Protein AF-A0A3D9IZP2-F1 (afdb_monomer_lite)

Sequence (626 aa):
MDHFFRRAIVATLALCLIFASFHAVFAEARESAPGDLKSSWASKVLQEWWGKEWIAGYPDETFRPNTNISRAEFITLTNRVLGLREKAAISFRDLPSGNWAYGQIAIAFQAGYVKGYKDGTVLPNSPISRQEAAVMVNTLLRLEEGIGGAAKFNDAADFADWSKAAIDALTAEGILSGYPDGTFRPVNKITRAEAVVVLNNALQYAKKARSITYDKPDVYGTDSGTPSIVGNVTVNSSEVTLQNRLIVGDLVIDGAKTDGNVILRNVIVRGKTYVNGGASQINIVDSALDSLQVCAAKGSVRIVEEGRTDIRETSWCSSSVPEAGVGGWSEPSDTTPPFFWPGYPQMVVESDTAVQVVAKANEQGRLYALAVLSGEASPSASQVKDGKDSIGAYALSFTQGLFAANMEKMLQLTGLTAGTDYDIYVVAEDDKGNLQPFPTKGSVLTNGVAPLKIVAASLPKGKIGDVYALQTISASGGVGARTFSLASGALPPGMAFTSSGIFSGSPTVAGTYTFTIRVTDSVGTNAQQSFSVAIDPPNPLAFFTTSLPKGKVGSVYAAQTLEISGGVGARTFSLASGALPPGMAFTSSGIFSGSPTIAGTYTFTIRVTDSLGTNAQQSFSVAIDP

Foldseek 3Di:
DPPVVVVVVVVVVVVVVVPPPPPPPPPVPLLPQAPVLCPDPLNVLSVVCSVLVLDDPDPVSHNQQFAFDFPLRLLSSLCSLQVQQDFDDAFAPPDDPPDPSNRSVRSLVVLVLADADPVRHNRRGHFDFPLSLLSSLCSNLVFDFAPCQLVQAPVSVVHDPSRVRSNRRCSVLVLQHDDPVRHNRRGDGDGNSSSSSSSVSSLVVQQVPDEAEDQDQDEAEDPDAAEEDRYEYEYQEENYEDERYEYSYEYEYAQVRHCYEYEDYQYEYNYEYEDAEHYQEYEYHLYEAQEYEYEHPDDAYHYHYYANYYHNYYYYDPVHDDDDDDDDDPDDQDQDFWDWDPPPQDWAQPAQFKIKTKTATQAWFKKKKEKDAPPFDQDWQVCSVVCHGNVGHHGQWIWMDTDHGRDIDIDMTGRHHGQGKIKMWMWGAHPSGNTDGGTDIDIDGHHHFDAKDWDDDAQEAAEAQDWRPKDATDIDTDDADKFKDFPDWDDADQWDAGRRRIITGHHHDFDKTKTKMWIAHPVGRIDIDIYIYGYHYKDAKAWPDQEDEAAEAQDWDPKDATDIDIDHADKFKDWPDWDDADQWDAHRRRITIGHHHDFDKTKTKMWMAHPVRRIDIHIYIYGYHD

Radius of gyration: 40.19 Å; chains: 1; bounding box: 92×78×116 Å

Structure (mmCIF, N/CA/C/O backbone):
data_AF-A0A3D9IZP2-F1
#
_entry.id   AF-A0A3D9IZP2-F1
#
loop_
_atom_site.group_PDB
_atom_site.id
_atom_site.type_symbol
_atom_site.label_atom_id
_atom_site.label_alt_id
_atom_site.label_comp_id
_atom_site.label_asym_id
_atom_site.label_entity_id
_atom_site.label_seq_id
_atom_site.pdbx_PDB_ins_code
_atom_site.Cartn_x
_atom_site.Cartn_y
_atom_site.Cartn_z
_atom_site.occupancy
_atom_site.B_iso_or_equiv
_atom_site.auth_seq_id
_atom_site.auth_comp_id
_atom_site.auth_asym_id
_atom_site.auth_atom_id
_atom_site.pdbx_PDB_model_num
ATOM 1 N N . MET A 1 1 ? 22.712 -37.418 59.751 1.00 54.47 1 MET A N 1
ATOM 2 C CA . MET A 1 1 ? 21.558 -36.554 59.421 1.00 54.47 1 MET A CA 1
ATOM 3 C C . MET A 1 1 ? 21.896 -35.055 59.476 1.00 54.47 1 MET A C 1
ATOM 5 O O . MET A 1 1 ? 20.989 -34.262 59.655 1.00 54.47 1 MET A O 1
ATOM 9 N N . ASP A 1 2 ? 23.154 -34.637 59.242 1.00 54.69 2 ASP A N 1
ATOM 10 C CA . ASP A 1 2 ? 23.568 -33.247 59.553 1.00 54.69 2 ASP A CA 1
ATOM 11 C C . ASP A 1 2 ? 24.457 -32.561 58.487 1.00 54.69 2 ASP A C 1
ATOM 13 O O . ASP A 1 2 ? 24.998 -31.480 58.689 1.00 54.69 2 ASP A O 1
ATOM 17 N N . HIS A 1 3 ? 24.596 -33.161 57.298 1.00 44.97 3 HIS A N 1
ATOM 18 C CA . HIS A 1 3 ? 25.310 -32.542 56.163 1.00 44.97 3 HIS A CA 1
ATOM 19 C C . HIS A 1 3 ? 24.403 -32.189 54.975 1.00 44.97 3 HIS A C 1
ATOM 21 O O . HIS A 1 3 ? 24.769 -31.352 54.150 1.00 44.97 3 HIS A O 1
ATOM 27 N N . PHE A 1 4 ? 23.201 -32.770 54.907 1.00 44.94 4 PHE A N 1
ATOM 28 C CA . PHE A 1 4 ? 22.219 -32.474 53.858 1.00 44.94 4 PHE A CA 1
ATOM 29 C C . PHE A 1 4 ? 21.442 -31.177 54.149 1.00 44.94 4 PHE A C 1
ATOM 31 O O . PHE A 1 4 ? 21.219 -30.375 53.247 1.00 44.94 4 PHE A O 1
ATOM 38 N N . PHE A 1 5 ? 21.135 -30.902 55.423 1.00 43.75 5 PHE A N 1
ATOM 39 C CA . PHE A 1 5 ? 20.388 -29.705 55.832 1.00 43.75 5 PHE A CA 1
ATOM 40 C C . PHE A 1 5 ? 21.200 -28.402 55.720 1.00 43.75 5 PHE A C 1
ATOM 42 O O . PHE A 1 5 ? 20.654 -27.362 55.358 1.00 43.75 5 PHE A O 1
ATOM 49 N N . ARG A 1 6 ? 22.525 -28.447 55.924 1.00 41.09 6 ARG A N 1
ATOM 50 C CA . ARG A 1 6 ? 23.393 -27.265 55.749 1.00 41.09 6 ARG A CA 1
ATOM 51 C C . ARG A 1 6 ? 23.630 -26.883 54.283 1.00 41.09 6 ARG A C 1
ATOM 53 O O . ARG A 1 6 ? 23.852 -25.711 54.003 1.00 41.09 6 ARG A O 1
ATOM 60 N N . ARG A 1 7 ? 23.531 -27.829 53.339 1.00 38.34 7 ARG A N 1
ATOM 61 C CA . ARG A 1 7 ? 23.603 -27.528 51.894 1.00 38.34 7 ARG A CA 1
ATOM 62 C C . ARG A 1 7 ? 22.288 -26.974 51.343 1.00 38.34 7 ARG A C 1
ATOM 64 O O . ARG A 1 7 ? 22.329 -26.131 50.454 1.00 38.34 7 ARG A O 1
ATOM 71 N N . ALA A 1 8 ? 21.153 -27.362 51.923 1.00 40.16 8 ALA A N 1
ATOM 72 C CA . ALA A 1 8 ? 19.856 -26.794 51.566 1.00 40.16 8 ALA A CA 1
ATOM 73 C C . ALA A 1 8 ? 19.755 -25.304 51.951 1.00 40.16 8 ALA A C 1
ATOM 75 O O . ALA A 1 8 ? 19.293 -24.497 51.152 1.00 40.16 8 ALA A O 1
ATOM 76 N N . ILE A 1 9 ? 20.275 -24.889 53.111 1.00 43.31 9 ILE A N 1
ATOM 77 C CA . ILE A 1 9 ? 20.135 -23.493 53.575 1.00 43.31 9 ILE A CA 1
ATOM 78 C C . ILE A 1 9 ? 21.077 -22.517 52.837 1.00 43.31 9 ILE A C 1
ATOM 80 O O . ILE A 1 9 ? 20.683 -21.386 52.565 1.00 43.31 9 ILE A O 1
ATOM 84 N N . VAL A 1 10 ? 22.268 -22.949 52.399 1.00 38.12 10 VAL A N 1
ATOM 85 C CA . VAL A 1 10 ? 23.164 -22.100 51.578 1.00 38.12 10 VAL A CA 1
ATOM 86 C C . VAL A 1 10 ? 22.680 -21.992 50.122 1.00 38.12 10 VAL A C 1
ATOM 88 O O . VAL A 1 10 ? 22.825 -20.937 49.510 1.00 38.12 10 VAL A O 1
ATOM 91 N N . ALA A 1 11 ? 22.018 -23.023 49.584 1.00 35.19 11 ALA A N 1
ATOM 92 C CA . ALA A 1 11 ? 21.386 -22.946 48.263 1.00 35.19 11 ALA A CA 1
ATOM 93 C C . ALA A 1 11 ? 20.120 -22.064 48.258 1.00 35.19 11 ALA A C 1
ATOM 95 O O . ALA A 1 11 ? 19.827 -21.426 47.251 1.00 35.19 11 ALA A O 1
ATOM 96 N N . THR A 1 12 ? 19.410 -21.958 49.388 1.00 39.75 12 THR A N 1
ATOM 97 C CA . THR A 1 12 ? 18.185 -21.139 49.489 1.00 39.75 12 THR A CA 1
ATOM 98 C C . THR A 1 12 ? 18.486 -19.648 49.727 1.00 39.75 12 THR A C 1
ATOM 100 O O . THR A 1 12 ? 17.708 -18.795 49.318 1.00 39.75 12 THR A O 1
ATOM 103 N N . LEU A 1 13 ? 19.650 -19.295 50.290 1.00 34.31 13 LEU A N 1
ATOM 104 C CA . LEU A 1 13 ? 20.083 -17.894 50.454 1.00 34.31 13 LEU A CA 1
ATOM 105 C C . LEU A 1 13 ? 20.827 -17.312 49.236 1.00 34.31 13 LEU A C 1
ATOM 107 O O . LEU A 1 13 ? 20.861 -16.095 49.080 1.00 34.31 13 LEU A O 1
ATOM 111 N N . ALA A 1 14 ? 21.351 -18.148 48.333 1.00 34.19 14 ALA A N 1
ATOM 112 C CA . ALA A 1 14 ? 21.900 -17.700 47.047 1.00 34.19 14 ALA A CA 1
ATOM 113 C C . ALA A 1 14 ? 20.843 -17.622 45.925 1.00 34.19 14 ALA A C 1
ATOM 115 O O . ALA A 1 14 ? 21.041 -16.900 44.951 1.00 34.19 14 ALA A O 1
ATOM 116 N N . LEU A 1 15 ? 19.697 -18.303 46.069 1.00 33.19 15 LEU A N 1
ATOM 117 C CA . LEU A 1 15 ? 18.592 -18.228 45.104 1.00 33.19 15 LEU A CA 1
ATOM 118 C C . LEU A 1 15 ? 17.650 -17.033 45.361 1.00 33.19 15 LEU A C 1
ATOM 120 O O . LEU A 1 15 ? 17.024 -16.538 44.428 1.00 33.19 15 LEU A O 1
ATOM 124 N N . CYS A 1 16 ? 17.624 -16.490 46.584 1.00 31.58 16 CYS A N 1
ATOM 125 C CA . CYS A 1 16 ? 16.871 -15.272 46.919 1.00 31.58 16 CYS A CA 1
ATOM 126 C C . CYS A 1 16 ? 17.590 -13.954 46.559 1.00 31.58 16 CYS A C 1
ATOM 128 O O . CYS A 1 16 ? 16.985 -12.892 46.669 1.00 31.58 16 CYS A O 1
ATOM 130 N N . LEU A 1 17 ? 18.846 -13.994 46.089 1.00 31.17 17 LEU A N 1
ATOM 131 C CA . LEU A 1 17 ? 19.591 -12.808 45.623 1.00 31.17 17 LEU A CA 1
ATOM 132 C C . LEU A 1 17 ? 19.701 -12.694 44.092 1.00 31.17 17 LEU A C 1
ATOM 134 O O . LEU A 1 17 ? 20.252 -11.716 43.598 1.00 31.17 17 LEU A O 1
ATOM 138 N N . ILE A 1 18 ? 19.122 -13.633 43.334 1.00 36.06 18 ILE A N 1
ATOM 139 C CA . ILE A 1 18 ? 18.958 -13.521 41.867 1.00 36.06 18 ILE A CA 1
ATOM 140 C C . ILE A 1 18 ? 17.501 -13.158 41.495 1.00 36.06 18 ILE A C 1
ATOM 142 O O . ILE A 1 18 ? 17.202 -12.828 40.353 1.00 36.06 18 ILE A O 1
ATOM 146 N N . PHE A 1 19 ? 16.597 -13.098 42.480 1.00 36.59 19 PHE A N 1
ATOM 147 C CA . PHE A 1 19 ? 15.186 -12.711 42.319 1.00 36.59 19 PHE A CA 1
ATOM 148 C C . PHE A 1 19 ? 14.854 -11.312 42.879 1.00 36.59 19 PHE A C 1
ATOM 150 O O . PHE A 1 19 ? 13.710 -11.029 43.220 1.00 36.59 19 PHE A O 1
ATOM 157 N N . ALA A 1 20 ? 15.842 -10.413 42.949 1.00 33.78 20 ALA A N 1
ATOM 158 C CA . ALA A 1 20 ? 15.657 -9.011 43.354 1.00 33.78 20 ALA A CA 1
ATOM 159 C C . ALA A 1 20 ? 15.989 -7.999 42.237 1.00 33.78 20 ALA A C 1
ATOM 161 O O . ALA A 1 20 ? 16.299 -6.843 42.513 1.00 33.78 20 ALA A O 1
ATOM 162 N N . SER A 1 21 ? 15.910 -8.407 40.966 1.00 31.86 21 SER A N 1
ATOM 163 C CA . SER A 1 21 ? 16.098 -7.500 39.822 1.00 31.86 21 SER A CA 1
ATOM 164 C C . SER A 1 21 ? 15.262 -7.876 38.596 1.00 31.86 21 SER A C 1
ATOM 166 O O . SER A 1 21 ? 15.757 -7.849 37.478 1.00 31.86 21 SER A O 1
ATOM 168 N N . PHE A 1 22 ? 13.983 -8.198 38.797 1.00 35.81 22 PHE A N 1
ATOM 169 C CA . PHE A 1 22 ? 12.956 -8.104 37.748 1.00 35.81 22 PHE A CA 1
ATOM 170 C C . PHE A 1 22 ? 11.672 -7.471 38.311 1.00 35.81 22 PHE A C 1
ATOM 172 O O . PHE A 1 22 ? 10.581 -8.009 38.211 1.00 35.81 22 PHE A O 1
ATOM 179 N N . HIS A 1 23 ? 11.820 -6.284 38.905 1.00 30.11 23 HIS A N 1
ATOM 180 C CA . HIS A 1 23 ? 10.790 -5.241 38.827 1.00 30.11 23 HIS A CA 1
ATOM 181 C C . HIS A 1 23 ? 11.254 -4.186 37.818 1.00 30.11 23 HIS A C 1
ATOM 183 O O . HIS A 1 23 ? 11.307 -2.996 38.107 1.00 30.11 23 HIS A O 1
ATOM 189 N N . ALA A 1 24 ? 11.620 -4.627 36.615 1.00 29.36 24 ALA A N 1
ATOM 190 C CA . ALA A 1 24 ? 11.349 -3.786 35.469 1.00 29.36 24 ALA A CA 1
ATOM 191 C C . ALA A 1 24 ? 9.874 -4.033 35.161 1.00 29.36 24 ALA A C 1
ATOM 193 O O . ALA A 1 24 ? 9.520 -4.965 34.444 1.00 29.36 24 ALA A O 1
ATOM 194 N N . VAL A 1 25 ? 9.009 -3.213 35.766 1.00 33.75 25 VAL A N 1
ATOM 195 C CA . VAL A 1 25 ? 7.789 -2.793 35.078 1.00 33.75 25 VAL A CA 1
ATOM 196 C C . VAL A 1 25 ? 8.241 -2.530 33.647 1.00 33.75 25 VAL A C 1
ATOM 198 O O . VAL A 1 25 ? 9.155 -1.725 33.445 1.00 33.75 25 VAL A O 1
ATOM 201 N N . PHE A 1 26 ? 7.706 -3.266 32.675 1.00 33.94 26 PHE A N 1
ATOM 202 C CA . PHE A 1 26 ? 7.812 -2.840 31.291 1.00 33.94 26 PHE A CA 1
ATOM 203 C C . PHE A 1 26 ? 7.070 -1.502 31.230 1.00 33.94 26 PHE A C 1
ATOM 205 O O . PHE A 1 26 ? 5.882 -1.437 30.947 1.00 33.94 26 PHE A O 1
ATOM 212 N N . ALA A 1 27 ? 7.768 -0.416 31.559 1.00 31.88 27 ALA A N 1
ATOM 213 C CA . ALA A 1 27 ? 7.570 0.820 30.854 1.00 31.88 27 ALA A CA 1
ATOM 214 C C . ALA A 1 27 ? 7.922 0.440 29.421 1.00 31.88 27 ALA A C 1
ATOM 216 O O . ALA A 1 27 ? 9.104 0.330 29.086 1.00 31.88 27 ALA A O 1
ATOM 217 N N . GLU A 1 28 ? 6.912 0.095 28.618 1.00 33.06 28 GLU A N 1
ATOM 218 C CA . GLU A 1 28 ? 7.086 0.068 27.175 1.00 33.06 28 GLU A CA 1
ATOM 219 C C . GLU A 1 28 ? 7.780 1.380 26.833 1.00 33.06 28 GLU A C 1
ATOM 221 O O . GLU A 1 28 ? 7.274 2.473 27.111 1.00 33.06 28 GLU A O 1
ATOM 226 N N . ALA A 1 29 ? 9.023 1.270 26.371 1.00 31.98 29 ALA A N 1
ATOM 227 C CA . ALA A 1 29 ? 9.779 2.422 25.951 1.00 31.98 29 ALA A CA 1
ATOM 228 C C . ALA A 1 29 ? 8.986 3.023 24.794 1.00 31.98 29 ALA A C 1
ATOM 230 O O . ALA A 1 29 ? 8.980 2.474 23.695 1.00 31.98 29 ALA A O 1
ATOM 231 N N . ARG A 1 30 ? 8.264 4.113 25.079 1.00 46.25 30 ARG A N 1
ATOM 232 C CA . ARG A 1 30 ? 7.565 4.932 24.091 1.00 46.25 30 ARG A CA 1
ATOM 233 C C . ARG A 1 30 ? 8.495 5.095 22.898 1.00 46.25 30 ARG A C 1
ATOM 235 O O . ARG A 1 30 ? 9.613 5.582 23.087 1.00 46.25 30 ARG A O 1
ATOM 242 N N . GLU A 1 31 ? 8.050 4.679 21.713 1.00 55.06 31 GLU A N 1
ATOM 243 C CA . GLU A 1 31 ? 8.855 4.788 20.499 1.00 55.06 31 GLU A CA 1
ATOM 244 C C . GLU A 1 31 ? 9.389 6.220 20.406 1.00 55.06 31 GLU A C 1
ATOM 246 O O . GLU A 1 31 ? 8.631 7.203 20.448 1.00 55.06 31 GLU A O 1
ATOM 251 N N . SER A 1 32 ? 10.718 6.349 20.421 1.00 66.25 32 SER A N 1
ATOM 252 C CA . SER A 1 32 ? 11.342 7.661 20.477 1.00 66.25 32 SER A CA 1
ATOM 253 C C . SER A 1 32 ? 10.944 8.429 19.225 1.00 66.25 32 SER A C 1
ATOM 255 O O . SER A 1 32 ? 11.117 7.915 18.124 1.00 66.25 32 SER A O 1
ATOM 257 N N . ALA A 1 33 ? 10.427 9.651 19.393 1.00 70.44 33 ALA A N 1
ATOM 258 C CA . ALA A 1 33 ? 9.979 10.454 18.260 1.00 70.44 33 ALA A CA 1
ATOM 259 C C . ALA A 1 33 ? 11.080 10.531 17.181 1.00 70.44 33 ALA A C 1
ATOM 261 O O . ALA A 1 33 ? 12.221 10.877 17.538 1.00 70.44 33 ALA A O 1
ATOM 262 N N . PRO A 1 34 ? 10.752 10.249 15.902 1.00 82.38 34 PRO A N 1
ATOM 263 C CA . PRO A 1 34 ? 11.712 10.254 14.810 1.00 82.38 34 PRO A CA 1
ATOM 264 C C . PRO A 1 34 ? 12.577 11.513 14.773 1.00 82.38 34 PRO A C 1
ATOM 266 O O . PRO A 1 34 ? 12.126 12.625 15.080 1.00 82.38 34 PRO A O 1
ATOM 269 N N . GLY A 1 35 ? 13.842 11.342 14.384 1.00 82.56 35 GLY A N 1
ATOM 270 C CA . GLY A 1 35 ? 14.821 12.432 14.365 1.00 82.56 35 GLY A CA 1
ATOM 271 C C . GLY A 1 35 ? 14.387 13.612 13.491 1.00 82.56 35 GLY A C 1
ATOM 272 O O . GLY A 1 35 ? 14.623 14.767 13.848 1.00 82.56 35 GLY A O 1
ATOM 273 N N . ASP A 1 36 ? 13.674 13.334 12.399 1.00 86.75 36 ASP A N 1
ATOM 274 C CA . ASP A 1 36 ? 13.196 14.341 11.456 1.00 86.75 36 ASP A CA 1
ATOM 275 C C . ASP A 1 36 ? 11.998 15.168 11.967 1.00 86.75 36 ASP A C 1
ATOM 277 O O . ASP A 1 36 ? 11.794 16.283 11.479 1.00 86.75 36 ASP A O 1
ATOM 281 N N . LEU A 1 37 ? 11.256 14.721 12.999 1.00 87.00 37 LEU A N 1
ATOM 282 C CA . LEU A 1 37 ? 10.330 15.610 13.724 1.00 87.00 37 LEU A CA 1
ATOM 283 C C . LEU A 1 37 ? 11.108 16.686 14.474 1.00 87.00 37 LEU A C 1
ATOM 285 O O . LEU A 1 37 ? 10.725 17.856 14.446 1.00 87.00 37 LEU A O 1
ATOM 289 N N . LYS A 1 38 ? 12.191 16.293 15.159 1.00 84.44 38 LYS A N 1
ATOM 290 C CA . LYS A 1 38 ? 12.940 17.179 16.061 1.00 84.44 38 LYS A CA 1
ATOM 291 C C . LYS A 1 38 ? 13.583 18.335 15.303 1.00 84.44 38 LYS A C 1
ATOM 293 O O . LYS A 1 38 ? 13.570 19.456 15.808 1.00 84.44 38 LYS A O 1
ATOM 298 N N . SER A 1 39 ? 14.086 18.073 14.096 1.00 85.75 39 SER A N 1
ATOM 299 C CA . SER A 1 39 ? 14.698 19.070 13.208 1.00 85.75 39 SER A CA 1
ATOM 300 C C . SER A 1 39 ? 13.697 19.867 12.362 1.00 85.75 39 SER A C 1
ATOM 302 O O . SER A 1 39 ? 14.105 20.740 11.599 1.00 85.75 39 SER A O 1
ATOM 304 N N . SER A 1 40 ? 12.396 19.571 12.440 1.00 91.56 40 SER A N 1
ATOM 305 C CA . SER A 1 40 ? 11.372 20.292 11.678 1.00 91.56 40 SER A CA 1
ATOM 306 C C . SER A 1 40 ? 11.137 21.701 12.229 1.00 91.56 40 SER A C 1
ATOM 308 O O . SER A 1 40 ? 11.163 21.924 13.438 1.00 91.56 40 SER A O 1
ATOM 310 N N . TRP A 1 41 ? 10.771 22.648 11.361 1.00 92.81 41 TRP A N 1
ATOM 311 C CA . TRP A 1 41 ? 10.276 23.963 11.789 1.00 92.81 41 TRP A CA 1
ATOM 312 C C . TRP A 1 41 ? 9.019 23.853 12.678 1.00 92.81 41 TRP A C 1
ATOM 314 O O . TRP A 1 41 ? 8.779 24.710 13.524 1.00 92.81 41 TRP A O 1
ATOM 324 N N . ALA A 1 42 ? 8.245 22.770 12.528 1.00 92.25 42 ALA A N 1
ATOM 325 C CA . ALA A 1 42 ? 7.046 22.466 13.311 1.00 92.25 42 ALA A CA 1
ATOM 326 C C . ALA A 1 42 ? 7.316 21.524 14.505 1.00 92.25 42 ALA A C 1
ATOM 328 O O . ALA A 1 42 ? 6.383 20.940 15.059 1.00 92.25 42 ALA A O 1
ATOM 329 N N . SER A 1 43 ? 8.583 21.364 14.911 1.00 91.69 43 SER A N 1
ATOM 330 C CA . SER A 1 43 ? 9.047 20.361 15.884 1.00 91.69 43 SER A CA 1
ATOM 331 C C . SER A 1 43 ? 8.223 20.303 17.174 1.00 91.69 43 SER A C 1
ATOM 333 O O . SER A 1 43 ? 7.845 19.215 17.605 1.00 91.69 43 SER A O 1
ATOM 335 N N . LYS A 1 44 ? 7.861 21.456 17.755 1.00 92.88 44 LYS A N 1
ATOM 336 C CA . LYS A 1 44 ? 7.059 21.514 18.989 1.00 92.88 44 LYS A CA 1
ATOM 337 C C . LYS A 1 44 ? 5.699 20.820 18.837 1.00 92.88 44 LYS A C 1
ATOM 339 O O . LYS A 1 44 ? 5.351 19.977 19.655 1.00 92.88 44 LYS A O 1
ATOM 344 N N . VAL A 1 45 ? 4.947 21.166 17.789 1.00 92.69 45 VAL A N 1
ATOM 345 C CA . VAL A 1 45 ? 3.592 20.634 17.558 1.00 92.69 45 VAL A CA 1
ATOM 346 C C . VAL A 1 45 ? 3.655 19.173 17.124 1.00 92.69 45 VAL A C 1
ATOM 348 O O . VAL A 1 45 ? 2.872 18.355 17.599 1.00 92.69 45 VAL A O 1
ATOM 351 N N . LEU A 1 46 ? 4.615 18.822 16.263 1.00 93.25 46 LEU A N 1
ATOM 352 C CA . LEU A 1 46 ? 4.793 17.444 15.811 1.00 93.25 46 LEU A CA 1
ATOM 353 C C . LEU A 1 46 ? 5.120 16.508 16.979 1.00 93.25 46 LEU A C 1
ATOM 355 O O . LEU A 1 46 ? 4.521 15.445 17.084 1.00 93.25 46 LEU A O 1
ATOM 359 N N . GLN A 1 47 ? 6.015 16.902 17.888 1.00 89.44 47 GLN A N 1
ATOM 360 C CA . GLN A 1 47 ? 6.332 16.090 19.066 1.00 89.44 47 GLN A CA 1
ATOM 361 C C . GLN A 1 47 ? 5.146 15.971 20.031 1.00 89.44 47 GLN A C 1
ATOM 363 O O . GLN A 1 47 ? 4.924 14.900 20.594 1.00 89.44 47 GLN A O 1
ATOM 368 N N . GLU A 1 48 ? 4.351 17.033 20.193 1.00 87.38 48 GLU A N 1
ATOM 369 C CA . GLU A 1 48 ? 3.122 16.979 20.990 1.00 87.38 48 GLU A CA 1
ATOM 370 C C . GLU A 1 48 ? 2.119 15.972 20.405 1.00 87.38 48 GLU A C 1
ATOM 372 O O . GLU A 1 48 ? 1.586 15.129 21.126 1.00 87.38 48 GLU A O 1
ATOM 377 N N . TRP A 1 49 ? 1.887 16.026 19.092 1.00 86.75 49 TRP A N 1
ATOM 378 C CA . TRP A 1 49 ? 0.957 15.131 18.404 1.00 86.75 49 TRP A CA 1
ATOM 379 C C . TRP A 1 49 ? 1.462 13.689 18.333 1.00 86.75 49 TRP A C 1
ATOM 381 O O . TRP A 1 49 ? 0.658 12.767 18.460 1.00 86.75 49 TRP A O 1
ATOM 391 N N . TRP A 1 50 ? 2.774 13.487 18.174 1.00 83.56 50 TRP A N 1
ATOM 392 C CA . TRP A 1 50 ? 3.412 12.174 18.299 1.00 83.56 50 TRP A CA 1
ATOM 393 C C . TRP A 1 50 ? 3.147 11.595 19.680 1.00 83.56 50 TRP A C 1
ATOM 395 O O . TRP A 1 50 ? 2.700 10.463 19.823 1.00 83.56 50 TRP A O 1
ATOM 405 N N . GLY A 1 51 ? 3.350 12.415 20.712 1.00 79.19 51 GLY A N 1
ATOM 406 C CA . GLY A 1 51 ? 3.146 11.991 22.080 1.00 79.19 51 GLY A CA 1
ATOM 407 C C . GLY A 1 51 ? 1.700 11.607 22.409 1.00 79.19 51 GLY A C 1
ATOM 408 O O . GLY A 1 51 ? 1.482 10.750 23.263 1.00 79.19 51 GLY A O 1
ATOM 409 N N . LYS A 1 52 ? 0.730 12.213 21.727 1.00 74.69 52 LYS A N 1
ATOM 410 C CA . LYS A 1 52 ? -0.698 11.894 21.845 1.00 74.69 52 LYS A CA 1
ATOM 411 C C . LYS A 1 52 ? -1.148 10.750 20.929 1.00 74.69 52 LYS A C 1
ATOM 413 O O . LYS A 1 52 ? -2.339 10.456 20.903 1.00 74.69 52 LYS A O 1
ATOM 418 N N . GLU A 1 53 ? -0.235 10.155 20.154 1.00 77.69 53 GLU A N 1
ATOM 419 C CA . GLU A 1 53 ? -0.523 9.128 19.137 1.00 77.69 53 GLU A CA 1
ATOM 420 C C . GLU A 1 53 ? -1.498 9.614 18.047 1.00 77.69 53 GLU A C 1
ATOM 422 O O . GLU A 1 53 ? -2.203 8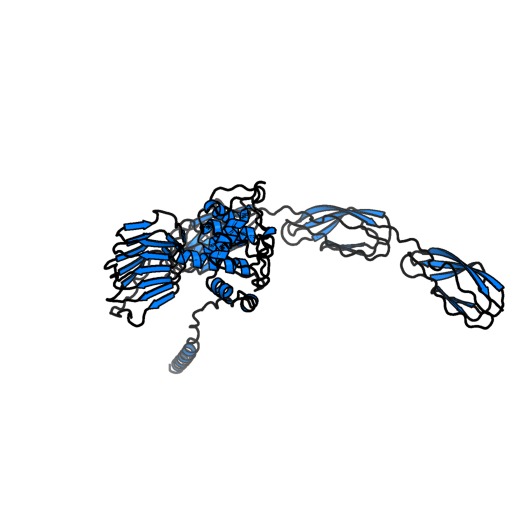.846 17.391 1.00 77.69 53 GLU A O 1
ATOM 427 N N . TRP A 1 54 ? -1.566 10.930 17.826 1.00 75.81 54 TRP A N 1
ATOM 428 C CA . TRP A 1 54 ? -2.429 11.511 16.794 1.00 75.81 54 TRP A CA 1
ATOM 429 C C . TRP A 1 54 ? -1.812 11.382 15.401 1.00 75.81 54 TRP A C 1
ATOM 431 O O . TRP A 1 54 ? -2.528 11.318 14.396 1.00 75.81 54 TRP A O 1
ATOM 441 N N . ILE A 1 55 ? -0.486 11.288 15.336 1.00 82.62 55 ILE A N 1
ATOM 442 C CA . ILE A 1 55 ? 0.288 11.044 14.118 1.00 82.62 55 ILE A CA 1
ATOM 443 C C . ILE A 1 55 ? 1.192 9.833 14.304 1.00 82.62 55 ILE A C 1
ATOM 445 O O . ILE A 1 55 ? 1.607 9.530 15.416 1.00 82.62 55 ILE A O 1
ATOM 449 N N . ALA A 1 56 ? 1.509 9.185 13.187 1.00 78.44 56 ALA A N 1
ATOM 450 C CA . ALA A 1 56 ? 2.434 8.065 13.118 1.00 78.44 56 ALA A CA 1
ATOM 451 C C . ALA A 1 56 ? 3.461 8.299 12.000 1.00 78.44 56 ALA A C 1
ATOM 453 O O . ALA A 1 56 ? 3.207 9.055 11.047 1.00 78.44 56 ALA A O 1
ATOM 454 N N . GLY A 1 57 ? 4.623 7.669 12.156 1.00 74.00 57 GLY A N 1
ATOM 455 C CA . GLY A 1 57 ? 5.700 7.640 11.173 1.00 74.00 57 GLY A CA 1
ATOM 456 C C . GLY A 1 57 ? 5.500 6.543 10.129 1.00 74.00 57 GLY A C 1
ATOM 457 O O . GLY A 1 57 ? 4.477 5.860 10.091 1.00 74.00 57 GLY A O 1
ATOM 458 N N . TYR A 1 58 ? 6.486 6.403 9.258 1.00 69.94 58 TYR A N 1
ATOM 459 C CA . TYR A 1 58 ? 6.613 5.300 8.318 1.00 69.94 58 TYR A CA 1
ATOM 460 C C . TYR A 1 58 ? 7.392 4.143 8.969 1.00 69.94 58 TYR A C 1
ATOM 462 O O . TYR A 1 58 ? 8.136 4.376 9.920 1.00 69.94 58 TYR A O 1
ATOM 470 N N . PRO A 1 59 ? 7.290 2.910 8.434 1.00 69.19 59 PRO A N 1
ATOM 471 C CA . PRO A 1 59 ? 8.042 1.758 8.945 1.00 69.19 59 PRO A CA 1
ATOM 472 C C . PRO A 1 59 ? 9.572 1.907 8.909 1.00 69.19 59 PRO A C 1
ATOM 474 O O . PRO A 1 59 ? 10.270 1.094 9.497 1.00 69.19 59 PRO A O 1
ATOM 477 N N . ASP A 1 60 ? 10.094 2.910 8.199 1.00 72.00 60 ASP A N 1
ATOM 478 C CA . ASP A 1 60 ? 11.520 3.246 8.140 1.00 72.00 60 ASP A CA 1
ATOM 479 C C . ASP A 1 60 ? 11.950 4.250 9.225 1.00 72.00 60 ASP A C 1
ATOM 481 O O . ASP A 1 60 ? 12.978 4.907 9.077 1.00 72.00 60 ASP A O 1
ATOM 485 N N . GLU A 1 61 ? 11.145 4.397 10.282 1.00 78.94 61 GLU A N 1
ATOM 486 C CA . GLU A 1 61 ? 11.390 5.280 11.429 1.00 78.94 61 GLU A CA 1
ATOM 487 C C . GLU A 1 61 ? 11.449 6.778 11.068 1.00 78.94 61 GLU A C 1
ATOM 489 O O . GLU A 1 61 ? 12.014 7.579 11.811 1.00 78.94 61 GLU A O 1
ATOM 494 N N . THR A 1 62 ? 10.854 7.198 9.941 1.00 83.56 62 THR A N 1
ATOM 495 C CA . THR A 1 62 ? 10.763 8.617 9.535 1.00 83.56 62 THR A CA 1
ATOM 496 C C . THR A 1 62 ? 9.339 9.167 9.627 1.00 83.56 62 THR A C 1
ATOM 498 O O . THR A 1 62 ? 8.365 8.429 9.508 1.00 83.56 62 THR A O 1
ATOM 501 N N . PHE A 1 63 ? 9.166 10.485 9.779 1.00 86.38 63 PHE A N 1
ATOM 502 C CA . PHE A 1 63 ? 7.848 11.139 9.654 1.00 86.38 63 PHE A CA 1
ATOM 503 C C . PHE A 1 63 ? 7.648 11.879 8.328 1.00 86.38 63 PHE A C 1
ATOM 505 O O . PHE A 1 63 ? 6.515 12.033 7.854 1.00 86.38 63 PHE A O 1
ATOM 512 N N . ARG A 1 64 ? 8.749 12.330 7.724 1.00 91.25 64 ARG A N 1
ATOM 513 C CA . ARG A 1 64 ? 8.837 13.069 6.461 1.00 91.25 64 ARG A CA 1
ATOM 514 C C . ARG A 1 64 ? 8.005 14.363 6.477 1.00 91.25 64 ARG A C 1
ATOM 516 O O . ARG A 1 64 ? 7.088 14.523 5.668 1.00 91.25 64 ARG A O 1
ATOM 523 N N . PRO A 1 65 ? 8.312 15.323 7.374 1.00 92.31 65 PRO A N 1
ATOM 524 C CA . PRO A 1 65 ? 7.493 16.522 7.594 1.00 92.31 65 PRO A CA 1
ATOM 525 C C . PRO A 1 65 ? 7.296 17.390 6.343 1.00 92.31 65 PRO A C 1
ATOM 527 O O . PRO A 1 65 ? 6.260 18.037 6.213 1.00 92.31 65 PRO A O 1
ATOM 530 N N . ASN A 1 66 ? 8.262 17.382 5.421 1.00 94.00 66 ASN A N 1
ATOM 531 C CA . ASN A 1 66 ? 8.251 18.202 4.207 1.00 94.00 66 ASN A CA 1
ATOM 532 C C . ASN A 1 66 ? 7.628 17.492 2.993 1.00 94.00 66 ASN A C 1
ATOM 534 O O . ASN A 1 66 ? 7.577 18.065 1.908 1.00 94.00 66 ASN A O 1
ATOM 538 N N . THR A 1 67 ? 7.174 16.245 3.139 1.00 94.38 67 THR A N 1
ATOM 539 C CA . THR A 1 67 ? 6.481 15.532 2.063 1.00 94.38 67 THR A CA 1
ATOM 540 C C . THR A 1 67 ? 5.032 15.998 1.975 1.00 94.38 67 THR A C 1
ATOM 542 O O . THR A 1 67 ? 4.390 16.255 2.995 1.00 94.38 67 THR A O 1
ATOM 545 N N . ASN A 1 68 ? 4.511 16.100 0.753 1.00 96.94 68 ASN A N 1
ATOM 546 C CA . ASN A 1 68 ? 3.115 16.452 0.511 1.00 96.94 68 ASN A CA 1
ATOM 547 C C . ASN A 1 68 ? 2.180 15.359 1.030 1.00 96.94 68 ASN A C 1
ATOM 549 O O . ASN A 1 68 ? 2.432 14.176 0.810 1.00 96.94 68 ASN A O 1
ATOM 553 N N . ILE A 1 69 ? 1.093 15.765 1.681 1.00 95.12 69 ILE A N 1
ATOM 554 C CA . ILE A 1 69 ? 0.071 14.843 2.182 1.00 95.12 69 ILE A CA 1
ATOM 555 C C . ILE A 1 69 ? -1.044 14.659 1.145 1.00 95.12 69 ILE A C 1
ATOM 557 O O . ILE A 1 69 ? -1.459 15.615 0.476 1.00 95.12 69 ILE A O 1
ATOM 561 N N . SER A 1 70 ? -1.538 13.431 0.991 1.00 96.31 70 SER A N 1
ATOM 562 C CA . SER A 1 70 ? -2.716 13.162 0.165 1.00 96.31 70 SER A CA 1
ATOM 563 C C . SER A 1 70 ? -3.987 13.717 0.807 1.00 96.31 70 SER A C 1
ATOM 565 O O . SER A 1 70 ? -4.072 13.956 2.016 1.00 96.31 70 SER A O 1
ATOM 567 N N . ARG A 1 71 ? -5.019 13.907 -0.013 1.00 97.12 71 ARG A N 1
ATOM 568 C CA . ARG A 1 71 ? -6.329 14.374 0.440 1.00 97.12 71 ARG A CA 1
ATOM 569 C C . ARG A 1 71 ? -6.965 13.419 1.454 1.00 97.12 71 ARG A C 1
ATOM 571 O O . ARG A 1 71 ? -7.502 13.885 2.456 1.00 97.12 71 ARG A O 1
ATOM 578 N N . ALA A 1 72 ? -6.867 12.105 1.240 1.00 94.19 72 ALA A N 1
ATOM 579 C CA . ALA A 1 72 ? -7.376 11.104 2.178 1.00 94.19 72 ALA A CA 1
ATOM 580 C C . ALA A 1 72 ? -6.606 11.094 3.505 1.00 94.19 72 ALA A C 1
ATOM 582 O O . ALA A 1 72 ? -7.221 10.981 4.566 1.00 94.19 72 ALA A O 1
ATOM 583 N N . GLU A 1 73 ? -5.284 11.260 3.485 1.00 92.06 73 GLU A N 1
ATOM 584 C CA . GLU A 1 73 ? -4.489 11.363 4.713 1.00 92.06 73 GLU A CA 1
ATOM 585 C C . GLU A 1 73 ? -4.821 12.643 5.497 1.00 92.06 73 GLU A C 1
ATOM 587 O O . GLU A 1 73 ? -5.011 12.574 6.710 1.00 92.06 73 GLU A O 1
ATOM 592 N N . PHE A 1 74 ? -4.978 13.793 4.825 1.00 96.75 74 PHE A N 1
ATOM 593 C CA . PHE A 1 74 ? -5.417 15.039 5.471 1.00 96.75 74 PHE A CA 1
ATOM 594 C C . PHE A 1 74 ? -6.793 14.879 6.133 1.00 96.75 74 PHE A C 1
ATOM 596 O O . PHE A 1 74 ? -6.985 15.267 7.288 1.00 96.75 74 PHE A O 1
ATOM 603 N N . ILE A 1 75 ? -7.740 14.249 5.433 1.00 96.06 75 ILE A N 1
ATOM 604 C CA . ILE A 1 75 ? -9.070 13.925 5.964 1.00 96.06 75 ILE A CA 1
ATOM 605 C C . ILE A 1 75 ? -8.962 12.997 7.178 1.00 96.06 75 ILE A C 1
ATOM 607 O O . ILE A 1 75 ? -9.626 13.233 8.183 1.00 96.06 75 ILE A O 1
ATOM 611 N N . THR A 1 76 ? -8.100 11.984 7.111 1.00 90.81 76 THR A N 1
ATOM 612 C CA . THR A 1 76 ? -7.885 11.025 8.203 1.00 90.81 76 THR A CA 1
ATOM 613 C C . THR A 1 76 ? -7.352 11.715 9.456 1.00 90.81 76 THR A C 1
ATOM 615 O O . THR A 1 76 ? -7.871 11.486 10.548 1.00 90.81 76 THR A O 1
ATOM 618 N N . LEU A 1 77 ? -6.353 12.594 9.311 1.00 90.75 77 LEU A N 1
ATOM 619 C CA . LEU A 1 77 ? -5.841 13.399 10.423 1.00 90.75 77 LEU A CA 1
ATOM 620 C C . LEU A 1 77 ? -6.932 14.307 10.995 1.00 90.75 77 LEU A C 1
ATOM 622 O O . LEU A 1 77 ? -7.100 14.369 12.209 1.00 90.75 77 LEU A O 1
ATOM 626 N N . THR A 1 78 ? -7.709 14.952 10.125 1.00 91.69 78 THR A N 1
ATOM 627 C CA . THR A 1 78 ? -8.824 15.823 10.520 1.00 91.69 78 THR A CA 1
ATOM 628 C C . THR A 1 78 ? -9.865 15.066 11.349 1.00 91.69 78 THR A C 1
ATOM 630 O O . THR A 1 78 ? -10.182 15.485 12.460 1.00 91.69 78 THR A O 1
ATOM 633 N N . ASN A 1 79 ? -10.345 13.917 10.857 1.00 86.69 79 ASN A N 1
ATOM 634 C CA . ASN A 1 79 ? -11.306 13.063 11.561 1.00 86.69 79 ASN A CA 1
ATOM 635 C C . ASN A 1 79 ? -10.776 12.617 12.919 1.00 86.69 79 ASN A C 1
ATOM 637 O O . ASN A 1 79 ? -11.487 12.696 13.917 1.00 86.69 79 ASN A O 1
ATOM 641 N N . ARG A 1 80 ? -9.521 12.155 12.958 1.00 84.81 80 ARG A N 1
ATOM 642 C CA . ARG A 1 80 ? -8.888 11.663 14.182 1.00 84.81 80 ARG A CA 1
ATOM 643 C C . ARG A 1 80 ? -8.799 12.757 15.239 1.00 84.81 80 ARG A C 1
ATOM 645 O O . ARG A 1 80 ? -9.209 12.535 16.373 1.00 84.81 80 ARG A O 1
ATOM 652 N N . VAL A 1 81 ? -8.296 13.926 14.856 1.00 79.50 81 VAL A N 1
ATOM 653 C CA . VAL A 1 81 ? -8.053 15.048 15.774 1.00 79.50 81 VAL A CA 1
ATOM 654 C C . VAL A 1 81 ? -9.360 15.662 16.259 1.00 79.50 81 VAL A C 1
ATOM 656 O O . VAL A 1 81 ? -9.433 16.074 17.409 1.00 79.50 81 VAL A O 1
ATOM 659 N N . LEU A 1 82 ? -10.399 15.689 15.419 1.00 77.06 82 LEU A N 1
ATOM 660 C CA . LEU A 1 82 ? -11.726 16.201 15.779 1.00 77.06 82 LEU A CA 1
ATOM 661 C C . LEU A 1 82 ? -12.675 15.131 16.335 1.00 77.06 82 LEU A C 1
ATOM 663 O O . LEU A 1 82 ? -13.814 15.446 16.671 1.00 77.06 82 LEU A O 1
ATOM 667 N N . GLY A 1 83 ? -12.232 13.875 16.442 1.00 72.81 83 GLY A N 1
ATOM 668 C CA . GLY A 1 83 ? -13.035 12.781 16.985 1.00 72.81 83 GLY A CA 1
ATOM 669 C C . GLY A 1 83 ? -14.260 12.401 16.145 1.00 72.81 83 GLY A C 1
ATOM 670 O O . GLY A 1 83 ? -15.209 11.837 16.684 1.00 72.81 83 GLY A O 1
ATOM 671 N N . LEU A 1 84 ? -14.267 12.700 14.845 1.00 79.38 84 LEU A N 1
ATOM 672 C CA . LEU A 1 84 ? -15.403 12.432 13.962 1.00 79.38 84 LEU A CA 1
ATOM 673 C C . LEU A 1 84 ? -15.497 10.930 13.656 1.00 79.38 84 LEU A C 1
ATOM 675 O O . LEU A 1 84 ? -14.501 10.300 13.295 1.00 79.38 84 LEU A O 1
ATOM 679 N N . ARG A 1 85 ? -16.692 10.346 13.814 1.00 77.62 85 ARG A N 1
ATOM 680 C CA . ARG A 1 85 ? -16.914 8.886 13.702 1.00 77.62 85 ARG A CA 1
ATOM 681 C C . ARG A 1 85 ? -18.125 8.486 12.863 1.00 77.62 85 ARG A C 1
ATOM 683 O O . ARG A 1 85 ? -18.119 7.400 12.286 1.00 77.62 85 ARG A O 1
ATOM 690 N N . GLU A 1 86 ? -19.131 9.349 12.786 1.00 78.12 86 GLU A N 1
ATOM 691 C CA . GLU A 1 86 ? -20.381 9.072 12.076 1.00 78.12 86 GLU A CA 1
ATOM 692 C C . GLU A 1 86 ? -20.158 9.009 10.568 1.00 78.12 86 GLU A C 1
ATOM 694 O O . GLU A 1 86 ? -19.512 9.892 10.014 1.00 78.12 86 GLU A O 1
ATOM 699 N N . LYS A 1 87 ? -20.703 7.988 9.899 1.00 86.56 87 LYS A N 1
ATOM 700 C CA . LYS A 1 87 ? -20.535 7.757 8.456 1.00 86.56 87 LYS A CA 1
ATOM 701 C C . LYS A 1 87 ? -21.831 8.011 7.697 1.00 86.56 87 LYS A C 1
ATOM 703 O O . LYS A 1 87 ? -22.891 7.555 8.112 1.00 86.56 87 LYS A O 1
ATOM 708 N N . ALA A 1 88 ? -21.713 8.639 6.532 1.00 86.19 88 ALA A N 1
ATOM 709 C CA . ALA A 1 88 ? -22.777 8.712 5.539 1.00 86.19 88 ALA A CA 1
ATOM 710 C C . ALA A 1 88 ? -22.610 7.607 4.489 1.00 86.19 88 ALA A C 1
ATOM 712 O O . ALA A 1 88 ? -21.491 7.173 4.198 1.00 86.19 88 ALA A O 1
ATOM 713 N N . ALA A 1 89 ? -23.710 7.203 3.853 1.00 91.06 89 ALA A N 1
ATOM 714 C CA . ALA A 1 89 ? -23.625 6.481 2.590 1.00 91.06 89 ALA A CA 1
ATOM 715 C C . ALA A 1 89 ? -23.073 7.426 1.510 1.00 91.06 89 ALA A C 1
ATOM 717 O O . ALA A 1 89 ? -23.593 8.525 1.319 1.00 91.06 89 ALA A O 1
ATOM 718 N N . ILE A 1 90 ? -22.017 7.003 0.816 1.00 94.50 90 ILE A N 1
ATOM 719 C CA . ILE A 1 90 ? -21.344 7.797 -0.216 1.00 94.50 90 ILE A CA 1
ATOM 720 C C . ILE A 1 90 ? -21.101 6.960 -1.470 1.00 94.50 90 ILE A C 1
ATOM 722 O O . ILE A 1 90 ? -20.994 5.737 -1.406 1.00 94.50 90 ILE A O 1
ATOM 726 N N . SER A 1 91 ? -20.989 7.625 -2.617 1.00 94.19 91 SER A N 1
ATOM 727 C CA . SER A 1 91 ? -20.604 6.997 -3.879 1.00 94.19 91 SER A CA 1
ATOM 728 C C . SER A 1 91 ? -19.783 7.984 -4.703 1.00 94.19 91 SER A C 1
ATOM 730 O O . SER A 1 91 ? -20.260 9.072 -5.020 1.00 94.19 91 SER A O 1
ATOM 732 N N . PHE A 1 92 ? -18.545 7.609 -5.026 1.00 96.00 92 PHE A N 1
ATOM 733 C CA . PHE A 1 92 ? -17.659 8.368 -5.908 1.00 96.00 92 PHE A CA 1
ATOM 734 C C . PHE A 1 92 ? -17.008 7.419 -6.912 1.00 96.00 92 PHE A C 1
ATOM 736 O O . PHE A 1 92 ? -16.683 6.277 -6.584 1.00 96.00 92 PHE A O 1
ATOM 743 N N . ARG A 1 93 ? -16.787 7.900 -8.138 1.00 96.19 93 ARG A N 1
ATOM 744 C CA . ARG A 1 93 ? -16.269 7.099 -9.260 1.00 96.19 93 ARG A CA 1
ATOM 745 C C . ARG A 1 93 ? -14.879 6.515 -8.989 1.00 96.19 93 ARG A C 1
ATOM 747 O O . ARG A 1 93 ? -14.558 5.445 -9.492 1.00 96.19 93 ARG A O 1
ATOM 754 N N . ASP A 1 94 ? -14.056 7.221 -8.221 1.00 97.00 94 ASP A N 1
ATOM 755 C CA . ASP A 1 94 ? -12.666 6.878 -7.908 1.00 97.00 94 ASP A CA 1
ATOM 756 C C . ASP A 1 94 ? -12.471 6.333 -6.480 1.00 97.00 94 ASP A C 1
ATOM 758 O O . ASP A 1 94 ? -11.336 6.194 -6.020 1.00 97.00 94 ASP A O 1
ATOM 762 N N . LEU A 1 95 ? -13.562 6.007 -5.776 1.00 96.12 95 LEU A N 1
ATOM 763 C CA . LEU A 1 95 ? -13.523 5.512 -4.400 1.00 96.12 95 LEU A CA 1
ATOM 764 C C . LEU A 1 95 ? -14.419 4.273 -4.212 1.00 96.12 95 LEU A C 1
ATOM 766 O O . LEU A 1 95 ? -15.559 4.394 -3.755 1.00 96.12 95 LEU A O 1
ATOM 770 N N . PRO A 1 96 ? -13.917 3.065 -4.522 1.00 93.19 96 PRO A N 1
ATOM 771 C CA . PRO A 1 96 ? -14.631 1.827 -4.220 1.00 93.19 96 PRO A CA 1
ATOM 772 C C . PRO A 1 96 ? -14.703 1.578 -2.703 1.00 93.19 96 PRO A C 1
ATOM 774 O O . PRO A 1 96 ? -13.815 1.992 -1.958 1.00 93.19 96 PRO A O 1
ATOM 777 N N . SER A 1 97 ? -15.723 0.846 -2.242 1.00 87.56 97 SER A N 1
ATOM 778 C CA . SER A 1 97 ? -15.963 0.561 -0.813 1.00 87.56 97 SER A CA 1
ATOM 779 C C . SER A 1 97 ? -14.828 -0.192 -0.111 1.00 87.56 97 SER A C 1
ATOM 781 O O . SER A 1 97 ? -14.633 -0.012 1.087 1.00 87.56 97 SER A O 1
ATOM 783 N N . GLY A 1 98 ? -14.052 -0.990 -0.853 1.00 84.25 98 GLY A N 1
ATOM 784 C CA . GLY A 1 98 ? -12.862 -1.684 -0.349 1.00 84.25 98 GLY A CA 1
ATOM 785 C C . GLY A 1 98 ? -11.604 -0.811 -0.233 1.00 84.25 98 GLY A C 1
ATOM 786 O O . GLY A 1 98 ? -10.566 -1.295 0.206 1.00 84.25 98 GLY A O 1
ATOM 787 N N . ASN A 1 99 ? -11.649 0.462 -0.641 1.00 90.75 99 ASN A N 1
ATOM 788 C CA . ASN A 1 99 ? -10.520 1.379 -0.480 1.00 90.75 99 ASN A CA 1
ATOM 789 C C . ASN A 1 99 ? -10.372 1.792 0.995 1.00 90.75 99 ASN A C 1
ATOM 791 O O . ASN A 1 99 ? -11.353 2.179 1.629 1.00 90.75 99 ASN A O 1
ATOM 795 N N . TRP A 1 100 ? -9.143 1.797 1.522 1.00 89.44 100 TRP A N 1
ATOM 796 C CA . TRP A 1 100 ? -8.838 2.197 2.904 1.00 89.44 100 TRP A CA 1
ATOM 797 C C . TRP A 1 100 ? -9.409 3.578 3.283 1.00 89.44 100 TRP A C 1
ATOM 799 O O . TRP A 1 100 ? -9.834 3.796 4.419 1.00 89.44 100 TRP A O 1
ATOM 809 N N . ALA A 1 101 ? -9.465 4.509 2.324 1.00 90.94 101 ALA A N 1
ATOM 810 C CA . ALA A 1 101 ? -9.950 5.868 2.525 1.00 90.94 101 ALA A CA 1
ATOM 811 C C . ALA A 1 101 ? -11.484 5.967 2.553 1.00 90.94 101 ALA A C 1
ATOM 813 O O . ALA A 1 101 ? -12.011 6.997 2.977 1.00 90.94 101 ALA A O 1
ATOM 814 N N . TYR A 1 102 ? -12.212 4.923 2.131 1.00 94.25 102 TYR A N 1
ATOM 815 C CA . TYR A 1 102 ? -13.673 4.955 2.013 1.00 94.25 102 TYR A CA 1
ATOM 816 C C . TYR A 1 102 ? -14.336 5.342 3.334 1.00 94.25 102 TYR A C 1
ATOM 818 O O . TYR A 1 102 ? -15.122 6.287 3.393 1.00 94.25 102 TYR A O 1
ATOM 826 N N . GLY A 1 103 ? -13.950 4.671 4.424 1.00 90.62 103 GLY A N 1
ATOM 827 C CA . GLY A 1 103 ? -14.490 4.957 5.750 1.00 90.62 103 GLY A CA 1
ATOM 828 C C . GLY A 1 103 ? -14.206 6.386 6.219 1.00 90.62 103 GLY A C 1
ATOM 829 O O . GLY A 1 103 ? -15.074 7.001 6.825 1.00 90.62 103 GLY A O 1
ATOM 830 N N . GLN A 1 104 ? -13.024 6.925 5.914 1.00 94.19 104 GLN A N 1
ATOM 831 C CA . GLN A 1 104 ? -12.616 8.272 6.328 1.00 94.19 104 GLN A CA 1
ATOM 832 C C . GLN A 1 104 ? -13.356 9.358 5.544 1.00 94.19 104 GLN A C 1
ATOM 834 O O . GLN A 1 104 ? -13.790 10.360 6.112 1.00 94.19 104 GLN A O 1
ATOM 839 N N . ILE A 1 105 ? -13.558 9.139 4.247 1.00 96.38 105 ILE A N 1
ATOM 840 C CA . ILE A 1 105 ? -14.305 10.058 3.386 1.00 96.38 105 ILE A CA 1
ATOM 841 C C . ILE A 1 105 ? -15.798 10.015 3.718 1.00 96.38 105 ILE A C 1
ATOM 843 O O . ILE A 1 105 ? -16.435 11.062 3.719 1.00 96.38 105 ILE A O 1
ATOM 847 N N . ALA A 1 106 ? -16.347 8.851 4.075 1.00 92.88 106 ALA A N 1
ATOM 848 C CA . ALA A 1 106 ? -17.730 8.732 4.538 1.00 92.88 106 ALA A CA 1
ATOM 849 C C . ALA A 1 106 ? -17.983 9.545 5.817 1.00 92.88 106 ALA A C 1
ATOM 851 O O . ALA A 1 106 ? -19.032 10.179 5.939 1.00 92.88 106 ALA A O 1
ATOM 852 N N . ILE A 1 107 ? -17.010 9.572 6.737 1.00 87.31 107 ILE A N 1
ATOM 853 C CA . ILE A 1 107 ? -17.064 10.425 7.933 1.00 87.31 107 ILE A CA 1
ATOM 854 C C . ILE A 1 107 ? -16.998 11.902 7.550 1.00 87.31 107 ILE A C 1
ATOM 856 O O . ILE A 1 107 ? -17.799 12.713 8.010 1.00 87.31 107 ILE A O 1
ATOM 860 N N . ALA A 1 108 ? -16.079 12.254 6.654 1.00 93.75 108 ALA A N 1
ATOM 861 C CA . ALA A 1 108 ? -15.905 13.633 6.226 1.00 93.75 108 ALA A CA 1
ATOM 862 C C . ALA A 1 108 ? -17.122 14.196 5.480 1.00 93.75 108 ALA A C 1
ATOM 864 O O . ALA A 1 108 ? -17.460 15.374 5.615 1.00 93.75 108 ALA A O 1
ATOM 865 N N . PHE A 1 109 ? -17.792 13.335 4.712 1.00 92.50 109 PHE A N 1
ATOM 866 C CA . PHE A 1 109 ? -19.033 13.646 4.020 1.00 92.50 109 PHE A CA 1
ATOM 867 C C . PHE A 1 109 ? -20.185 13.841 5.008 1.00 92.50 109 PHE A C 1
ATOM 869 O O . PHE A 1 109 ? -20.898 14.837 4.915 1.00 92.50 109 PHE A O 1
ATOM 876 N N . GLN A 1 110 ? -20.314 12.958 6.005 1.00 89.38 110 GLN A N 1
ATOM 877 C CA . GLN A 1 110 ? -21.301 13.099 7.081 1.00 89.38 110 GLN A CA 1
ATOM 878 C C . GLN A 1 110 ? -21.101 14.387 7.886 1.00 89.38 110 GLN A C 1
ATOM 880 O O . GLN A 1 110 ? -22.062 15.075 8.220 1.00 89.38 110 GLN A O 1
ATOM 885 N N . ALA A 1 111 ? -19.849 14.742 8.165 1.00 84.19 111 ALA A N 1
ATOM 886 C CA . ALA A 1 111 ? -19.495 15.982 8.846 1.00 84.19 111 ALA A CA 1
ATOM 887 C C . ALA A 1 111 ? -19.599 17.229 7.941 1.00 84.19 111 ALA A C 1
ATOM 889 O O . ALA A 1 111 ? -19.452 18.354 8.418 1.00 84.19 111 ALA A O 1
ATOM 890 N N . GLY A 1 112 ? -19.860 17.053 6.640 1.00 87.62 112 GLY A N 1
ATOM 891 C CA . GLY A 1 112 ? -20.167 18.123 5.689 1.00 87.62 112 GLY A CA 1
ATOM 892 C C . GLY A 1 112 ? -18.971 18.932 5.181 1.00 87.62 112 GLY A C 1
ATOM 893 O O . GLY A 1 112 ? -19.166 19.855 4.388 1.00 87.62 112 GLY A O 1
ATOM 894 N N . TYR A 1 113 ? -17.742 18.599 5.589 1.00 92.81 113 TYR A N 1
ATOM 895 C CA . TYR A 1 113 ? -16.534 19.329 5.178 1.00 92.81 113 TYR A CA 1
ATOM 896 C C . TYR A 1 113 ? -15.876 18.775 3.907 1.00 92.81 113 TYR A C 1
ATOM 898 O O . TYR A 1 113 ? -14.923 19.357 3.387 1.00 92.81 113 TYR A O 1
ATOM 906 N N . VAL A 1 114 ? -16.417 17.681 3.360 1.00 94.69 114 VAL A N 1
ATOM 907 C CA . VAL A 1 114 ? -16.058 17.124 2.050 1.00 94.69 114 VAL A CA 1
ATOM 908 C C . VAL A 1 114 ? -17.327 16.855 1.246 1.00 94.69 114 VAL A C 1
ATOM 910 O O . VAL A 1 114 ? -18.247 16.216 1.738 1.00 94.69 114 VAL A O 1
ATOM 913 N N . LYS A 1 115 ? -17.361 17.312 -0.013 1.00 88.69 115 LYS A N 1
ATOM 914 C CA . LYS A 1 115 ? -18.493 17.095 -0.940 1.00 88.69 115 LYS A CA 1
ATOM 915 C C . LYS A 1 115 ? -18.138 16.294 -2.202 1.00 88.69 115 LYS A C 1
ATOM 917 O O . LYS A 1 115 ? -19.037 15.828 -2.889 1.00 88.69 115 LYS A O 1
ATOM 922 N N . GLY A 1 116 ? -16.848 16.127 -2.500 1.00 88.81 116 GLY A N 1
ATOM 923 C CA . GLY A 1 116 ? -16.372 15.632 -3.798 1.00 88.81 116 GLY A CA 1
ATOM 924 C C . GLY A 1 116 ? -16.371 16.713 -4.885 1.00 88.81 116 GLY A C 1
ATOM 925 O O . GLY A 1 116 ? -16.790 17.851 -4.658 1.00 88.81 116 GLY A O 1
ATOM 926 N N . TYR A 1 117 ? -15.848 16.370 -6.056 1.00 89.12 117 TYR A N 1
ATOM 927 C CA . TYR A 1 117 ? -15.787 17.234 -7.231 1.00 89.12 117 TYR A CA 1
ATOM 928 C C . TYR A 1 117 ? -17.020 17.036 -8.123 1.00 89.12 117 TYR A C 1
ATOM 930 O O . TYR A 1 117 ? -17.712 16.018 -8.061 1.00 89.12 117 TYR A O 1
ATOM 938 N N . LYS A 1 118 ? -17.291 18.017 -8.995 1.00 90.38 118 LYS A N 1
ATOM 939 C CA . LYS A 1 118 ? -18.452 18.001 -9.907 1.00 90.38 118 LYS A CA 1
ATOM 940 C C . LYS A 1 118 ? -18.459 16.815 -10.877 1.00 90.38 118 LYS A C 1
ATOM 942 O O . LYS A 1 118 ? -19.519 16.445 -11.362 1.00 90.38 118 LYS A O 1
ATOM 947 N N . ASP A 1 119 ? -17.298 16.234 -11.162 1.00 92.06 119 ASP A N 1
ATOM 948 C CA . ASP A 1 119 ? -17.147 15.074 -12.044 1.00 92.06 119 ASP A CA 1
ATOM 949 C C . ASP A 1 119 ? -17.387 13.726 -11.331 1.00 92.06 119 ASP A C 1
ATOM 951 O O . ASP A 1 119 ? -17.144 12.666 -11.912 1.00 92.06 119 ASP A O 1
ATOM 955 N N . GLY A 1 120 ? -17.854 13.760 -10.076 1.00 92.69 120 GLY A N 1
ATOM 956 C CA . GLY A 1 120 ? -18.160 12.577 -9.275 1.00 92.69 120 GLY A CA 1
ATOM 957 C C . GLY A 1 120 ? -16.938 11.916 -8.637 1.00 92.69 120 GLY A C 1
ATOM 958 O O . GLY A 1 120 ? -17.032 10.760 -8.226 1.00 92.69 120 GLY A O 1
ATOM 959 N N . THR A 1 121 ? -15.796 12.607 -8.569 1.00 96.44 121 THR A N 1
ATOM 960 C CA . THR A 1 121 ? -14.562 12.104 -7.939 1.00 96.44 121 THR A CA 1
ATOM 961 C C . THR A 1 121 ? -14.299 12.736 -6.572 1.00 96.44 121 THR A C 1
ATOM 963 O O . THR A 1 121 ? -14.905 13.745 -6.204 1.00 96.44 121 THR A O 1
ATOM 966 N N . VAL A 1 122 ? -13.373 12.163 -5.802 1.00 94.88 122 VAL A N 1
ATOM 967 C CA . VAL A 1 122 ? -12.890 12.738 -4.530 1.00 94.88 122 VAL A CA 1
ATOM 968 C C . VAL A 1 122 ? -11.363 12.789 -4.423 1.00 94.88 122 VAL A C 1
ATOM 970 O O . VAL A 1 122 ? -10.848 13.455 -3.528 1.00 94.88 122 VAL A O 1
ATOM 973 N N . LEU A 1 123 ? -10.646 12.161 -5.357 1.00 96.19 123 LEU A N 1
ATOM 974 C CA . LEU A 1 123 ? -9.192 12.153 -5.528 1.00 96.19 123 LEU A CA 1
ATOM 975 C C . LEU A 1 123 ? -8.427 11.782 -4.242 1.00 96.19 123 LEU A C 1
ATOM 977 O O . LEU A 1 123 ? -7.572 12.547 -3.788 1.00 96.19 123 LEU A O 1
ATOM 981 N N . PRO A 1 124 ? -8.708 10.612 -3.629 1.00 94.19 124 PRO A N 1
ATOM 982 C CA . PRO A 1 124 ? -8.227 10.277 -2.286 1.00 94.19 124 PRO A CA 1
ATOM 983 C C . PRO A 1 124 ? -6.695 10.245 -2.182 1.00 94.19 124 PRO A C 1
ATOM 985 O O . PRO A 1 124 ? -6.133 10.738 -1.208 1.00 94.19 124 PRO A O 1
ATOM 988 N N . ASN A 1 125 ? -6.017 9.722 -3.206 1.00 94.19 125 ASN A N 1
ATOM 989 C CA . ASN A 1 125 ? -4.561 9.551 -3.213 1.00 94.19 125 ASN A CA 1
ATOM 990 C C . ASN A 1 125 ? -3.806 10.771 -3.767 1.00 94.19 125 ASN A C 1
ATOM 992 O O . ASN A 1 125 ? -2.577 10.801 -3.743 1.00 94.19 125 ASN A O 1
ATOM 996 N N . SER A 1 126 ? -4.510 11.776 -4.294 1.00 96.19 126 SER A N 1
ATOM 997 C CA . SER A 1 126 ? -3.870 12.968 -4.848 1.00 96.19 126 SER A CA 1
ATOM 998 C C . SER A 1 126 ? -3.447 13.928 -3.731 1.00 96.19 126 SER A C 1
ATOM 1000 O O . SER A 1 126 ? -4.210 14.129 -2.782 1.00 96.19 126 SER A O 1
ATOM 1002 N N . PRO A 1 127 ? -2.268 14.572 -3.832 1.00 97.50 127 PRO A N 1
ATOM 1003 C CA . PRO A 1 127 ? -1.878 15.632 -2.911 1.00 97.50 127 PRO A CA 1
ATOM 1004 C C . PRO A 1 127 ? -2.897 16.776 -2.879 1.00 97.50 127 PRO A C 1
ATOM 1006 O O . PRO A 1 127 ? -3.267 17.319 -3.931 1.00 97.50 127 PRO A O 1
ATOM 1009 N N . ILE A 1 128 ? -3.311 17.169 -1.675 1.00 97.56 128 ILE A N 1
ATOM 1010 C CA . ILE A 1 128 ? -4.272 18.259 -1.462 1.00 97.56 128 ILE A CA 1
ATOM 1011 C C . ILE A 1 128 ? -3.575 19.620 -1.572 1.00 97.56 128 ILE A C 1
ATOM 1013 O O . ILE A 1 128 ? -2.449 19.792 -1.095 1.00 97.56 128 ILE A O 1
ATOM 1017 N N . SER A 1 129 ? -4.211 20.587 -2.240 1.00 97.69 129 SER A N 1
ATOM 1018 C CA . SER A 1 129 ? -3.682 21.954 -2.279 1.00 97.69 129 SER A CA 1
ATOM 1019 C C . SER A 1 129 ? -3.930 22.693 -0.964 1.00 97.69 129 SER A C 1
ATOM 1021 O O . SER A 1 129 ? -4.847 22.381 -0.201 1.00 97.69 129 SER A O 1
ATOM 1023 N N . ARG A 1 130 ? -3.120 23.716 -0.702 1.00 97.38 130 ARG A N 1
ATOM 1024 C CA . ARG A 1 130 ? -3.225 24.536 0.504 1.00 97.38 130 ARG A CA 1
ATOM 1025 C C . ARG A 1 130 ? -4.573 25.258 0.592 1.00 97.38 130 ARG A C 1
ATOM 1027 O O . ARG A 1 130 ? -5.155 25.325 1.672 1.00 97.38 130 ARG A O 1
ATOM 1034 N N . GLN A 1 131 ? -5.114 25.726 -0.537 1.00 96.06 131 GLN A N 1
ATOM 1035 C CA . GLN A 1 131 ? -6.438 26.355 -0.575 1.00 96.06 131 GLN A CA 1
ATOM 1036 C C . GLN A 1 131 ? -7.600 25.361 -0.391 1.00 96.06 131 GLN A C 1
ATOM 1038 O O . GLN A 1 131 ? -8.631 25.714 0.176 1.00 96.06 131 GLN A O 1
ATOM 1043 N N . GLU A 1 132 ? -7.446 24.102 -0.812 1.00 96.88 132 GLU A N 1
ATOM 1044 C CA . GLU A 1 132 ? -8.436 23.056 -0.523 1.00 96.88 132 GLU A CA 1
ATOM 1045 C C . GLU A 1 132 ? -8.459 22.707 0.968 1.00 96.88 132 GLU A C 1
ATOM 1047 O O . GLU A 1 132 ? -9.537 22.594 1.552 1.00 96.88 132 GLU A O 1
ATOM 1052 N N . ALA A 1 133 ? -7.281 22.581 1.589 1.00 97.75 133 ALA A N 1
ATOM 1053 C CA . ALA A 1 133 ? -7.161 22.367 3.029 1.00 97.75 133 ALA A CA 1
ATOM 1054 C C . ALA A 1 133 ? -7.798 23.525 3.818 1.00 97.75 133 ALA A C 1
ATOM 1056 O O . ALA A 1 133 ? -8.549 23.283 4.763 1.00 97.75 133 ALA A O 1
ATOM 1057 N N . ALA A 1 134 ? -7.576 24.772 3.385 1.00 95.69 134 ALA A N 1
ATOM 1058 C CA . ALA A 1 134 ? -8.202 25.954 3.975 1.00 95.69 134 ALA A CA 1
ATOM 1059 C C . ALA A 1 134 ? -9.739 25.863 3.959 1.00 95.69 134 ALA A C 1
ATOM 1061 O O . ALA A 1 134 ? -10.392 26.034 4.986 1.00 95.69 134 ALA A O 1
ATOM 1062 N N . VAL A 1 135 ? -10.337 25.514 2.819 1.00 94.69 135 VAL A N 1
ATOM 1063 C CA . VAL A 1 135 ? -11.799 25.385 2.717 1.00 94.69 135 VAL A CA 1
ATOM 1064 C C . VAL A 1 135 ? -12.347 24.270 3.605 1.00 94.69 135 VAL A C 1
ATOM 1066 O O . VAL A 1 135 ? -13.368 24.472 4.265 1.00 94.69 135 VAL A O 1
ATOM 1069 N N . MET A 1 136 ? -11.671 23.120 3.680 1.00 95.88 136 MET A N 1
ATOM 1070 C CA . MET A 1 136 ? -12.081 22.032 4.577 1.00 95.88 136 MET A CA 1
ATOM 1071 C C . MET A 1 136 ? -12.086 22.471 6.043 1.00 95.88 136 MET A C 1
ATOM 1073 O O . MET A 1 136 ? -13.081 22.278 6.742 1.00 95.88 136 MET A O 1
ATOM 1077 N N . VAL A 1 137 ? -10.995 23.095 6.500 1.00 93.44 137 VAL A N 1
ATOM 1078 C CA . VAL A 1 137 ? -10.861 23.550 7.891 1.00 93.44 137 VAL A CA 1
ATOM 1079 C C . VAL A 1 137 ? -11.880 24.643 8.203 1.00 93.44 137 VAL A C 1
ATOM 1081 O O . VAL A 1 137 ? -12.552 24.571 9.230 1.00 93.44 137 VAL A O 1
ATOM 1084 N N . ASN A 1 138 ? -12.074 25.612 7.305 1.00 90.69 138 ASN A N 1
ATOM 1085 C CA . ASN A 1 138 ? -13.068 26.658 7.527 1.00 90.69 138 ASN A CA 1
ATOM 1086 C C . ASN A 1 138 ? -14.497 26.099 7.588 1.00 90.69 138 ASN A C 1
ATOM 1088 O O . ASN A 1 138 ? -15.293 26.525 8.418 1.00 90.69 138 ASN A O 1
ATOM 1092 N N . THR A 1 139 ? -14.821 25.094 6.769 1.00 88.44 139 THR A N 1
ATOM 1093 C CA . THR A 1 139 ? -16.151 24.458 6.789 1.00 88.44 139 THR A CA 1
ATOM 1094 C C . THR A 1 139 ? -16.442 23.785 8.136 1.00 88.44 139 THR A C 1
ATOM 1096 O O . THR A 1 139 ? -17.568 23.841 8.630 1.00 88.44 139 THR A O 1
ATOM 1099 N N . LEU A 1 140 ? -15.424 23.192 8.767 1.00 85.25 140 LEU A N 1
ATOM 1100 C CA . LEU A 1 140 ? -15.529 22.596 10.104 1.00 85.25 140 LEU A CA 1
ATOM 1101 C C . LEU A 1 140 ? -15.725 23.652 11.197 1.00 85.25 140 LEU A C 1
ATOM 1103 O O . LEU A 1 140 ? -16.563 23.504 12.097 1.00 85.25 140 LEU A O 1
ATOM 1107 N N . LEU A 1 141 ? -14.947 24.729 11.120 1.00 83.69 141 LEU A N 1
ATOM 1108 C CA . LEU A 1 141 ? -14.958 25.794 12.118 1.00 83.69 141 LEU A CA 1
ATOM 1109 C C . LEU A 1 141 ? -16.130 26.762 11.953 1.00 83.69 141 LEU A C 1
ATOM 1111 O O . LEU A 1 141 ? -16.531 27.374 12.943 1.00 83.69 141 LEU A O 1
ATOM 1115 N N . ARG A 1 142 ? -16.733 26.821 10.760 1.00 83.62 142 ARG A N 1
ATOM 1116 C CA . ARG A 1 142 ? -17.819 27.743 10.405 1.00 83.62 142 ARG A CA 1
ATOM 1117 C C . ARG A 1 142 ? -17.478 29.179 10.806 1.00 83.62 142 ARG A C 1
ATOM 1119 O O . ARG A 1 142 ? -18.296 29.845 11.433 1.00 83.62 142 ARG A O 1
ATOM 1126 N N . LEU A 1 143 ? -16.249 29.607 10.514 1.00 82.88 143 LEU A N 1
ATOM 1127 C CA . LEU A 1 143 ? -15.836 30.973 10.810 1.00 82.88 143 LEU A CA 1
ATOM 1128 C C . LEU A 1 143 ? -16.669 31.929 9.961 1.00 82.88 143 LEU A C 1
ATOM 1130 O O . LEU A 1 143 ? -16.958 31.640 8.795 1.00 82.88 143 LEU A O 1
ATOM 1134 N N . GLU A 1 144 ? -17.044 33.054 10.557 1.00 72.19 144 GLU A N 1
ATOM 1135 C CA . GLU A 1 144 ? -17.664 34.147 9.820 1.00 72.19 144 GLU A CA 1
ATOM 1136 C C . GLU A 1 144 ? -16.665 34.711 8.801 1.00 72.19 144 GLU A C 1
ATOM 1138 O O . GLU A 1 144 ? -15.448 34.665 9.005 1.00 72.19 144 GLU A O 1
ATOM 1143 N N . GLU A 1 145 ? -17.172 35.198 7.667 1.00 63.62 145 GLU A N 1
ATOM 1144 C CA . GLU A 1 145 ? -16.324 35.739 6.607 1.00 63.62 145 GLU A CA 1
ATOM 1145 C C . GLU A 1 145 ? -15.532 36.943 7.133 1.00 63.62 145 GLU A C 1
ATOM 1147 O O . GLU A 1 145 ? -16.084 38.002 7.431 1.00 63.62 145 GLU A O 1
ATOM 1152 N N . GLY A 1 146 ? -14.213 36.779 7.253 1.00 56.84 146 GLY A N 1
ATOM 1153 C CA . GLY A 1 146 ? -13.311 37.892 7.515 1.00 56.84 146 GLY A CA 1
ATOM 1154 C C . GLY A 1 146 ? -13.226 38.797 6.287 1.00 56.84 146 GLY A C 1
ATOM 1155 O O . GLY A 1 146 ? -13.145 38.314 5.161 1.00 56.84 146 GLY A O 1
ATOM 1156 N N . ILE A 1 147 ? -13.212 40.114 6.489 1.00 52.53 147 ILE A N 1
ATOM 1157 C CA . ILE A 1 147 ? -13.025 41.075 5.396 1.00 52.53 147 ILE A CA 1
ATOM 1158 C C . ILE A 1 147 ? -11.521 41.341 5.221 1.00 52.53 147 ILE A C 1
ATOM 1160 O O . ILE A 1 147 ? -10.900 41.958 6.085 1.00 52.53 147 ILE A O 1
ATOM 1164 N N . GLY A 1 148 ? -10.933 40.919 4.093 1.00 58.16 148 GLY A N 1
ATOM 1165 C CA . GLY A 1 148 ? -9.635 41.421 3.609 1.00 58.16 148 GLY A CA 1
ATOM 1166 C C . GLY A 1 148 ? -8.394 40.601 3.990 1.00 58.16 148 GLY A C 1
ATOM 1167 O O . GLY A 1 148 ? -7.274 41.104 3.881 1.00 58.16 148 GLY A O 1
ATOM 1168 N N . GLY A 1 149 ? -8.561 39.347 4.418 1.00 61.34 149 GLY A N 1
ATOM 1169 C CA . GLY A 1 149 ? -7.461 38.469 4.830 1.00 61.34 149 GLY A CA 1
ATOM 1170 C C . GLY A 1 149 ? -6.630 37.906 3.667 1.00 61.34 149 GLY A C 1
ATOM 1171 O O . GLY A 1 149 ? -5.414 37.799 3.808 1.00 61.34 149 GLY A O 1
ATOM 1172 N N . ALA A 1 150 ? -7.231 37.602 2.511 1.00 67.50 150 ALA A N 1
ATOM 1173 C CA . ALA A 1 150 ? -6.530 37.131 1.310 1.00 67.50 150 ALA A CA 1
ATOM 1174 C C . ALA A 1 150 ? -5.830 38.257 0.557 1.00 67.50 150 ALA A C 1
ATOM 1176 O O . ALA A 1 150 ? -4.772 38.034 -0.023 1.00 67.50 150 ALA A O 1
ATOM 1177 N N . ALA A 1 151 ? -6.392 39.470 0.573 1.00 72.81 151 ALA A N 1
ATOM 1178 C CA . ALA A 1 151 ? -5.881 40.603 -0.201 1.00 72.81 151 ALA A CA 1
ATOM 1179 C C . ALA A 1 151 ? -4.486 41.079 0.248 1.00 72.81 151 ALA A C 1
ATOM 1181 O O . ALA A 1 151 ? -3.838 41.840 -0.465 1.00 72.81 151 ALA A O 1
ATOM 1182 N N . LYS A 1 152 ? -4.015 40.628 1.420 1.00 83.62 152 LYS A N 1
ATOM 1183 C CA . LYS A 1 152 ? -2.686 40.951 1.959 1.00 83.62 152 LYS A CA 1
ATOM 1184 C C . LYS A 1 152 ? -1.546 40.131 1.345 1.00 83.62 152 LYS A C 1
ATOM 1186 O O . LYS A 1 152 ? -0.390 40.444 1.611 1.00 83.62 152 LYS A O 1
ATOM 1191 N N . PHE A 1 153 ? -1.851 39.068 0.598 1.00 92.31 153 PHE A N 1
ATOM 1192 C CA . PHE A 1 153 ? -0.832 38.202 0.007 1.00 92.31 153 PHE A CA 1
ATOM 1193 C C . PHE A 1 153 ? -0.453 38.655 -1.400 1.00 92.31 153 PHE A C 1
ATOM 1195 O O . PHE A 1 153 ? -1.309 39.012 -2.209 1.00 92.31 153 PHE A O 1
ATOM 1202 N N . ASN A 1 154 ? 0.840 38.576 -1.708 1.00 94.06 154 ASN A N 1
ATOM 1203 C CA . ASN A 1 154 ? 1.394 38.990 -3.001 1.00 94.06 154 ASN A CA 1
ATOM 1204 C C . ASN A 1 154 ? 0.838 38.170 -4.181 1.00 94.06 154 ASN A C 1
ATOM 1206 O O . ASN A 1 154 ? 0.827 38.639 -5.314 1.00 94.06 154 ASN A O 1
ATOM 1210 N N . ASP A 1 155 ? 0.367 36.955 -3.911 1.00 95.12 155 ASP A N 1
ATOM 1211 C CA . ASP A 1 155 ? -0.189 35.996 -4.865 1.00 95.12 155 ASP A CA 1
ATOM 1212 C C . ASP A 1 155 ? -1.713 35.828 -4.719 1.00 95.12 155 ASP A C 1
ATOM 1214 O O . ASP A 1 155 ? -2.277 34.822 -5.144 1.00 95.12 155 ASP A O 1
ATOM 1218 N N . ALA A 1 156 ? -2.410 36.822 -4.153 1.00 91.19 156 ALA A N 1
ATOM 1219 C CA . ALA A 1 156 ? -3.871 36.810 -4.005 1.00 91.19 156 ALA A CA 1
ATOM 1220 C C . ALA A 1 156 ? -4.627 36.601 -5.336 1.00 91.19 156 ALA A C 1
ATOM 1222 O O . ALA A 1 156 ? -5.756 36.106 -5.344 1.00 91.19 156 ALA A O 1
ATOM 1223 N N . ALA A 1 157 ? -4.009 36.957 -6.468 1.00 91.31 157 ALA A N 1
ATOM 1224 C CA . ALA A 1 157 ? -4.558 36.739 -7.805 1.00 91.31 157 ALA A CA 1
ATOM 1225 C C . ALA A 1 157 ? -4.663 35.249 -8.190 1.00 91.31 157 ALA A C 1
ATOM 1227 O O . ALA A 1 157 ? -5.526 34.897 -8.991 1.00 91.31 157 ALA A O 1
ATOM 1228 N N . ASP A 1 158 ? -3.852 34.373 -7.587 1.00 94.75 158 ASP A N 1
ATOM 1229 C CA . ASP A 1 158 ? -3.847 32.929 -7.865 1.00 94.75 158 ASP A CA 1
ATOM 1230 C C . ASP A 1 158 ? -4.933 32.168 -7.080 1.00 94.75 158 ASP A C 1
ATOM 1232 O O . ASP A 1 158 ? -5.055 30.941 -7.172 1.00 94.75 158 ASP A O 1
ATOM 1236 N N . PHE A 1 159 ? -5.716 32.876 -6.262 1.00 93.75 159 PHE A N 1
ATOM 1237 C CA . PHE A 1 159 ? -6.715 32.276 -5.389 1.00 93.75 159 PHE A CA 1
ATOM 1238 C C . PHE A 1 159 ? -7.956 31.960 -6.209 1.00 93.75 159 PHE A C 1
ATOM 1240 O O . PHE A 1 159 ? -8.534 32.837 -6.858 1.00 93.75 159 PHE A O 1
ATOM 1247 N N . ALA A 1 160 ? -8.423 30.719 -6.124 1.00 94.06 160 ALA A N 1
ATOM 1248 C CA . ALA A 1 160 ? -9.703 30.381 -6.716 1.00 94.06 160 ALA A CA 1
ATOM 1249 C C . ALA A 1 160 ? -10.843 31.109 -5.982 1.00 94.06 160 ALA A C 1
ATOM 1251 O O . ALA A 1 160 ? -10.832 31.212 -4.758 1.00 94.06 160 ALA A O 1
ATOM 1252 N N . ASP A 1 161 ? -11.865 31.575 -6.705 1.00 90.56 161 ASP A N 1
ATOM 1253 C CA . ASP A 1 161 ? -12.954 32.356 -6.093 1.00 90.56 161 ASP A CA 1
ATOM 1254 C C . ASP A 1 161 ? -13.639 31.624 -4.931 1.00 90.56 161 ASP A C 1
ATOM 1256 O O . ASP A 1 161 ? -13.969 32.229 -3.915 1.00 90.56 161 ASP A O 1
ATOM 1260 N N . TRP A 1 162 ? -13.775 30.301 -5.041 1.00 90.38 162 TRP A N 1
ATOM 1261 C CA . TRP A 1 162 ? -14.385 29.453 -4.017 1.00 90.38 162 TRP A CA 1
ATOM 1262 C C . TRP A 1 162 ? -13.540 29.292 -2.742 1.00 90.38 162 TRP A C 1
ATOM 1264 O O . TRP A 1 1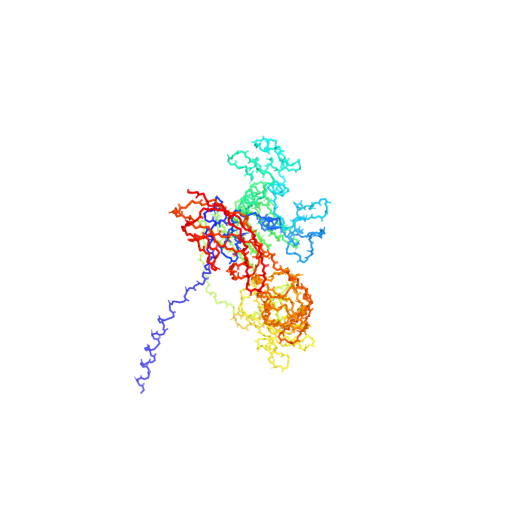62 ? -14.065 28.802 -1.743 1.00 90.38 162 TRP A O 1
ATOM 1274 N N . SER A 1 163 ? -12.251 29.654 -2.753 1.00 92.62 163 SER A N 1
ATOM 1275 C CA . SER A 1 163 ? -11.352 29.501 -1.601 1.00 92.62 163 SER A CA 1
ATOM 1276 C C . SER A 1 163 ? -11.101 30.799 -0.836 1.00 92.62 163 SER A C 1
ATOM 1278 O O . SER A 1 163 ? -10.749 30.733 0.342 1.00 92.62 163 SER A O 1
ATOM 1280 N N . LYS A 1 164 ? -11.326 31.964 -1.463 1.00 90.69 164 LYS A N 1
ATOM 1281 C CA . LYS A 1 164 ? -10.996 33.290 -0.909 1.00 90.69 164 LYS A CA 1
ATOM 1282 C C . LYS A 1 164 ? -11.560 33.501 0.497 1.00 90.69 164 LYS A C 1
ATOM 1284 O O . LYS A 1 164 ? -10.785 33.665 1.428 1.00 90.69 164 LYS A O 1
ATOM 1289 N N . ALA A 1 165 ? -12.874 33.366 0.679 1.00 88.12 165 ALA A N 1
ATOM 1290 C CA . ALA A 1 165 ? -13.522 33.586 1.978 1.00 88.12 165 ALA A CA 1
ATOM 1291 C C . ALA A 1 165 ? -12.971 32.680 3.100 1.00 88.12 165 ALA A C 1
ATOM 1293 O O . ALA A 1 165 ? -12.798 33.113 4.238 1.00 88.12 165 ALA A O 1
ATOM 1294 N N . ALA A 1 166 ? -12.644 31.423 2.780 1.00 91.38 166 ALA A N 1
ATOM 1295 C CA . ALA A 1 166 ? -12.064 30.502 3.753 1.00 91.38 166 ALA A CA 1
ATOM 1296 C C . ALA A 1 166 ? -10.627 30.876 4.127 1.00 91.38 166 ALA A C 1
ATOM 1298 O O . ALA A 1 166 ? -10.245 30.772 5.293 1.00 91.38 166 ALA A O 1
ATOM 1299 N N . ILE A 1 167 ? -9.829 31.306 3.149 1.00 93.25 167 ILE A N 1
ATOM 1300 C CA . ILE A 1 167 ? -8.463 31.769 3.391 1.00 93.25 167 ILE A CA 1
ATOM 1301 C C . ILE A 1 167 ? -8.492 33.057 4.225 1.00 93.25 167 ILE A C 1
ATOM 1303 O O . ILE A 1 167 ? -7.738 33.165 5.193 1.00 93.25 167 ILE A O 1
ATOM 1307 N N . ASP A 1 168 ? -9.395 33.993 3.928 1.00 89.06 168 ASP A N 1
ATOM 1308 C CA . ASP A 1 168 ? -9.584 35.220 4.710 1.00 89.06 168 ASP A CA 1
ATOM 1309 C C . ASP A 1 168 ? -9.843 34.905 6.179 1.00 89.06 168 ASP A C 1
ATOM 1311 O O . ASP A 1 168 ? -9.083 35.343 7.044 1.00 89.06 168 ASP A O 1
ATOM 1315 N N . ALA A 1 169 ? -10.861 34.088 6.453 1.00 89.06 169 ALA A N 1
ATOM 1316 C CA . ALA A 1 169 ? -11.262 33.763 7.813 1.00 89.06 169 ALA A CA 1
ATOM 1317 C C . ALA A 1 169 ? -10.148 33.043 8.593 1.00 89.06 169 ALA A C 1
ATOM 1319 O O . ALA A 1 169 ? -9.798 33.437 9.706 1.00 89.06 169 ALA A O 1
ATOM 1320 N N . LEU A 1 170 ? -9.510 32.032 7.992 1.00 91.81 170 LEU A N 1
ATOM 1321 C CA . LEU A 1 170 ? -8.440 31.289 8.666 1.00 91.81 170 LEU A CA 1
ATOM 1322 C C . LEU A 1 170 ? -7.191 32.133 8.915 1.00 91.81 170 LEU A C 1
ATOM 1324 O O . LEU A 1 170 ? -6.492 31.913 9.905 1.00 91.81 170 LEU A O 1
ATOM 1328 N N . THR A 1 171 ? -6.884 33.074 8.024 1.00 90.94 171 THR A N 1
ATOM 1329 C CA . THR A 1 171 ? -5.720 33.949 8.189 1.00 90.94 171 THR A CA 1
ATOM 1330 C C . THR A 1 171 ? -5.980 35.078 9.183 1.00 90.94 171 THR A C 1
ATOM 1332 O O . THR A 1 171 ? -5.022 35.546 9.799 1.00 90.94 171 THR A O 1
ATOM 1335 N N . ALA A 1 172 ? -7.234 35.513 9.350 1.00 87.25 172 ALA A N 1
ATOM 1336 C CA . ALA A 1 172 ? -7.643 36.478 10.371 1.00 87.25 172 ALA A CA 1
ATOM 1337 C C . ALA A 1 172 ? -7.528 35.884 11.783 1.00 87.25 172 ALA A C 1
ATOM 1339 O O . ALA A 1 172 ? -7.000 36.532 12.682 1.00 87.25 172 ALA A O 1
ATOM 1340 N N . GLU A 1 173 ? -7.914 34.616 11.943 1.00 88.06 173 GLU A N 1
ATOM 1341 C CA . GLU A 1 173 ? -7.825 33.892 13.219 1.00 88.06 173 GLU A CA 1
ATOM 1342 C C . GLU A 1 173 ? -6.434 33.295 13.502 1.00 88.06 173 GLU A C 1
ATOM 1344 O O . GLU A 1 173 ? -6.226 32.617 14.509 1.00 88.06 173 GLU A O 1
ATOM 1349 N N . GLY A 1 174 ? -5.461 33.509 12.607 1.00 89.50 174 GLY A N 1
ATOM 1350 C CA . GLY A 1 174 ? -4.103 32.970 12.744 1.00 89.50 174 GLY A CA 1
ATOM 1351 C C . GLY A 1 174 ? -4.025 31.441 12.647 1.00 89.50 174 GLY A C 1
ATOM 1352 O O . GLY A 1 174 ? -3.036 30.840 13.067 1.00 89.50 174 GLY A O 1
ATOM 1353 N N . ILE A 1 175 ? -5.055 30.797 12.095 1.00 91.94 175 ILE A N 1
ATOM 1354 C CA . ILE A 1 175 ? -5.138 29.340 11.969 1.00 91.94 175 ILE A CA 1
ATOM 1355 C C . ILE A 1 175 ? -4.246 28.854 10.830 1.00 91.94 175 ILE A C 1
ATOM 1357 O O . ILE A 1 175 ? -3.494 27.891 10.998 1.00 91.94 175 ILE A O 1
ATOM 1361 N N . LEU A 1 176 ? -4.283 29.558 9.697 1.00 93.19 176 LEU A N 1
ATOM 1362 C CA . LEU A 1 176 ? -3.437 29.299 8.537 1.00 93.19 176 LEU A CA 1
ATOM 1363 C C . LEU A 1 176 ? -2.746 30.592 8.099 1.00 93.19 176 LEU A C 1
ATOM 1365 O O . LEU A 1 176 ? -3.395 31.513 7.618 1.00 93.19 176 LEU A O 1
ATOM 1369 N N . SER A 1 177 ? -1.425 30.654 8.243 1.00 89.62 177 SER A N 1
ATOM 1370 C CA . SER A 1 177 ? -0.619 31.826 7.867 1.00 89.62 177 SER A CA 1
ATOM 1371 C C . SER A 1 177 ? -0.040 31.700 6.455 1.00 89.62 177 SER A C 1
ATOM 1373 O O . SER A 1 177 ? 0.036 30.599 5.911 1.00 89.62 177 SER A O 1
ATOM 1375 N N . GLY A 1 178 ? 0.395 32.811 5.858 1.00 89.94 178 GLY A N 1
ATOM 1376 C CA . GLY A 1 178 ? 1.244 32.781 4.660 1.00 89.94 178 GLY A CA 1
ATOM 1377 C C . GLY A 1 178 ? 2.712 32.504 4.988 1.00 89.94 178 GLY A C 1
ATOM 1378 O O . GLY A 1 178 ? 3.083 32.290 6.144 1.00 89.94 178 GLY A O 1
ATOM 1379 N N . TYR A 1 179 ? 3.544 32.517 3.957 1.00 91.75 179 TYR A N 1
ATOM 1380 C CA . TYR A 1 179 ? 4.986 32.341 4.050 1.00 91.75 179 TYR A CA 1
ATOM 1381 C C . TYR A 1 179 ? 5.699 33.677 4.335 1.00 91.75 179 TYR A C 1
ATOM 1383 O O . TYR A 1 179 ? 5.137 34.746 4.084 1.00 91.75 179 TYR A O 1
ATOM 1391 N N . PRO A 1 180 ? 6.952 33.645 4.835 1.00 92.62 180 PRO A N 1
ATOM 1392 C CA . PRO A 1 180 ? 7.720 34.859 5.139 1.00 92.62 180 PRO A CA 1
ATOM 1393 C C . PRO A 1 180 ? 7.957 35.798 3.947 1.00 92.62 180 PRO A C 1
ATOM 1395 O O . PRO A 1 180 ? 8.239 36.973 4.147 1.00 92.62 180 PRO A O 1
ATOM 1398 N N . ASP A 1 181 ? 7.840 35.294 2.717 1.00 94.00 181 ASP A N 1
ATOM 1399 C CA . ASP A 1 181 ? 7.948 36.070 1.473 1.00 94.00 181 ASP A CA 1
ATOM 1400 C C . ASP A 1 181 ? 6.654 36.829 1.105 1.00 94.00 181 ASP A C 1
ATOM 1402 O O . ASP A 1 181 ? 6.564 37.434 0.035 1.00 94.00 181 ASP A O 1
ATOM 1406 N N . GLY A 1 182 ? 5.640 36.793 1.974 1.00 92.50 182 GLY A N 1
ATOM 1407 C CA . GLY A 1 182 ? 4.354 37.453 1.761 1.00 92.50 182 GLY A CA 1
ATOM 1408 C C . GLY A 1 182 ? 3.406 36.700 0.823 1.00 92.50 182 GLY A C 1
ATOM 1409 O O . GLY A 1 182 ? 2.379 37.258 0.441 1.00 92.50 182 GLY A O 1
ATOM 1410 N N . THR A 1 183 ? 3.716 35.455 0.446 1.00 95.81 183 THR A N 1
ATOM 1411 C CA . THR A 1 183 ? 2.843 34.610 -0.390 1.00 95.81 183 THR A CA 1
ATOM 1412 C C . THR A 1 183 ? 1.984 33.659 0.446 1.00 95.81 183 THR A C 1
ATOM 1414 O O . THR A 1 183 ? 2.340 33.300 1.569 1.00 95.81 183 THR A O 1
ATOM 1417 N N . PHE A 1 184 ? 0.855 33.206 -0.095 1.00 95.06 184 PHE A N 1
ATOM 1418 C CA . PHE A 1 184 ? 0.041 32.132 0.485 1.00 95.06 184 PHE A CA 1
ATOM 1419 C C . PHE A 1 184 ? 0.260 30.786 -0.213 1.00 95.06 184 PHE A C 1
ATOM 1421 O O . PHE A 1 184 ? 0.179 29.743 0.429 1.00 95.06 184 PHE A O 1
ATOM 1428 N N . ARG A 1 185 ? 0.576 30.802 -1.508 1.00 96.38 185 ARG A N 1
ATOM 1429 C CA . ARG A 1 185 ? 0.782 29.668 -2.417 1.00 96.38 185 ARG A CA 1
ATOM 1430 C C . ARG A 1 185 ? -0.453 28.760 -2.498 1.00 96.38 185 ARG A C 1
ATOM 1432 O O . ARG A 1 185 ? -0.385 27.587 -2.121 1.00 96.38 185 ARG A O 1
ATOM 1439 N N . PRO A 1 186 ? -1.599 29.272 -2.985 1.00 95.94 186 PRO A N 1
ATOM 1440 C CA . PRO A 1 186 ? -2.899 28.595 -2.899 1.00 95.94 186 PRO A CA 1
ATOM 1441 C C . PRO A 1 186 ? -2.924 27.232 -3.600 1.00 95.94 186 PRO A C 1
ATOM 1443 O O . PRO A 1 186 ? -3.506 26.276 -3.084 1.00 95.94 186 PRO A O 1
ATOM 1446 N N . VAL A 1 187 ? -2.268 27.122 -4.757 1.00 96.69 187 VAL A N 1
ATOM 1447 C CA . VAL A 1 187 ? -2.227 25.901 -5.576 1.00 96.69 187 VAL A CA 1
ATOM 1448 C C . VAL A 1 187 ? -1.165 24.897 -5.122 1.00 96.69 187 VAL A C 1
ATOM 1450 O O . VAL A 1 187 ? -1.251 23.717 -5.485 1.00 96.69 187 VAL A O 1
ATOM 1453 N N . ASN A 1 188 ? -0.196 25.326 -4.305 1.00 96.94 188 ASN A N 1
ATOM 1454 C CA . ASN A 1 188 ? 0.844 24.439 -3.799 1.00 96.94 188 ASN A CA 1
ATOM 1455 C C . ASN A 1 188 ? 0.242 23.353 -2.914 1.00 96.94 188 ASN A C 1
ATOM 1457 O O . ASN A 1 188 ? -0.762 23.549 -2.226 1.00 96.94 188 ASN A O 1
ATOM 1461 N N . LYS A 1 189 ? 0.870 22.180 -2.946 1.00 98.12 189 LYS A N 1
ATOM 1462 C CA . LYS A 1 189 ? 0.464 21.043 -2.126 1.00 98.12 189 LYS A CA 1
ATOM 1463 C C . LYS A 1 189 ? 0.939 21.260 -0.700 1.00 98.12 189 LYS A C 1
ATOM 1465 O O . LYS A 1 189 ? 2.074 21.682 -0.498 1.00 98.12 189 LYS A O 1
ATOM 1470 N N . ILE A 1 190 ? 0.056 21.016 0.263 1.00 97.25 190 ILE A N 1
ATOM 1471 C CA . ILE A 1 190 ? 0.398 21.194 1.672 1.00 97.25 190 ILE A CA 1
ATOM 1472 C C . ILE A 1 190 ? 1.281 20.032 2.136 1.00 97.25 190 ILE A C 1
ATOM 1474 O O . ILE A 1 190 ? 1.031 18.864 1.815 1.00 97.25 190 ILE A O 1
ATOM 1478 N N . THR A 1 191 ? 2.326 20.351 2.887 1.00 96.69 191 THR A N 1
ATOM 1479 C CA . THR A 1 191 ? 3.198 19.346 3.500 1.00 96.69 191 THR A CA 1
ATOM 1480 C C . THR A 1 191 ? 2.544 18.721 4.734 1.00 96.69 191 THR A C 1
ATOM 1482 O O . THR A 1 191 ? 1.626 19.287 5.333 1.00 96.69 191 THR A O 1
ATOM 1485 N N . ARG A 1 192 ? 3.036 17.553 5.161 1.00 95.50 192 ARG A N 1
ATOM 1486 C CA . ARG A 1 192 ? 2.583 16.879 6.391 1.00 95.50 192 ARG A CA 1
ATOM 1487 C C . ARG A 1 192 ? 2.724 17.773 7.626 1.00 95.50 192 ARG A C 1
ATOM 1489 O O . ARG A 1 192 ? 1.810 17.820 8.445 1.00 95.50 192 ARG A O 1
ATOM 1496 N N . ALA A 1 193 ? 3.830 18.508 7.753 1.00 95.38 193 ALA A N 1
ATOM 1497 C CA . ALA A 1 193 ? 4.042 19.431 8.868 1.00 95.38 193 ALA A CA 1
ATOM 1498 C C . ALA A 1 193 ? 3.047 20.597 8.861 1.00 95.38 193 ALA A C 1
ATOM 1500 O O . ALA A 1 193 ? 2.454 20.907 9.891 1.00 95.38 193 ALA A O 1
ATOM 1501 N N . GLU A 1 194 ? 2.818 21.215 7.703 1.00 96.25 194 GLU A N 1
ATOM 1502 C CA . GLU A 1 194 ? 1.846 22.306 7.577 1.00 96.25 194 GLU A CA 1
ATOM 1503 C C . GLU A 1 194 ? 0.417 21.840 7.870 1.00 96.25 194 GLU A C 1
ATOM 1505 O O . GLU A 1 194 ? -0.326 22.549 8.546 1.00 96.25 194 GLU A O 1
ATOM 1510 N N . ALA A 1 195 ? 0.049 20.636 7.418 1.00 97.12 195 ALA A N 1
ATOM 1511 C CA . ALA A 1 195 ? -1.240 20.023 7.722 1.00 97.12 195 ALA A CA 1
ATOM 1512 C C . ALA A 1 195 ? -1.444 19.823 9.232 1.00 97.12 195 ALA A C 1
ATOM 1514 O O . ALA A 1 195 ? -2.502 20.152 9.765 1.00 97.12 195 ALA A O 1
ATOM 1515 N N . VAL A 1 196 ? -0.428 19.331 9.944 1.00 96.00 196 VAL A N 1
ATOM 1516 C CA . VAL A 1 196 ? -0.503 19.173 11.403 1.00 96.00 196 VAL A CA 1
ATOM 1517 C C . VAL A 1 196 ? -0.621 20.529 12.101 1.00 96.00 196 VAL A C 1
ATOM 1519 O O . VAL A 1 196 ? -1.459 20.690 12.985 1.00 96.00 196 VAL A O 1
ATOM 1522 N N . VAL A 1 197 ? 0.162 21.528 11.688 1.00 95.69 197 VAL A N 1
ATOM 1523 C CA . VAL A 1 197 ? 0.116 22.865 12.299 1.00 95.69 197 VAL A CA 1
ATOM 1524 C C . VAL A 1 197 ? -1.245 23.533 12.093 1.00 95.69 197 VAL A C 1
ATOM 1526 O O . VAL A 1 197 ? -1.807 24.043 13.062 1.00 95.69 197 VAL A O 1
ATOM 1529 N N . VAL A 1 198 ? -1.816 23.492 10.882 1.00 96.25 198 VAL A N 1
ATOM 1530 C CA . VAL A 1 198 ? -3.130 24.112 10.632 1.00 96.25 198 VAL A CA 1
ATOM 1531 C C . VAL A 1 198 ? -4.238 23.429 11.433 1.00 96.25 198 VAL A C 1
ATOM 1533 O O . VAL A 1 198 ? -5.075 24.111 12.020 1.00 96.25 198 VAL A O 1
ATOM 1536 N N . LEU A 1 199 ? -4.226 22.095 11.523 1.00 94.94 199 LEU A N 1
ATOM 1537 C CA . LEU A 1 199 ? -5.224 21.349 12.292 1.00 94.94 199 LEU A CA 1
ATOM 1538 C C . LEU A 1 199 ? -5.055 21.558 13.802 1.00 94.94 199 LEU A C 1
ATOM 1540 O O . LEU A 1 199 ? -6.048 21.655 14.520 1.00 94.94 199 LEU A O 1
ATOM 1544 N N . ASN A 1 200 ? -3.819 21.691 14.286 1.00 92.94 200 ASN A N 1
ATOM 1545 C CA . ASN A 1 200 ? -3.555 22.057 15.673 1.00 92.94 200 ASN A CA 1
ATOM 1546 C C . ASN A 1 200 ? -4.122 23.439 15.996 1.00 92.94 200 ASN A C 1
ATOM 1548 O O . ASN A 1 200 ? -4.845 23.587 16.976 1.00 92.94 200 ASN A O 1
ATOM 1552 N N . ASN A 1 201 ? -3.850 24.438 15.157 1.00 93.00 201 ASN A N 1
ATOM 1553 C CA . ASN A 1 201 ? -4.368 25.786 15.371 1.00 93.00 201 ASN A CA 1
ATOM 1554 C C . ASN A 1 201 ? -5.900 25.821 15.288 1.00 93.00 201 ASN A C 1
ATOM 1556 O O . ASN A 1 201 ? -6.543 26.468 16.111 1.00 93.00 201 ASN A O 1
ATOM 1560 N N . ALA A 1 202 ? -6.490 25.070 14.353 1.00 89.62 202 ALA A N 1
ATOM 1561 C CA . ALA A 1 202 ? -7.937 24.920 14.236 1.00 89.62 202 ALA A CA 1
ATOM 1562 C C . ALA A 1 202 ? -8.554 24.314 15.505 1.00 89.62 202 ALA A C 1
ATOM 1564 O O . ALA A 1 202 ? -9.577 24.798 15.985 1.00 89.62 202 ALA A O 1
ATOM 1565 N N . LEU A 1 203 ? -7.915 23.292 16.083 1.00 85.88 203 LEU A N 1
ATOM 1566 C CA . LEU A 1 203 ? -8.350 22.697 17.343 1.00 85.88 203 LEU A CA 1
ATOM 1567 C C . LEU A 1 203 ? -8.262 23.700 18.501 1.00 85.88 203 LEU A C 1
ATOM 1569 O O . LEU A 1 203 ? -9.214 23.823 19.268 1.00 85.88 203 LEU A O 1
ATOM 1573 N N . GLN A 1 204 ? -7.153 24.434 18.625 1.00 86.25 204 GLN A N 1
ATOM 1574 C CA . GLN A 1 204 ? -6.993 25.449 19.675 1.00 86.25 204 GLN A CA 1
ATOM 1575 C C . GLN A 1 204 ? -8.040 26.561 19.551 1.00 86.25 204 GLN A C 1
ATOM 1577 O O . GLN A 1 204 ? -8.630 26.974 20.551 1.00 86.25 204 GLN A O 1
ATOM 1582 N N . TYR A 1 205 ? -8.325 26.998 18.322 1.00 86.00 205 TYR A N 1
ATOM 1583 C CA . TYR A 1 205 ? -9.411 27.932 18.059 1.00 86.00 205 TYR A CA 1
ATOM 1584 C C . TYR A 1 205 ? -10.759 27.352 18.497 1.00 86.00 205 TYR A C 1
ATOM 1586 O O . TYR A 1 205 ? -11.485 27.997 19.249 1.00 86.00 205 TYR A O 1
ATOM 1594 N N . ALA A 1 206 ? -11.084 26.121 18.089 1.00 79.50 206 ALA A N 1
ATOM 1595 C CA . ALA A 1 206 ? -12.359 25.494 18.426 1.00 79.50 206 ALA A CA 1
ATOM 1596 C C . ALA A 1 206 ? -12.547 25.331 19.944 1.00 79.50 206 ALA A C 1
ATOM 1598 O O . ALA A 1 206 ? -13.629 25.622 20.450 1.00 79.50 206 ALA A O 1
ATOM 1599 N N . LYS A 1 207 ? -11.486 24.962 20.679 1.00 79.00 207 LYS A N 1
ATOM 1600 C CA . LYS A 1 207 ? -11.480 24.916 22.152 1.00 79.00 207 LYS A CA 1
ATOM 1601 C C . LYS A 1 207 ? -11.817 26.268 22.783 1.00 79.00 207 LYS A C 1
ATOM 1603 O O . LYS A 1 207 ? -12.567 26.317 23.752 1.00 79.00 207 LYS A O 1
ATOM 1608 N N . LYS A 1 208 ? -11.291 27.364 22.225 1.00 79.12 208 LYS A N 1
ATOM 1609 C CA . LYS A 1 208 ? -11.548 28.730 22.704 1.00 79.12 208 LYS A CA 1
ATOM 1610 C C . LYS A 1 208 ? -12.946 29.233 22.331 1.00 79.12 208 LYS A C 1
ATOM 1612 O O . LYS A 1 208 ? -13.592 29.888 23.140 1.00 79.12 208 LYS A O 1
ATOM 1617 N N . ALA A 1 209 ? -13.386 28.973 21.103 1.00 73.69 209 ALA A N 1
ATOM 1618 C CA . ALA A 1 209 ? -14.590 29.570 20.530 1.00 73.69 209 ALA A CA 1
ATOM 1619 C C . ALA A 1 209 ? -15.882 28.820 20.890 1.00 73.69 209 ALA A C 1
ATOM 1621 O O . ALA A 1 209 ? -16.955 29.418 20.899 1.00 73.69 209 ALA A O 1
ATOM 1622 N N . ARG A 1 210 ? -15.806 27.513 21.172 1.00 74.19 210 ARG A N 1
ATOM 1623 C CA . ARG A 1 210 ? -16.973 26.660 21.432 1.00 74.19 210 ARG A CA 1
ATOM 1624 C C . ARG A 1 210 ? -16.885 26.093 22.845 1.00 74.19 210 ARG A C 1
ATOM 1626 O O . ARG A 1 210 ? -16.322 25.026 23.051 1.00 74.19 210 ARG A O 1
ATOM 1633 N N . SER A 1 211 ? -17.430 26.819 23.819 1.00 79.75 211 SER A N 1
ATOM 1634 C CA . SER A 1 211 ? -17.599 26.316 25.186 1.00 79.75 211 SER A CA 1
ATOM 1635 C C . SER A 1 211 ? -19.065 25.967 25.420 1.00 79.75 211 SER A C 1
ATOM 1637 O O . SER A 1 211 ? -19.928 26.828 25.256 1.00 79.75 211 SER A O 1
ATOM 1639 N N . ILE A 1 212 ? -19.357 24.725 25.798 1.00 87.88 212 ILE A N 1
ATOM 1640 C CA . ILE A 1 212 ? -20.703 24.303 26.211 1.00 87.88 212 ILE A CA 1
ATOM 1641 C C . ILE A 1 212 ? -20.764 24.326 27.731 1.00 87.88 212 ILE A C 1
ATOM 1643 O O . ILE A 1 212 ? -19.890 23.760 28.379 1.00 87.88 212 ILE A O 1
ATOM 1647 N N . THR A 1 213 ? -21.800 24.942 28.296 1.00 91.38 213 THR A N 1
ATOM 1648 C CA . THR A 1 213 ? -22.031 24.942 29.743 1.00 91.38 213 THR A CA 1
ATOM 1649 C C . THR A 1 213 ? -23.308 24.176 30.061 1.00 91.38 213 THR A C 1
ATOM 1651 O O . THR A 1 213 ? -24.369 24.517 29.545 1.00 91.38 213 THR A O 1
ATOM 1654 N N . TYR A 1 214 ? -23.204 23.173 30.927 1.00 91.50 214 TYR A N 1
ATOM 1655 C CA . TYR A 1 214 ? -24.335 22.465 31.521 1.00 91.50 214 TYR A CA 1
ATOM 1656 C C . TYR A 1 214 ? -24.579 23.029 32.922 1.00 91.50 214 TYR A C 1
ATOM 1658 O O . TYR A 1 214 ? -23.824 22.754 33.853 1.00 91.50 214 TYR A O 1
ATOM 1666 N N . ASP A 1 215 ? -25.591 23.885 33.055 1.00 91.25 215 ASP A N 1
ATOM 1667 C CA . ASP A 1 215 ? -25.865 24.688 34.255 1.00 91.25 215 ASP A CA 1
ATOM 1668 C C . ASP A 1 215 ? -27.125 24.258 35.024 1.00 91.25 215 ASP A C 1
ATOM 1670 O O . ASP A 1 215 ? -27.466 24.869 36.039 1.00 91.25 215 ASP A O 1
ATOM 1674 N N . LYS A 1 216 ? -27.782 23.174 34.596 1.00 88.56 216 LYS A N 1
ATOM 1675 C CA . LYS A 1 216 ? -28.968 22.603 35.251 1.00 88.56 216 LYS A CA 1
ATOM 1676 C C . LYS A 1 216 ? -28.819 21.097 35.487 1.00 88.56 216 LYS A C 1
ATOM 1678 O O . LYS A 1 216 ? -28.218 20.447 34.627 1.00 88.56 216 LYS A O 1
ATOM 1683 N N . PRO A 1 217 ? -29.414 20.546 36.564 1.00 89.38 217 PRO A N 1
ATOM 1684 C CA . PRO A 1 217 ? -29.513 19.104 36.778 1.00 89.38 217 PRO A CA 1
ATOM 1685 C C . PRO A 1 217 ? -30.249 18.430 35.620 1.00 89.38 217 PRO A C 1
ATOM 1687 O O . PRO A 1 217 ? -31.418 18.740 35.383 1.00 89.38 217 PRO A O 1
ATOM 1690 N N . ASP A 1 218 ? -29.567 17.554 34.884 1.00 91.94 218 ASP A N 1
ATOM 1691 C CA . ASP A 1 218 ? -30.156 16.758 33.803 1.00 91.94 218 ASP A CA 1
ATOM 1692 C C . ASP A 1 218 ? -29.185 15.660 33.330 1.00 91.94 218 ASP A C 1
ATOM 1694 O O . ASP A 1 218 ? -28.001 15.629 33.693 1.00 91.94 218 ASP A O 1
ATOM 1698 N N . VAL A 1 219 ? -29.687 14.782 32.463 1.00 91.69 219 VAL A N 1
ATOM 1699 C CA . VAL A 1 219 ? -28.896 13.839 31.677 1.00 91.69 219 VAL A CA 1
ATOM 1700 C C . VAL A 1 219 ? -28.584 14.455 30.311 1.00 91.69 219 VAL A C 1
ATOM 1702 O O . VAL A 1 219 ? -29.429 14.535 29.422 1.00 91.69 219 VAL A O 1
ATOM 1705 N N . TYR A 1 220 ? -27.331 14.852 30.105 1.00 91.31 220 TYR A N 1
ATOM 1706 C CA . TYR A 1 220 ? -26.842 15.384 28.836 1.00 91.31 220 TYR A CA 1
ATOM 1707 C C . TYR A 1 220 ? -26.119 14.290 28.060 1.00 91.31 220 TYR A C 1
ATOM 1709 O O . TYR A 1 220 ? -25.122 13.733 28.511 1.00 91.31 220 TYR A O 1
ATOM 1717 N N . GLY A 1 221 ? -26.587 13.974 26.856 1.00 87.31 221 GLY A N 1
ATOM 1718 C CA . GLY A 1 221 ? -26.080 12.794 26.164 1.00 87.31 221 GLY A CA 1
ATOM 1719 C C . GLY A 1 221 ? -26.980 12.324 25.044 1.00 87.31 221 GLY A C 1
ATOM 1720 O O . GLY A 1 221 ? -27.945 12.998 24.701 1.00 87.31 221 GLY A O 1
ATOM 1721 N N . THR A 1 222 ? -26.635 11.188 24.461 1.00 79.12 222 THR A N 1
ATOM 1722 C CA . THR A 1 222 ? -27.554 10.375 23.659 1.00 79.12 222 THR A CA 1
ATOM 1723 C C . THR A 1 222 ? -27.769 9.041 24.365 1.00 79.12 222 THR A C 1
ATOM 1725 O O . THR A 1 222 ? -26.972 8.663 25.222 1.00 79.12 222 THR A O 1
ATOM 1728 N N . ASP A 1 223 ? -28.826 8.309 24.018 1.00 74.75 223 ASP A N 1
ATOM 1729 C CA . ASP A 1 223 ? -29.063 6.964 24.573 1.00 74.75 223 ASP A CA 1
ATOM 1730 C C . ASP A 1 223 ? -28.117 5.914 23.968 1.00 74.75 223 ASP A C 1
ATOM 1732 O O . ASP A 1 223 ? -27.835 4.882 24.572 1.00 74.75 223 ASP A O 1
ATOM 1736 N N . SER A 1 224 ? -27.599 6.188 22.767 1.00 65.62 224 SER A N 1
ATOM 1737 C CA . SER A 1 224 ? -26.631 5.355 22.052 1.00 65.62 224 SER A CA 1
ATOM 1738 C C . SER A 1 224 ? -25.711 6.204 21.165 1.00 65.62 224 SER A C 1
ATOM 1740 O O . SER A 1 224 ? -25.992 7.378 20.903 1.00 65.62 224 SER A O 1
ATOM 1742 N N . GLY A 1 225 ? -24.597 5.619 20.716 1.00 63.50 225 GLY A N 1
ATOM 1743 C CA . GLY A 1 225 ? -23.533 6.336 19.998 1.00 63.50 225 GLY A CA 1
ATOM 1744 C C . GLY A 1 225 ? -22.683 7.211 20.924 1.00 63.50 225 GLY A C 1
ATOM 1745 O O . GLY A 1 225 ? -23.003 7.366 22.092 1.00 63.50 225 GLY A O 1
ATOM 1746 N N . THR A 1 226 ? -21.575 7.765 20.430 1.00 70.69 226 THR A N 1
ATOM 1747 C CA . THR A 1 226 ? -20.704 8.677 21.205 1.00 70.69 226 THR A CA 1
ATOM 1748 C C . THR A 1 226 ? -20.391 9.949 20.413 1.00 70.69 226 THR A C 1
ATOM 1750 O O . THR A 1 226 ? -19.238 10.203 20.054 1.00 70.69 226 THR A O 1
ATOM 1753 N N . PRO A 1 227 ? -21.416 10.761 20.089 1.00 74.25 227 PRO A N 1
ATOM 1754 C CA . PRO A 1 227 ? -21.242 11.986 19.313 1.00 74.25 227 PRO A CA 1
ATOM 1755 C C . PRO A 1 227 ? -20.187 12.921 19.914 1.00 74.25 227 PRO A C 1
ATOM 1757 O O . PRO A 1 227 ? -20.120 13.128 21.132 1.00 74.25 227 PRO A O 1
ATOM 1760 N N . SER A 1 228 ? -19.386 13.516 19.029 1.00 77.00 228 SER A N 1
ATOM 1761 C CA . SER A 1 228 ? -18.280 14.394 19.396 1.00 77.00 228 SER A CA 1
ATOM 1762 C C . SER A 1 228 ? -18.729 15.834 19.661 1.00 77.00 228 SER A C 1
ATOM 1764 O O . SER A 1 228 ? -19.421 16.430 18.835 1.00 77.00 228 SER A O 1
ATOM 1766 N N . ILE A 1 229 ? -18.253 16.425 20.754 1.00 82.62 229 ILE A N 1
ATOM 1767 C CA . ILE A 1 229 ? -18.251 17.867 21.009 1.00 82.62 229 ILE A CA 1
ATOM 1768 C C . ILE A 1 229 ? -16.833 18.366 20.740 1.00 82.62 229 ILE A C 1
ATOM 1770 O O . ILE A 1 229 ? -15.895 17.947 21.412 1.00 82.62 229 ILE A O 1
ATOM 1774 N N . VAL A 1 230 ? -16.668 19.260 19.766 1.00 80.12 230 VAL A N 1
ATOM 1775 C CA . VAL A 1 230 ? -15.391 19.949 19.532 1.00 80.12 230 VAL A CA 1
ATOM 1776 C C . VAL A 1 230 ? -15.440 21.285 20.256 1.00 80.12 230 VAL A C 1
ATOM 1778 O O . VAL A 1 230 ? -16.192 22.171 19.841 1.00 80.12 230 VAL A O 1
ATOM 1781 N N . GLY A 1 231 ? -14.658 21.413 21.325 1.00 83.06 231 GLY A N 1
ATOM 1782 C CA . GLY A 1 231 ? -14.769 22.541 22.240 1.00 83.06 231 GLY A CA 1
ATOM 1783 C C . GLY A 1 231 ? -14.656 22.141 23.706 1.00 83.06 231 GLY A C 1
ATOM 1784 O O . GLY A 1 231 ? -14.721 20.957 24.040 1.00 83.06 231 GLY A O 1
ATOM 1785 N N . ASN A 1 232 ? -14.496 23.133 24.578 1.00 88.00 232 ASN A N 1
ATOM 1786 C CA . ASN A 1 232 ? -14.477 22.897 26.017 1.00 88.00 232 ASN A CA 1
ATOM 1787 C C . ASN A 1 232 ? -15.901 22.680 26.546 1.00 88.00 232 ASN A C 1
ATOM 1789 O O . ASN A 1 232 ? -16.875 23.223 26.022 1.00 88.00 232 ASN A O 1
ATOM 1793 N N . VAL A 1 233 ? -16.025 21.882 27.597 1.00 91.94 233 VAL A N 1
ATOM 1794 C CA . VAL A 1 233 ? -17.292 21.628 28.283 1.00 91.94 233 VAL A CA 1
ATOM 1795 C C . VAL A 1 233 ? -17.139 22.035 29.736 1.00 91.94 233 VAL A C 1
ATOM 1797 O O . VAL A 1 233 ? -16.167 21.654 30.375 1.00 91.94 233 VAL A O 1
ATOM 1800 N N . THR A 1 234 ? -18.111 22.765 30.266 1.00 91.56 234 THR A N 1
ATOM 1801 C CA . THR A 1 234 ? -18.168 23.146 31.673 1.00 91.56 234 THR A CA 1
ATOM 1802 C C . THR A 1 234 ? -19.446 22.606 32.305 1.00 91.56 234 THR A C 1
ATOM 1804 O O . THR A 1 234 ? -20.543 22.866 31.817 1.00 91.56 234 THR A O 1
ATOM 1807 N N . VAL A 1 235 ? -19.321 21.880 33.410 1.00 90.69 235 VAL A N 1
ATOM 1808 C CA . VAL A 1 235 ? -20.430 21.447 34.263 1.00 90.69 235 VAL A CA 1
ATOM 1809 C C . VAL A 1 235 ? -20.498 22.388 35.464 1.00 90.69 235 VAL A C 1
ATOM 1811 O O . VAL A 1 235 ? -19.571 22.434 36.268 1.00 90.69 235 VAL A O 1
ATOM 1814 N N . ASN A 1 236 ? -21.591 23.146 35.557 1.00 89.12 236 ASN A N 1
ATOM 1815 C CA . ASN A 1 236 ? -21.835 24.201 36.549 1.00 89.12 236 ASN A CA 1
ATOM 1816 C C . ASN A 1 236 ? -23.059 23.907 37.439 1.00 89.12 236 ASN A C 1
ATOM 1818 O O . ASN A 1 236 ? -23.612 24.827 38.040 1.00 89.12 236 ASN A O 1
ATOM 1822 N N . SER A 1 237 ? -23.517 22.655 37.497 1.00 84.75 237 SER A N 1
ATOM 1823 C CA . SER A 1 237 ? -24.652 22.228 38.323 1.00 84.75 237 SER A CA 1
ATOM 1824 C C . SER A 1 237 ? -24.409 20.847 38.928 1.00 84.75 237 SER A C 1
ATOM 1826 O O . SER A 1 237 ? -23.706 20.032 38.329 1.00 84.75 237 SER A O 1
ATOM 1828 N N . SER A 1 238 ? -24.970 20.589 40.109 1.00 82.19 238 SER A N 1
ATOM 1829 C CA . SER A 1 238 ? -25.018 19.245 40.692 1.00 82.19 238 SER A CA 1
ATOM 1830 C C . SER A 1 238 ? -26.060 18.369 39.988 1.00 82.19 238 SER A C 1
ATOM 1832 O O . SER A 1 238 ? -26.904 18.864 39.240 1.00 82.19 238 SER A O 1
ATOM 1834 N N . GLU A 1 239 ? -25.986 17.056 40.215 1.00 84.50 239 GLU A N 1
ATOM 1835 C CA . GLU A 1 239 ? -26.885 16.049 39.633 1.00 84.50 239 GLU A CA 1
ATOM 1836 C C . GLU A 1 239 ? -26.887 16.058 38.093 1.00 84.50 239 GLU A C 1
ATOM 1838 O O . GLU A 1 239 ? -27.878 15.745 37.432 1.00 84.50 239 GLU A O 1
ATOM 1843 N N . VAL A 1 240 ? -25.742 16.420 37.510 1.00 91.00 240 VAL A N 1
ATOM 1844 C CA . VAL A 1 240 ? -25.498 16.346 36.070 1.00 91.00 240 VAL A CA 1
ATOM 1845 C C . VAL A 1 240 ? -24.957 14.966 35.731 1.00 91.00 240 VAL A C 1
ATOM 1847 O O . VAL A 1 240 ? -23.909 14.556 36.232 1.00 91.00 240 VAL A O 1
ATOM 1850 N N . THR A 1 241 ? -25.642 14.270 34.827 1.00 92.94 241 THR A N 1
ATOM 1851 C CA . THR A 1 241 ? -25.100 13.078 34.170 1.00 92.94 241 THR A CA 1
ATOM 1852 C C . THR A 1 241 ? -24.704 13.440 32.751 1.00 92.94 241 THR A C 1
ATOM 1854 O O . THR A 1 241 ? -25.559 13.694 31.909 1.00 92.94 241 THR A O 1
ATOM 1857 N N . LEU A 1 242 ? -23.409 13.445 32.458 1.00 93.44 242 LEU A N 1
ATOM 1858 C CA . LEU A 1 242 ? -22.927 13.486 31.086 1.00 93.44 242 LEU A CA 1
ATOM 1859 C C . LEU A 1 242 ? -22.761 12.047 30.600 1.00 93.44 242 LEU A C 1
ATOM 1861 O O . LEU A 1 242 ? -21.997 11.289 31.197 1.00 93.44 242 LEU A O 1
ATOM 1865 N N . GLN A 1 243 ? -23.452 11.665 29.527 1.00 93.56 243 GLN A N 1
ATOM 1866 C CA . GLN A 1 243 ? -23.395 10.298 29.014 1.00 93.56 243 GLN A CA 1
ATOM 1867 C C . GLN A 1 243 ? -23.152 10.205 27.514 1.00 93.56 243 GLN A C 1
ATOM 1869 O O . GLN A 1 243 ? -23.669 11.019 26.748 1.00 93.56 243 GLN A O 1
ATOM 1874 N N . ASN A 1 244 ? -22.432 9.162 27.089 1.00 82.56 244 ASN A N 1
ATOM 1875 C CA . ASN A 1 244 ? -22.295 8.791 25.681 1.00 82.56 244 ASN A CA 1
ATOM 1876 C C . ASN A 1 244 ? -21.742 9.949 24.824 1.00 82.56 244 ASN A C 1
ATOM 1878 O O . ASN A 1 244 ? -22.315 10.336 23.805 1.00 82.56 244 ASN A O 1
ATOM 1882 N N . ARG A 1 245 ? -20.629 10.559 25.252 1.00 85.75 245 ARG A N 1
ATOM 1883 C CA . ARG A 1 245 ? -20.029 11.725 24.573 1.00 85.75 245 ARG A CA 1
ATOM 1884 C C . ARG A 1 245 ? -18.537 11.561 24.355 1.00 85.75 245 ARG A C 1
ATOM 1886 O O . ARG A 1 245 ? -17.830 11.049 25.213 1.00 85.75 245 ARG A O 1
ATOM 1893 N N . LEU A 1 246 ? -18.051 12.099 23.241 1.00 81.50 246 LEU A N 1
ATOM 1894 C CA . LEU A 1 246 ? -16.628 12.339 23.013 1.00 81.50 246 LEU A CA 1
ATOM 1895 C C . LEU A 1 246 ? -16.357 13.847 23.075 1.00 81.50 246 LEU A C 1
ATOM 1897 O O . LEU A 1 246 ? -16.770 14.585 22.192 1.00 81.50 246 LEU A O 1
ATOM 1901 N N . ILE A 1 247 ? -15.662 14.324 24.099 1.00 85.56 247 ILE A N 1
ATOM 1902 C CA . ILE A 1 247 ? -15.235 15.718 24.219 1.00 85.56 247 ILE A CA 1
ATOM 1903 C C . ILE A 1 247 ? -13.831 15.851 23.634 1.00 85.56 247 ILE A C 1
ATOM 1905 O O . ILE A 1 247 ? -12.865 15.277 24.134 1.00 85.56 247 ILE A O 1
ATOM 1909 N N . VAL A 1 248 ? -13.714 16.638 22.571 1.00 80.31 248 VAL A N 1
ATOM 1910 C CA . VAL A 1 248 ? -12.453 17.017 21.932 1.00 80.31 248 VAL A CA 1
ATOM 1911 C C . VAL A 1 248 ? -12.104 18.431 22.384 1.00 80.31 248 VAL A C 1
ATOM 1913 O O . VAL A 1 248 ? -12.269 19.422 21.670 1.00 80.31 248 VAL A O 1
ATOM 1916 N N . GLY A 1 249 ? -11.677 18.508 23.638 1.00 80.81 249 GLY A N 1
ATOM 1917 C CA . GLY A 1 249 ? -11.561 19.730 24.417 1.00 80.81 249 GLY A CA 1
ATOM 1918 C C . GLY A 1 249 ? -11.352 19.399 25.883 1.00 80.81 249 GLY A C 1
ATOM 1919 O O . GLY A 1 249 ? -11.217 18.229 26.244 1.00 80.81 249 GLY A O 1
ATOM 1920 N N . ASP A 1 250 ? -11.290 20.431 26.706 1.00 88.88 250 ASP A N 1
ATOM 1921 C CA . ASP A 1 250 ? -11.149 20.259 28.145 1.00 88.88 250 ASP A CA 1
ATOM 1922 C C . ASP A 1 250 ? -12.540 20.172 28.786 1.00 88.88 250 ASP A C 1
ATOM 1924 O O . ASP A 1 250 ? -13.475 20.852 28.356 1.00 88.88 250 ASP A O 1
ATOM 1928 N N . LEU A 1 251 ? -12.681 19.320 29.798 1.00 91.75 251 LEU A N 1
ATOM 1929 C CA . LEU A 1 251 ? -13.889 19.208 30.612 1.00 91.75 251 LEU A CA 1
ATOM 1930 C C . LEU A 1 251 ? -13.616 19.872 31.958 1.00 91.75 251 LEU A C 1
ATOM 1932 O O . LEU A 1 251 ? -12.691 19.481 32.654 1.00 91.75 251 LEU A O 1
ATOM 1936 N N . VAL A 1 252 ? -14.405 20.862 32.347 1.00 90.94 252 VAL A N 1
ATOM 1937 C CA . VAL A 1 252 ? -14.296 21.538 33.640 1.00 90.94 252 VAL A CA 1
ATOM 1938 C C . VAL A 1 252 ? -15.538 21.227 34.458 1.00 90.94 252 VAL A C 1
ATOM 1940 O O . VAL A 1 252 ? -16.649 21.523 34.041 1.00 90.94 252 VAL A O 1
ATOM 1943 N N . ILE A 1 253 ? -15.357 20.655 35.638 1.00 88.94 253 ILE A N 1
ATOM 1944 C CA . ILE A 1 253 ? -16.398 20.481 36.646 1.00 88.94 253 ILE A CA 1
ATOM 1945 C C . ILE A 1 253 ? -16.167 21.573 37.694 1.00 88.94 253 ILE A C 1
ATOM 1947 O O . ILE A 1 253 ? -15.192 21.523 38.449 1.00 88.94 253 ILE A O 1
ATOM 1951 N N . ASP A 1 254 ? -17.018 22.603 37.687 1.00 82.75 254 ASP A N 1
ATOM 1952 C CA . ASP A 1 254 ? -16.927 23.755 38.593 1.00 82.75 254 ASP A CA 1
ATOM 1953 C C . ASP A 1 254 ? -17.581 23.440 39.947 1.00 82.75 254 ASP A C 1
ATOM 1955 O O . ASP A 1 254 ? -18.719 23.808 40.252 1.00 82.75 254 ASP A O 1
ATOM 1959 N N . GLY A 1 255 ? -16.804 22.783 40.796 1.00 66.06 255 GLY A N 1
ATOM 1960 C CA . GLY A 1 255 ? -17.096 22.484 42.193 1.00 66.06 255 GLY A CA 1
ATOM 1961 C C . GLY A 1 255 ? -17.414 23.681 43.093 1.00 66.06 255 GLY A C 1
ATOM 1962 O O . GLY A 1 255 ? -17.836 23.461 44.224 1.00 66.06 255 GLY A O 1
ATOM 1963 N N . ALA A 1 256 ? -17.245 24.939 42.665 1.00 61.56 256 ALA A N 1
ATOM 1964 C CA . ALA A 1 256 ? -17.771 26.082 43.423 1.00 61.56 256 ALA A CA 1
ATOM 1965 C C . ALA A 1 256 ? -19.299 26.228 43.286 1.00 61.56 256 ALA A C 1
ATOM 1967 O O . ALA A 1 256 ? -19.921 26.927 44.089 1.00 61.56 256 ALA A O 1
ATOM 1968 N N . LYS A 1 257 ? -19.895 25.587 42.271 1.00 63.50 257 LYS A N 1
ATOM 1969 C CA . LYS A 1 257 ? -21.332 25.621 41.958 1.00 63.50 257 LYS A CA 1
ATOM 1970 C C . LYS A 1 257 ? -22.000 24.243 41.988 1.00 63.50 257 LYS A C 1
ATOM 1972 O O . LYS A 1 257 ? -23.225 24.178 41.954 1.00 63.50 257 LYS A O 1
ATOM 1977 N N . THR A 1 258 ? -21.227 23.159 42.073 1.00 59.16 258 THR A N 1
ATOM 1978 C CA . THR A 1 258 ? -21.734 21.779 42.133 1.00 59.16 258 THR A CA 1
ATOM 1979 C C . THR A 1 258 ? -21.598 21.186 43.543 1.00 59.16 258 THR A C 1
ATOM 1981 O O . THR A 1 258 ? -20.668 20.432 43.807 1.00 59.16 258 THR A O 1
ATOM 1984 N N . ASP A 1 259 ? -22.514 21.503 44.461 1.00 65.06 259 ASP A N 1
ATOM 1985 C CA . ASP A 1 259 ? -22.578 20.884 45.804 1.00 65.06 259 ASP A CA 1
ATOM 1986 C C . ASP A 1 259 ? -23.389 19.566 45.752 1.00 65.06 259 ASP A C 1
ATOM 1988 O O . ASP A 1 259 ? -24.503 19.479 46.264 1.00 65.06 259 ASP A O 1
ATOM 1992 N N . GLY A 1 260 ? -22.902 18.575 44.989 1.00 67.38 260 GLY A N 1
ATOM 1993 C CA . GLY A 1 260 ? -23.598 17.297 44.760 1.00 67.38 260 GLY A CA 1
ATOM 1994 C C . GLY A 1 260 ? -22.871 16.345 43.803 1.00 67.38 260 GLY A C 1
ATOM 1995 O O . GLY A 1 260 ? -21.670 16.507 43.572 1.00 67.38 260 GLY A O 1
ATOM 1996 N N . ASN A 1 261 ? -23.580 15.342 43.268 1.00 80.00 261 ASN A N 1
ATOM 1997 C CA . ASN A 1 261 ? -22.989 14.284 42.440 1.00 80.00 261 ASN A CA 1
ATOM 1998 C C . ASN A 1 261 ? -22.875 14.701 40.963 1.00 80.00 261 ASN A C 1
ATOM 2000 O O . ASN A 1 261 ? -23.801 15.287 40.404 1.00 80.00 261 ASN A O 1
ATOM 2004 N N . VAL A 1 262 ? -21.765 14.364 40.307 1.00 88.62 262 VAL A N 1
ATOM 2005 C CA . VAL A 1 262 ? -21.618 14.463 38.844 1.00 88.62 262 VAL A CA 1
ATOM 2006 C C . VAL A 1 262 ? -21.259 13.089 38.300 1.00 88.62 262 VAL A C 1
ATOM 2008 O O . VAL A 1 262 ? -20.304 12.468 38.761 1.00 88.62 262 VAL A O 1
ATOM 2011 N N . ILE A 1 263 ? -22.006 12.617 37.304 1.00 91.25 263 ILE A N 1
ATOM 2012 C CA . ILE A 1 263 ? -21.788 11.303 36.694 1.00 91.25 263 ILE A CA 1
ATOM 2013 C C . ILE A 1 263 ? -21.266 11.488 35.271 1.00 91.25 263 ILE A C 1
ATOM 2015 O O . ILE A 1 263 ? -21.920 12.105 34.433 1.00 91.25 263 ILE A O 1
ATOM 2019 N N . LEU A 1 264 ? -20.104 10.914 34.976 1.00 93.62 264 LEU A N 1
ATOM 2020 C CA . LEU A 1 264 ? -19.588 10.733 33.623 1.00 93.62 264 LEU A CA 1
ATOM 2021 C C . LEU A 1 264 ? -19.813 9.271 33.234 1.00 93.62 264 LEU A C 1
ATOM 2023 O O . LEU A 1 264 ? -19.214 8.388 33.836 1.00 93.62 264 LEU A O 1
ATOM 2027 N N . ARG A 1 265 ? -20.689 8.991 32.264 1.00 89.88 265 ARG A N 1
ATOM 2028 C CA . ARG A 1 265 ? -21.035 7.623 31.840 1.00 89.88 265 ARG A CA 1
ATOM 2029 C C . ARG A 1 265 ? -20.704 7.400 30.368 1.00 89.88 265 ARG A C 1
ATOM 2031 O O . ARG A 1 265 ? -21.353 7.981 29.505 1.00 89.88 265 ARG A O 1
ATOM 2038 N N . ASN A 1 266 ? -19.743 6.538 30.047 1.00 84.44 266 ASN A N 1
ATOM 2039 C CA . ASN A 1 266 ? -19.270 6.361 28.668 1.00 84.44 266 ASN A CA 1
ATOM 2040 C C . ASN A 1 266 ? -18.893 7.705 28.007 1.00 84.44 266 ASN A C 1
ATOM 2042 O O . ASN A 1 266 ? -19.320 8.039 26.895 1.00 84.44 266 ASN A O 1
ATOM 2046 N N . VAL A 1 267 ? -18.141 8.523 28.748 1.00 87.62 267 VAL A N 1
ATOM 2047 C CA . VAL A 1 267 ? -17.614 9.808 28.288 1.00 87.62 267 VAL A CA 1
ATOM 2048 C C . VAL A 1 267 ? -16.132 9.657 27.981 1.00 87.62 267 VAL A C 1
ATOM 2050 O O . VAL A 1 267 ? -15.366 9.139 28.785 1.00 87.62 267 VAL A O 1
ATOM 2053 N N . ILE A 1 268 ? -15.709 10.137 26.818 1.00 81.50 268 ILE A N 1
ATOM 2054 C CA . ILE A 1 268 ? -14.304 10.171 26.416 1.00 81.50 268 ILE A CA 1
ATOM 2055 C C . ILE A 1 268 ? -13.860 11.630 26.373 1.00 81.50 268 ILE A C 1
ATOM 2057 O O . ILE A 1 268 ? -14.456 12.410 25.636 1.00 81.50 268 ILE A O 1
ATOM 2061 N N . VAL A 1 269 ? -12.807 12.006 27.098 1.00 85.69 269 VAL A N 1
ATOM 2062 C CA . VAL A 1 269 ? -12.252 13.372 27.084 1.00 85.69 269 VAL A CA 1
ATOM 2063 C C . VAL A 1 269 ? -10.835 13.354 26.509 1.00 85.69 269 VAL A C 1
ATOM 2065 O O . VAL A 1 269 ? -9.910 12.817 27.114 1.00 85.69 269 VAL A O 1
ATOM 2068 N N . ARG A 1 270 ? -10.662 13.972 25.333 1.00 77.88 270 ARG A N 1
ATOM 2069 C CA . ARG A 1 270 ? -9.382 14.137 24.610 1.00 77.88 270 ARG A CA 1
ATOM 2070 C C . ARG A 1 270 ? -8.728 15.487 24.908 1.00 77.88 270 ARG A C 1
ATOM 2072 O O . ARG A 1 270 ? -8.350 16.257 24.019 1.00 77.88 270 ARG A O 1
ATOM 2079 N N . GLY A 1 271 ? -8.651 15.789 26.193 1.00 80.19 271 GLY A N 1
ATOM 2080 C CA . GLY A 1 271 ? -8.133 17.020 26.768 1.00 80.19 271 GLY A CA 1
ATOM 2081 C C . GLY A 1 271 ? -7.973 16.849 28.270 1.00 80.19 271 GLY A C 1
ATOM 2082 O O . GLY A 1 271 ? -7.937 15.724 28.769 1.00 80.19 271 GLY A O 1
ATOM 2083 N N . LYS A 1 272 ? -7.860 17.958 28.994 1.00 87.06 272 LYS A N 1
ATOM 2084 C CA . LYS A 1 272 ? -7.759 17.904 30.453 1.00 87.06 272 LYS A CA 1
ATOM 2085 C C . LYS A 1 272 ? -9.142 17.924 31.082 1.00 87.06 272 LYS A C 1
ATOM 2087 O O . LYS A 1 272 ? -9.979 18.743 30.710 1.00 87.06 272 LYS A O 1
ATOM 2092 N N . THR A 1 273 ? -9.358 17.042 32.047 1.00 91.19 273 THR A N 1
ATOM 2093 C CA . THR A 1 273 ? -10.523 17.091 32.924 1.00 91.19 273 THR A CA 1
ATOM 2094 C C . THR A 1 273 ? -10.123 17.798 34.207 1.00 91.19 273 THR A C 1
ATOM 2096 O O . THR A 1 273 ? -9.258 17.317 34.929 1.00 91.19 273 THR A O 1
ATOM 2099 N N . TYR A 1 274 ? -10.722 18.946 34.482 1.00 88.62 274 TYR A N 1
ATOM 2100 C CA . TYR A 1 274 ? -10.503 19.729 35.687 1.00 88.62 274 TYR A CA 1
ATOM 2101 C C . TYR A 1 274 ? -11.673 19.534 36.635 1.00 88.62 274 TYR A C 1
ATOM 2103 O O . TYR A 1 274 ? -12.818 19.768 36.260 1.00 88.62 274 TYR A O 1
ATOM 2111 N N . VAL A 1 275 ? -11.383 19.174 37.875 1.00 86.19 275 VAL A N 1
ATOM 2112 C CA . VAL A 1 275 ? -12.358 19.159 38.961 1.00 86.19 275 VAL A CA 1
ATOM 2113 C C . VAL A 1 275 ? -11.974 20.258 39.938 1.00 86.19 275 VAL A C 1
ATOM 2115 O O . VAL A 1 275 ? -11.038 20.098 40.718 1.00 86.19 275 VAL A O 1
ATOM 2118 N N . ASN A 1 276 ? -12.672 21.389 39.872 1.00 78.12 276 ASN A N 1
ATOM 2119 C CA . ASN A 1 276 ? -12.314 22.608 40.593 1.00 78.12 276 ASN A CA 1
ATOM 2120 C C . ASN A 1 276 ? -13.333 22.906 41.705 1.00 78.12 276 ASN A C 1
ATOM 2122 O O . ASN A 1 276 ? -14.319 23.572 41.436 1.00 78.12 276 ASN A O 1
ATOM 2126 N N . GLY A 1 277 ? -13.113 22.486 42.956 1.00 65.31 277 GLY A N 1
ATOM 2127 C CA . GLY A 1 277 ? -14.003 22.810 44.095 1.00 65.31 277 GLY A CA 1
ATOM 2128 C C . GLY A 1 277 ? -14.743 21.618 44.725 1.00 65.31 277 GLY A C 1
ATOM 2129 O O . GLY A 1 277 ? -14.355 20.479 44.512 1.00 65.31 277 GLY A O 1
ATOM 2130 N N . GLY A 1 278 ? -15.771 21.896 45.536 1.00 53.72 278 GLY A N 1
ATOM 2131 C CA . GLY A 1 278 ? -16.405 20.986 46.505 1.00 53.72 278 GLY A CA 1
ATOM 2132 C C . GLY A 1 278 ? -17.501 20.055 45.975 1.00 53.72 278 GLY A C 1
ATOM 2133 O O . GLY A 1 278 ? -18.497 19.862 46.665 1.00 53.72 278 GLY A O 1
ATOM 2134 N N . ALA A 1 279 ? -17.332 19.458 44.791 1.00 53.22 279 ALA A N 1
ATOM 2135 C CA . ALA A 1 279 ? -18.193 18.339 44.400 1.00 53.22 279 ALA A CA 1
ATOM 2136 C C . ALA A 1 279 ? -18.043 17.207 45.426 1.00 53.22 279 ALA A C 1
ATOM 2138 O O . ALA A 1 279 ? -16.934 16.711 45.636 1.00 53.22 279 ALA A O 1
ATOM 2139 N N . SER A 1 280 ? -19.141 16.807 46.075 1.00 62.22 280 SER A N 1
ATOM 2140 C CA . SER A 1 280 ? -19.087 15.779 47.120 1.00 62.22 280 SER A CA 1
ATOM 2141 C C . SER A 1 280 ? -18.643 14.433 46.541 1.00 62.22 280 SER A C 1
ATOM 2143 O O . SER A 1 280 ? -17.900 13.697 47.190 1.00 62.22 280 SER A O 1
ATOM 2145 N N . GLN A 1 281 ? -19.064 14.127 45.306 1.00 78.75 281 GLN A N 1
ATOM 2146 C CA . GLN A 1 281 ? -18.715 12.893 44.611 1.00 78.75 281 GLN A CA 1
ATOM 2147 C C . GLN A 1 281 ? -18.752 13.064 43.084 1.00 78.75 281 GLN A C 1
ATOM 2149 O O . GLN A 1 281 ? -19.644 13.719 42.547 1.00 78.75 281 GLN A O 1
ATOM 2154 N N . ILE A 1 282 ? -17.790 12.467 42.381 1.00 86.31 282 ILE A N 1
ATOM 2155 C CA . ILE A 1 282 ? -17.785 12.352 40.920 1.00 86.31 282 ILE A CA 1
ATOM 2156 C C . ILE A 1 282 ? -17.687 10.875 40.567 1.00 86.31 282 ILE A C 1
ATOM 2158 O O . ILE A 1 282 ? -16.670 10.242 40.853 1.00 86.31 282 ILE A O 1
ATOM 2162 N N . ASN A 1 283 ? -18.728 10.345 39.929 1.00 87.75 283 ASN A N 1
ATOM 2163 C CA . ASN A 1 283 ? -18.755 8.971 39.444 1.00 87.75 283 ASN A CA 1
ATOM 2164 C C . ASN A 1 283 ? -18.321 8.935 37.985 1.00 87.75 283 ASN A C 1
ATOM 2166 O O . ASN A 1 283 ? -18.974 9.508 37.115 1.00 87.75 283 ASN A O 1
ATOM 2170 N N . ILE A 1 284 ? -17.238 8.227 37.710 1.00 90.50 284 ILE A N 1
ATOM 2171 C CA . ILE A 1 284 ? -16.689 8.044 36.376 1.00 90.50 284 ILE A CA 1
ATOM 2172 C C . ILE A 1 284 ? -16.921 6.581 36.001 1.00 90.50 284 ILE A C 1
ATOM 2174 O O . ILE A 1 284 ? -16.245 5.683 36.496 1.00 90.50 284 ILE A O 1
ATOM 2178 N N . VAL A 1 285 ? -17.913 6.345 35.148 1.00 86.88 285 VAL A N 1
ATOM 2179 C CA . VAL A 1 285 ? -18.433 5.022 34.789 1.00 86.88 285 VAL A CA 1
ATOM 2180 C C . VAL A 1 285 ? -18.151 4.743 33.316 1.00 86.88 285 VAL A C 1
ATOM 2182 O O . VAL A 1 285 ? -18.563 5.525 32.456 1.00 86.88 285 VAL A O 1
ATOM 2185 N N . ASP A 1 286 ? -17.469 3.640 33.003 1.00 75.69 286 ASP A N 1
ATOM 2186 C CA . ASP A 1 286 ? -17.147 3.220 31.624 1.00 75.69 286 ASP A CA 1
ATOM 2187 C C . ASP A 1 286 ? -16.516 4.334 30.752 1.00 75.69 286 ASP A C 1
ATOM 2189 O O . ASP A 1 286 ? -16.752 4.396 29.546 1.00 75.69 286 ASP A O 1
ATOM 2193 N N . SER A 1 287 ? -15.770 5.266 31.350 1.00 80.31 287 SER A N 1
ATOM 2194 C CA . SER A 1 287 ? -15.320 6.508 30.694 1.00 80.31 287 SER A CA 1
ATOM 2195 C C . SER A 1 287 ? -13.802 6.545 30.492 1.00 80.31 287 SER A C 1
ATOM 2197 O O . SER A 1 287 ? -13.066 5.907 31.228 1.00 80.31 287 SER A O 1
ATOM 2199 N N . ALA A 1 288 ? -13.306 7.311 29.517 1.00 79.75 288 ALA A N 1
ATOM 2200 C CA . ALA A 1 288 ? -11.870 7.413 29.229 1.00 79.75 288 ALA A CA 1
ATOM 2201 C C . ALA A 1 288 ? -11.383 8.868 29.277 1.00 79.75 288 ALA A C 1
ATOM 2203 O O . ALA A 1 288 ? -11.801 9.692 28.458 1.00 79.75 288 ALA A O 1
ATOM 2204 N N . LEU A 1 289 ? -10.482 9.190 30.204 1.00 84.06 289 LEU A N 1
ATOM 2205 C CA . LEU A 1 289 ? -9.938 10.536 30.395 1.00 84.06 289 LEU A CA 1
ATOM 2206 C C . LEU A 1 289 ? -8.431 10.545 30.107 1.00 84.06 289 LEU A C 1
ATOM 2208 O O . LEU A 1 289 ? -7.659 9.848 30.763 1.00 84.06 289 LEU A O 1
ATOM 2212 N N . ASP A 1 290 ? -7.990 11.376 29.155 1.00 79.06 290 ASP A N 1
ATOM 2213 C CA . ASP A 1 290 ? -6.553 11.525 28.872 1.00 79.06 290 ASP A CA 1
ATOM 2214 C C . ASP A 1 290 ? -5.799 12.147 30.065 1.00 79.06 290 ASP A C 1
ATOM 2216 O O . ASP A 1 290 ? -4.629 11.849 30.286 1.00 79.06 290 ASP A O 1
ATOM 2220 N N . SER A 1 291 ? -6.457 13.021 30.830 1.00 85.25 291 SER A N 1
ATOM 2221 C CA . SER A 1 291 ? -5.911 13.603 32.054 1.00 85.25 291 SER A CA 1
ATOM 2222 C C . SER A 1 291 ? -7.034 14.032 32.999 1.00 85.25 291 SER A C 1
ATOM 2224 O O . SER A 1 291 ? -8.029 14.613 32.556 1.00 85.25 291 SER A O 1
ATOM 2226 N N . LEU A 1 292 ? -6.848 13.785 34.294 1.00 88.94 292 LEU A N 1
ATOM 2227 C CA . LEU A 1 292 ? -7.679 14.269 35.388 1.00 88.94 292 LEU A CA 1
ATOM 2228 C C . LEU A 1 292 ? -6.827 15.113 36.346 1.00 88.94 292 LEU A C 1
ATOM 2230 O O . LEU A 1 292 ? -5.860 14.640 36.939 1.00 88.94 292 LEU A O 1
ATOM 2234 N N . GLN A 1 293 ? -7.199 16.375 36.520 1.00 88.12 293 GLN A N 1
ATOM 2235 C CA . GLN A 1 293 ? -6.646 17.258 37.533 1.00 88.12 293 GLN A CA 1
ATOM 2236 C C . GLN A 1 293 ? -7.720 17.592 38.562 1.00 88.12 293 GLN A C 1
ATOM 2238 O O . GLN A 1 293 ? -8.736 18.204 38.231 1.00 88.12 293 GLN A O 1
ATOM 2243 N N . VAL A 1 294 ? -7.469 17.231 39.818 1.00 84.56 294 VAL A N 1
ATOM 2244 C CA . VAL A 1 294 ? -8.381 17.511 40.929 1.00 84.56 294 VAL A CA 1
ATOM 2245 C C . VAL A 1 294 ? -7.800 18.609 41.810 1.00 84.56 294 VAL A C 1
ATOM 2247 O O . VAL A 1 294 ? -6.704 18.484 42.359 1.00 84.56 294 VAL A O 1
ATOM 2250 N N . CYS A 1 295 ? -8.550 19.698 41.941 1.00 76.88 295 CYS A N 1
ATOM 2251 C CA . CYS A 1 295 ? -8.204 20.867 42.732 1.00 76.88 295 CYS A CA 1
ATOM 2252 C C . CYS A 1 295 ? -9.376 21.230 43.645 1.00 76.88 295 CYS A C 1
ATOM 2254 O O . CYS A 1 295 ? -10.279 21.984 43.280 1.00 76.88 295 CYS A O 1
ATOM 2256 N N . ALA A 1 296 ? -9.365 20.689 44.864 1.00 64.56 296 ALA A N 1
ATOM 2257 C CA . ALA A 1 296 ? -10.386 20.999 45.856 1.00 64.56 296 ALA A CA 1
ATOM 2258 C C . ALA A 1 296 ? -10.148 22.407 46.433 1.00 64.56 296 ALA A C 1
ATOM 2260 O O . ALA A 1 296 ? -9.232 22.625 47.225 1.00 64.56 296 ALA A O 1
ATOM 2261 N N . ALA A 1 297 ? -10.958 23.384 46.018 1.00 57.16 297 ALA A N 1
ATOM 2262 C CA . ALA A 1 297 ? -10.908 24.743 46.563 1.00 57.16 297 ALA A CA 1
ATOM 2263 C C . ALA A 1 297 ? -11.523 24.840 47.980 1.00 57.16 297 ALA A C 1
ATOM 2265 O O . ALA A 1 297 ? -11.141 25.721 48.750 1.00 57.16 297 ALA A O 1
ATOM 2266 N N . LYS A 1 298 ? -12.468 23.942 48.321 1.00 56.91 298 LYS A N 1
ATOM 2267 C CA . LYS A 1 298 ? -13.100 23.746 49.643 1.00 56.91 298 LYS A CA 1
ATOM 2268 C C . LYS A 1 298 ? -13.597 22.291 49.765 1.00 56.91 298 LYS A C 1
ATOM 2270 O O . LYS A 1 298 ? -14.194 21.804 48.813 1.00 56.91 298 LYS A O 1
ATOM 2275 N N . GLY A 1 299 ? -13.415 21.647 50.924 1.00 60.59 299 GLY A N 1
ATOM 2276 C CA . GLY A 1 299 ? -13.900 20.278 51.198 1.00 60.59 299 GLY A CA 1
ATOM 2277 C C . GLY A 1 299 ? -13.042 19.154 50.596 1.00 60.59 299 GLY A C 1
ATOM 2278 O O . GLY A 1 299 ? -12.033 19.420 49.945 1.00 60.59 299 GLY A O 1
ATOM 2279 N N . SER A 1 300 ? -13.430 17.899 50.840 1.00 64.88 300 SER A N 1
ATOM 2280 C CA . SER A 1 300 ? -12.873 16.718 50.171 1.00 64.88 300 SER A CA 1
ATOM 2281 C C . SER A 1 300 ? -13.699 16.384 48.924 1.00 64.88 300 SER A C 1
ATOM 2283 O O . SER A 1 300 ? -14.923 16.471 48.942 1.00 64.88 300 SER A O 1
ATOM 2285 N N . VAL A 1 301 ? -13.023 16.017 47.834 1.00 73.19 301 VAL A N 1
ATOM 2286 C CA . VAL A 1 301 ? -13.659 15.552 46.593 1.00 73.19 301 VAL A CA 1
ATOM 2287 C C . VAL A 1 301 ? -13.495 14.043 46.518 1.00 73.19 301 VAL A C 1
ATOM 2289 O O . VAL A 1 301 ? -12.365 13.551 46.532 1.00 73.19 301 VAL A O 1
ATOM 2292 N N . ARG A 1 302 ? -14.603 13.303 46.418 1.00 77.38 302 ARG A N 1
ATOM 2293 C CA . ARG A 1 302 ? -14.566 11.852 46.220 1.00 77.38 302 ARG A CA 1
ATOM 2294 C C . ARG A 1 302 ? -14.665 11.521 44.734 1.00 77.38 302 ARG A C 1
ATOM 2296 O O . ARG A 1 302 ? -15.692 11.769 44.117 1.00 77.38 302 ARG A O 1
ATOM 2303 N N . ILE A 1 303 ? -13.622 10.923 44.169 1.00 83.12 303 ILE A N 1
ATOM 2304 C CA . ILE A 1 303 ? -13.676 10.335 42.826 1.00 83.12 303 ILE A CA 1
ATOM 2305 C C . ILE A 1 303 ? -14.024 8.853 42.979 1.00 83.12 303 ILE A C 1
ATOM 2307 O O . ILE A 1 303 ? -13.399 8.153 43.775 1.00 83.12 303 ILE A O 1
ATOM 2311 N N . VAL A 1 304 ? -15.051 8.395 42.268 1.00 83.31 304 VAL A N 1
ATOM 2312 C CA . VAL A 1 304 ? -15.487 6.996 42.248 1.00 83.31 304 VAL A CA 1
ATOM 2313 C C . VAL A 1 304 ? -15.403 6.504 40.813 1.00 83.31 304 VAL A C 1
ATOM 2315 O O . VAL A 1 304 ? -16.143 6.965 39.949 1.00 83.31 304 VAL A O 1
ATOM 2318 N N . GLU A 1 305 ? -14.483 5.587 40.555 1.00 84.88 305 GLU A N 1
ATOM 2319 C CA . GLU A 1 305 ? -14.313 4.955 39.249 1.00 84.88 305 GLU A CA 1
ATOM 2320 C C . GLU A 1 305 ? -15.069 3.622 39.235 1.00 84.88 305 GLU A C 1
ATOM 2322 O O . GLU A 1 305 ? -14.938 2.814 40.154 1.00 84.88 305 GLU A O 1
ATOM 2327 N N . GLU A 1 306 ? -15.889 3.400 38.210 1.00 72.94 306 GLU A N 1
ATOM 2328 C CA . GLU A 1 306 ? -16.710 2.197 38.051 1.00 72.94 306 GLU A CA 1
ATOM 2329 C C . GLU A 1 306 ? -16.646 1.682 36.604 1.00 72.94 306 GLU A C 1
ATOM 2331 O O . GLU A 1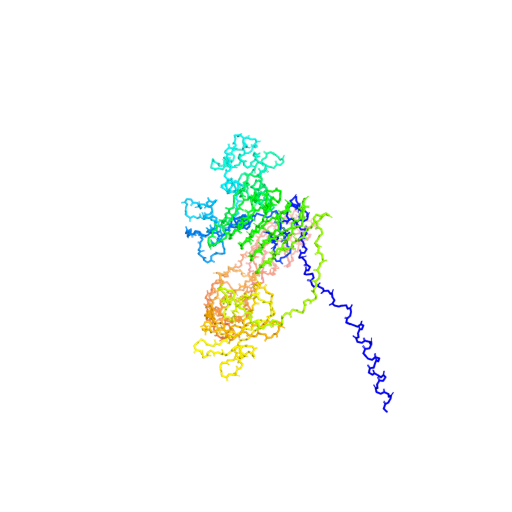 306 ? -16.465 2.444 35.650 1.00 72.94 306 GLU A O 1
ATOM 2336 N N . GLY A 1 307 ? -16.857 0.379 36.415 1.00 72.62 307 GLY A N 1
ATOM 2337 C CA . GLY A 1 307 ? -16.871 -0.232 35.084 1.00 72.62 307 GLY A CA 1
ATOM 2338 C C . GLY A 1 307 ? -15.519 -0.131 34.369 1.00 72.62 307 GLY A C 1
ATOM 2339 O O . GLY A 1 307 ? -14.466 -0.245 34.989 1.00 72.62 307 GLY A O 1
ATOM 2340 N N . ARG A 1 308 ? -15.538 0.072 33.046 1.00 66.62 308 ARG A N 1
ATOM 2341 C CA . ARG A 1 308 ? -14.339 0.153 32.182 1.00 66.62 308 ARG A CA 1
ATOM 2342 C C . ARG A 1 308 ? -13.646 1.522 32.186 1.00 66.62 308 ARG A C 1
ATOM 2344 O O . ARG A 1 308 ? -13.190 1.977 31.135 1.00 66.62 308 ARG A O 1
ATOM 2351 N N . THR A 1 309 ? -13.636 2.218 33.314 1.00 72.88 309 THR A N 1
ATOM 2352 C CA . THR A 1 309 ? -13.047 3.558 33.368 1.00 72.88 309 THR A CA 1
ATOM 2353 C C . THR A 1 309 ? -11.519 3.508 33.234 1.00 72.88 309 THR A C 1
ATOM 2355 O O . THR A 1 309 ? -10.871 2.698 33.886 1.00 72.88 309 THR A O 1
ATOM 2358 N N . ASP A 1 310 ? -10.955 4.364 32.375 1.00 75.56 310 ASP A N 1
ATOM 2359 C CA . ASP A 1 310 ? -9.512 4.511 32.128 1.00 75.56 310 ASP A CA 1
ATOM 2360 C C . ASP A 1 310 ? -9.101 5.986 32.262 1.00 75.56 310 ASP A C 1
ATOM 2362 O O . ASP A 1 310 ? -9.586 6.849 31.524 1.00 75.56 310 ASP A O 1
ATOM 2366 N N . ILE A 1 311 ? -8.209 6.290 33.206 1.00 79.88 311 ILE A N 1
ATOM 2367 C CA . ILE A 1 311 ? -7.670 7.637 33.427 1.00 79.88 311 ILE A CA 1
ATOM 2368 C C . ILE A 1 311 ? -6.154 7.575 33.273 1.00 79.88 311 ILE A C 1
ATOM 2370 O O . ILE A 1 311 ? -5.447 7.047 34.129 1.00 79.88 311 ILE A O 1
ATOM 2374 N N . ARG A 1 312 ? -5.642 8.139 32.174 1.00 71.44 312 ARG A N 1
ATOM 2375 C CA . ARG A 1 312 ? -4.225 7.987 31.797 1.00 71.44 312 ARG A CA 1
ATOM 2376 C C . ARG A 1 312 ? -3.263 8.740 32.713 1.00 71.44 312 ARG A C 1
ATOM 2378 O O . ARG A 1 312 ? -2.167 8.260 32.984 1.00 71.44 312 ARG A O 1
ATOM 2385 N N . GLU A 1 313 ? -3.642 9.937 33.151 1.00 77.50 313 GLU A N 1
ATOM 2386 C CA . GLU A 1 313 ? -2.816 10.774 34.022 1.00 77.50 313 GLU A CA 1
ATOM 2387 C C . GLU A 1 313 ? -3.688 11.463 35.073 1.00 77.50 313 GLU A C 1
ATOM 2389 O O . GLU A 1 313 ? -4.558 12.259 34.723 1.00 77.50 313 GLU A O 1
ATOM 2394 N N . THR A 1 314 ? -3.414 11.217 36.356 1.00 83.06 314 THR A N 1
ATOM 2395 C CA . THR A 1 314 ? -4.107 11.882 37.470 1.00 83.06 314 THR A CA 1
ATOM 2396 C C . THR A 1 314 ? -3.144 12.781 38.235 1.00 83.06 314 THR A C 1
ATOM 2398 O O . THR A 1 314 ? -2.066 12.354 38.647 1.00 83.06 314 THR A O 1
ATOM 2401 N N . SER A 1 315 ? -3.540 14.032 38.460 1.00 83.56 315 SER A N 1
ATOM 2402 C CA . SER A 1 315 ? -2.780 15.003 39.248 1.00 83.56 315 SER A CA 1
ATOM 2403 C C . SER A 1 315 ? -3.664 15.696 40.283 1.00 83.56 315 SER A C 1
ATOM 2405 O O . SER A 1 315 ? -4.838 15.974 40.040 1.00 83.56 315 SER A O 1
ATOM 2407 N N . TRP A 1 316 ? -3.081 15.997 41.441 1.00 80.94 316 TRP A N 1
ATOM 2408 C CA . TRP A 1 316 ? -3.759 16.658 42.555 1.00 80.94 316 TRP A CA 1
ATOM 2409 C C . TRP A 1 316 ? -3.101 18.012 42.826 1.00 80.94 316 TRP A C 1
ATOM 2411 O O . TRP A 1 316 ? -1.872 18.116 42.844 1.00 80.94 316 TRP A O 1
ATOM 2421 N N . CYS A 1 317 ? -3.899 19.057 43.048 1.00 74.31 317 CYS A N 1
ATOM 2422 C CA . CYS A 1 317 ? -3.379 20.316 43.578 1.00 74.31 317 CYS A CA 1
ATOM 2423 C C . CYS A 1 317 ? -2.798 20.099 44.997 1.00 74.31 317 CYS A C 1
ATOM 2425 O O . CYS A 1 317 ? -3.256 19.239 45.747 1.00 74.31 317 CYS A O 1
ATOM 2427 N N . SER A 1 318 ? -1.791 20.886 45.396 1.00 55.25 318 SER A N 1
ATOM 2428 C CA . SER A 1 318 ? -1.022 20.683 46.643 1.00 55.25 318 SER A CA 1
ATOM 2429 C C . SER A 1 318 ? -1.839 20.723 47.947 1.00 55.25 318 SER A C 1
ATOM 2431 O O . SER A 1 318 ? -1.346 20.282 48.981 1.00 55.25 318 SER A O 1
ATOM 2433 N N . SER A 1 319 ? -3.076 21.228 47.914 1.00 54.22 319 SER A N 1
ATOM 2434 C CA . SER A 1 319 ? -4.008 21.284 49.049 1.00 54.22 319 SER A CA 1
ATOM 2435 C C . SER A 1 319 ? -5.039 20.145 49.089 1.00 54.22 319 SER A C 1
ATOM 2437 O O . SER A 1 319 ? -5.868 20.126 49.993 1.00 54.22 319 SER A O 1
ATOM 2439 N N . SER A 1 320 ? -5.022 19.210 48.133 1.00 51.12 320 SER A N 1
ATOM 2440 C CA . SER A 1 320 ? -6.034 18.154 47.971 1.00 51.12 320 SER A CA 1
ATOM 2441 C C . SER A 1 320 ? -5.399 16.761 47.951 1.00 51.12 320 SER A C 1
ATOM 2443 O O . SER A 1 320 ? -5.412 16.080 46.930 1.00 51.12 320 SER A O 1
ATOM 2445 N N . VAL A 1 321 ? -4.796 16.354 49.071 1.00 46.09 321 VAL A N 1
ATOM 2446 C CA . VAL A 1 321 ? -4.288 14.984 49.267 1.00 46.09 321 VAL A CA 1
ATOM 2447 C C . VAL A 1 321 ? -5.474 14.055 49.584 1.00 46.09 321 VAL A C 1
ATOM 2449 O O . VAL A 1 321 ? -6.310 14.441 50.403 1.00 46.09 321 VAL A O 1
ATOM 2452 N N . PRO A 1 322 ? -5.576 12.851 48.988 1.00 42.12 322 PRO A N 1
ATOM 2453 C CA . PRO A 1 322 ? -6.605 11.882 49.360 1.00 42.12 322 PRO A CA 1
ATOM 2454 C C . PRO A 1 322 ? -6.460 11.453 50.828 1.00 42.12 322 PRO A C 1
ATOM 2456 O O . PRO A 1 322 ? -5.366 11.143 51.302 1.00 42.12 322 PRO A O 1
ATOM 2459 N N . GLU A 1 323 ? -7.575 11.448 51.557 1.00 38.38 323 GLU A N 1
ATOM 2460 C CA . GLU A 1 323 ? -7.634 11.053 52.963 1.00 38.38 323 GLU A CA 1
ATOM 2461 C C . GLU A 1 323 ? -7.473 9.525 53.071 1.00 38.38 323 GLU A C 1
ATOM 2463 O O . GLU A 1 323 ? -8.352 8.754 52.689 1.00 38.38 323 GLU A O 1
ATOM 2468 N N . ALA A 1 324 ? -6.306 9.072 53.534 1.00 40.41 324 ALA A N 1
ATOM 2469 C CA . ALA A 1 324 ? -6.020 7.657 53.744 1.00 40.41 324 ALA A CA 1
ATOM 2470 C C . ALA A 1 324 ? -6.660 7.174 55.058 1.00 40.41 324 ALA A C 1
ATOM 2472 O O . ALA A 1 324 ? -6.232 7.575 56.141 1.00 40.41 324 ALA A O 1
ATOM 2473 N N . GLY A 1 325 ? -7.657 6.284 54.969 1.00 33.06 325 GLY A N 1
ATOM 2474 C CA . GLY A 1 325 ? -8.362 5.748 56.136 1.00 33.06 325 GLY A CA 1
ATOM 2475 C C . GLY A 1 325 ? -9.001 4.362 55.952 1.00 33.06 325 GLY A C 1
ATOM 2476 O O . GLY A 1 325 ? -10.164 4.266 55.592 1.00 33.06 325 GLY A O 1
ATOM 2477 N N . VAL A 1 326 ? -8.236 3.336 56.358 1.00 34.06 326 VAL A N 1
ATOM 2478 C CA . VAL A 1 326 ? -8.615 2.038 56.976 1.00 34.06 326 VAL A CA 1
ATOM 2479 C C . VAL A 1 326 ? -9.272 0.925 56.132 1.00 34.06 326 VAL A C 1
ATOM 2481 O O . VAL A 1 326 ? -10.400 1.031 55.671 1.00 34.06 326 VAL A O 1
ATOM 2484 N N . GLY A 1 327 ? -8.605 -0.240 56.130 1.00 29.03 327 GLY A N 1
ATOM 2485 C CA . GLY A 1 327 ? -9.217 -1.562 55.950 1.00 29.03 327 GLY A CA 1
ATOM 2486 C C . GLY A 1 327 ? -8.436 -2.451 54.989 1.00 29.03 327 GLY A C 1
ATOM 2487 O O . GLY A 1 327 ? -8.519 -2.266 53.783 1.00 29.03 327 GLY A O 1
ATOM 2488 N N . GLY A 1 328 ? -7.681 -3.422 55.506 1.00 34.78 328 GLY A N 1
ATOM 2489 C CA . GLY A 1 328 ? -7.114 -4.482 54.676 1.00 34.78 328 GLY A CA 1
ATOM 2490 C C . GLY A 1 328 ? -8.241 -5.307 54.059 1.00 34.78 328 GLY A C 1
ATOM 2491 O O . GLY A 1 328 ? -8.866 -6.109 54.750 1.00 34.78 328 GLY A O 1
ATOM 2492 N N . TRP A 1 329 ? -8.497 -5.094 52.774 1.00 29.75 329 TRP A N 1
ATOM 2493 C CA . TRP A 1 329 ? -9.315 -5.975 51.957 1.00 29.75 329 TRP A CA 1
ATOM 2494 C C . TRP A 1 329 ? -8.421 -7.122 51.489 1.00 29.75 329 TRP A C 1
ATOM 2496 O O . TRP A 1 329 ? -7.422 -6.902 50.809 1.00 29.75 329 TRP A O 1
ATOM 2506 N N . SER A 1 330 ? -8.767 -8.353 51.864 1.00 37.50 330 SER A N 1
ATOM 2507 C CA . SER A 1 330 ? -8.470 -9.458 50.956 1.00 37.50 330 SER A CA 1
ATOM 2508 C C . SER A 1 330 ? -9.477 -9.315 49.825 1.00 37.50 330 SER A C 1
ATOM 2510 O O . SER A 1 330 ? -10.678 -9.224 50.088 1.00 37.50 330 SER A O 1
ATOM 2512 N N . GLU A 1 331 ? -8.990 -9.186 48.591 1.00 42.84 331 GLU A N 1
ATOM 2513 C CA . GLU A 1 331 ? -9.865 -9.213 47.422 1.00 42.84 331 GLU A CA 1
ATOM 2514 C C . GLU A 1 331 ? -10.726 -10.481 47.511 1.00 42.84 331 GLU A C 1
ATOM 2516 O O . GLU A 1 331 ? -10.177 -11.560 47.779 1.00 42.84 331 GLU A O 1
ATOM 2521 N N . PRO A 1 332 ? -12.059 -10.392 47.346 1.00 46.03 332 PRO A N 1
ATOM 2522 C CA . PRO A 1 332 ? -12.847 -11.596 47.142 1.00 46.03 332 PRO A CA 1
ATOM 2523 C C . PRO A 1 332 ? -12.213 -12.356 45.976 1.00 46.03 332 PRO A C 1
ATOM 2525 O O . PRO A 1 332 ? -11.874 -11.753 44.959 1.00 46.03 332 PRO A O 1
ATOM 2528 N N . SER A 1 333 ? -11.986 -13.661 46.146 1.00 56.34 333 SER A N 1
ATOM 2529 C CA . SER A 1 333 ? -11.447 -14.489 45.071 1.00 56.34 333 SER A CA 1
ATOM 2530 C C . SER A 1 333 ? -12.368 -14.349 43.867 1.00 56.34 333 SER A C 1
ATOM 2532 O O . SER A 1 333 ? -13.537 -14.735 43.943 1.00 56.34 333 SER A O 1
ATOM 2534 N N . ASP A 1 334 ? -11.851 -13.757 42.801 1.00 73.62 334 ASP A N 1
ATOM 2535 C CA . ASP A 1 334 ? -12.542 -13.663 41.529 1.00 73.62 334 ASP A CA 1
ATOM 2536 C C . ASP A 1 334 ? -12.881 -15.079 41.042 1.00 73.62 334 ASP A C 1
ATOM 2538 O O . ASP A 1 334 ? -12.026 -15.966 40.983 1.00 73.62 334 ASP A O 1
ATOM 2542 N N . THR A 1 335 ? -14.169 -15.304 40.806 1.00 82.50 335 THR A N 1
ATOM 2543 C CA . THR A 1 335 ? -14.754 -16.597 40.408 1.00 82.50 335 THR A CA 1
ATOM 2544 C C . THR A 1 335 ? -15.525 -16.477 39.098 1.00 82.50 335 THR A C 1
ATOM 2546 O O . THR A 1 335 ? -16.175 -17.435 38.672 1.00 82.50 335 THR A O 1
ATOM 2549 N N . THR A 1 336 ? -15.509 -15.300 38.472 1.00 85.38 336 THR A N 1
ATOM 2550 C CA . THR A 1 336 ? -16.263 -15.035 37.253 1.00 85.38 336 THR A CA 1
ATOM 2551 C C . THR A 1 336 ? -15.362 -15.214 36.040 1.00 85.38 336 THR A C 1
ATOM 2553 O O . THR A 1 336 ? -14.303 -14.614 35.990 1.00 85.38 336 THR A O 1
ATOM 2556 N N . PRO A 1 337 ? -15.751 -16.027 35.043 1.00 87.94 337 PRO A N 1
ATOM 2557 C CA . PRO A 1 337 ? -14.998 -16.101 33.799 1.00 87.94 337 PRO A CA 1
ATOM 2558 C C . PRO A 1 337 ? -15.087 -14.801 32.985 1.00 87.94 337 PRO A C 1
ATOM 2560 O O . PRO A 1 337 ? -16.161 -14.184 32.962 1.00 87.94 337 PRO A O 1
ATOM 2563 N N . PRO A 1 338 ? -14.057 -14.465 32.186 1.00 90.81 338 PRO A N 1
ATOM 2564 C CA . PRO A 1 338 ? -14.114 -13.331 31.271 1.00 90.81 338 PRO A CA 1
ATOM 2565 C C . PRO A 1 338 ? -15.245 -13.472 30.250 1.00 90.81 338 PRO A C 1
ATOM 2567 O O . PRO A 1 338 ? -15.541 -14.567 29.775 1.00 90.81 338 PRO A O 1
ATOM 2570 N N . PHE A 1 339 ? -15.820 -12.368 29.786 1.00 91.25 339 PHE A N 1
ATOM 2571 C CA . PHE A 1 339 ? -16.743 -12.334 28.651 1.00 91.25 339 PHE A CA 1
ATOM 2572 C C . PHE A 1 339 ? -16.192 -11.480 27.506 1.00 91.25 339 PHE A C 1
ATOM 2574 O O . PHE A 1 339 ? -15.457 -10.514 27.714 1.00 91.25 339 PHE A O 1
ATOM 2581 N N . PHE A 1 340 ? -16.565 -11.825 26.272 1.00 91.69 340 PHE A N 1
ATOM 2582 C CA . PHE A 1 340 ? -16.220 -11.032 25.093 1.00 91.69 340 PHE A CA 1
ATOM 2583 C C . PHE A 1 340 ? -17.169 -9.857 24.903 1.00 91.69 340 PHE A C 1
ATOM 2585 O O . PHE A 1 340 ? -18.386 -9.994 25.029 1.00 91.69 340 PHE A O 1
ATOM 2592 N N . TRP A 1 341 ? -16.623 -8.702 24.529 1.00 88.12 341 TRP A N 1
ATOM 2593 C CA . TRP A 1 341 ? -17.453 -7.560 24.162 1.00 88.12 341 TRP A CA 1
ATOM 2594 C C . TRP A 1 341 ? -18.307 -7.861 22.923 1.00 88.12 341 TRP A C 1
ATOM 2596 O O . TRP A 1 341 ? -17.859 -8.595 22.040 1.00 88.12 341 TRP A O 1
ATOM 2606 N N . PRO A 1 342 ? -19.511 -7.267 22.802 1.00 91.56 342 PRO A N 1
ATOM 2607 C CA . PRO A 1 342 ? -20.338 -7.420 21.613 1.00 91.56 342 PRO A CA 1
ATOM 2608 C C . PRO A 1 342 ? -19.556 -7.110 20.335 1.00 91.56 342 PRO A C 1
ATOM 2610 O O . PRO A 1 342 ? -18.866 -6.095 20.245 1.00 91.56 342 PRO A O 1
ATOM 2613 N N . GLY A 1 343 ? -19.675 -7.997 19.349 1.00 87.06 343 GLY A N 1
ATOM 2614 C CA . GLY A 1 343 ? -18.917 -7.912 18.103 1.00 87.06 343 GLY A CA 1
ATOM 2615 C C . GLY A 1 343 ? -17.522 -8.540 18.158 1.00 87.06 343 GLY A C 1
ATOM 2616 O O . GLY A 1 343 ? -16.838 -8.482 17.143 1.00 87.06 343 GLY A O 1
ATOM 2617 N N . TYR A 1 344 ? -17.119 -9.145 19.282 1.00 92.31 344 TYR A N 1
ATOM 2618 C CA . TYR A 1 344 ? -15.909 -9.963 19.413 1.00 92.31 344 TYR A CA 1
ATOM 2619 C C . TYR A 1 344 ? -16.262 -11.410 19.798 1.00 92.31 344 TYR A C 1
ATOM 2621 O O . TYR A 1 344 ? -17.294 -11.640 20.432 1.00 92.31 344 TYR A O 1
ATOM 2629 N N . PRO A 1 345 ? -15.396 -12.383 19.460 1.00 95.88 345 PRO A N 1
ATOM 2630 C CA . PRO A 1 345 ? -14.218 -12.258 18.598 1.00 95.88 345 PRO A CA 1
ATOM 2631 C C . PRO A 1 345 ? -14.594 -12.012 17.125 1.00 95.88 345 PRO A C 1
ATOM 2633 O O . PRO A 1 345 ? -15.637 -12.456 16.650 1.00 95.88 345 PRO A O 1
ATOM 2636 N N . GLN A 1 346 ? -13.726 -11.313 16.400 1.00 95.25 346 GLN A N 1
ATOM 2637 C CA . GLN A 1 346 ? -13.812 -11.106 14.956 1.00 95.25 346 GLN A CA 1
ATOM 2638 C C . GLN A 1 346 ? -12.807 -12.005 14.253 1.00 95.25 346 GLN A C 1
ATOM 2640 O O . GLN A 1 346 ? -11.667 -12.131 14.697 1.00 95.25 346 GLN A O 1
ATOM 2645 N N . MET A 1 347 ? -13.226 -12.584 13.133 1.00 96.00 347 MET A N 1
ATOM 2646 C CA . MET A 1 347 ? -12.358 -13.387 12.283 1.00 96.00 347 MET A CA 1
ATOM 2647 C C . MET A 1 347 ? -12.039 -12.590 11.022 1.00 96.00 347 MET A C 1
ATOM 2649 O O . MET A 1 347 ? -12.942 -12.205 10.279 1.00 96.00 347 MET A O 1
ATOM 2653 N N . VAL A 1 348 ? -10.759 -12.326 10.791 1.00 93.00 348 VAL A N 1
ATOM 2654 C CA . VAL A 1 348 ? -10.267 -11.536 9.664 1.00 93.00 348 VAL A CA 1
ATOM 2655 C C . VAL A 1 348 ? -9.362 -12.425 8.825 1.00 93.00 348 VAL A C 1
ATOM 2657 O O . VAL A 1 348 ? -8.311 -12.865 9.277 1.00 93.00 348 VAL A O 1
ATOM 2660 N N . VAL A 1 349 ? -9.772 -12.716 7.594 1.00 88.38 349 VAL A N 1
ATOM 2661 C CA . VAL A 1 349 ? -8.955 -13.500 6.659 1.00 88.38 349 VAL A CA 1
ATOM 2662 C C . VAL A 1 349 ? -7.755 -12.652 6.236 1.00 88.38 349 VAL A C 1
ATOM 2664 O O . VAL A 1 349 ? -7.928 -11.615 5.597 1.00 88.38 349 VAL A O 1
ATOM 2667 N N . GLU A 1 350 ? -6.544 -13.075 6.598 1.00 85.06 350 GLU A N 1
ATOM 2668 C CA . GLU A 1 350 ? -5.311 -12.348 6.264 1.00 85.06 350 GLU A CA 1
ATOM 2669 C C . GLU A 1 350 ? -4.722 -12.807 4.931 1.00 85.06 350 GLU A C 1
ATOM 2671 O O . GLU A 1 350 ? -4.236 -11.995 4.142 1.00 85.06 350 GLU A O 1
ATOM 2676 N N . SER A 1 351 ? -4.763 -14.114 4.668 1.00 81.19 351 SER A N 1
ATOM 2677 C CA . SER A 1 351 ? -4.245 -14.711 3.440 1.00 81.19 351 SER A CA 1
ATOM 2678 C C . SER A 1 351 ? -5.074 -15.924 3.012 1.00 81.19 351 SER A C 1
ATOM 2680 O O . SER A 1 351 ? -6.155 -16.196 3.533 1.00 81.19 351 SER A O 1
ATOM 2682 N N . ASP A 1 352 ? -4.582 -16.644 2.014 1.00 81.81 352 ASP A N 1
ATOM 2683 C CA . ASP A 1 352 ? -5.108 -17.938 1.597 1.00 81.81 352 ASP A CA 1
ATOM 2684 C C . ASP A 1 352 ? -4.883 -19.046 2.643 1.00 81.81 352 ASP A C 1
ATOM 2686 O O . ASP A 1 352 ? -5.622 -20.018 2.662 1.00 81.81 352 ASP A O 1
ATOM 2690 N N . THR A 1 353 ? -3.938 -18.902 3.574 1.00 88.00 353 THR A N 1
ATOM 2691 C CA . THR A 1 353 ? -3.631 -19.939 4.583 1.00 88.00 353 THR A CA 1
ATOM 2692 C C . THR A 1 353 ? -3.629 -19.433 6.027 1.00 88.00 353 THR A C 1
ATOM 2694 O O . THR A 1 353 ? -3.160 -20.144 6.924 1.00 88.00 353 THR A O 1
ATOM 2697 N N . ALA A 1 354 ? -4.086 -18.201 6.266 1.00 90.38 354 ALA A N 1
ATOM 2698 C CA . ALA A 1 354 ? -4.062 -17.582 7.587 1.00 90.38 354 ALA A CA 1
ATOM 2699 C C . ALA A 1 354 ? -5.314 -16.754 7.886 1.00 90.38 354 ALA A C 1
ATOM 2701 O O . ALA A 1 354 ? -5.830 -16.020 7.037 1.00 90.38 354 ALA A O 1
ATOM 2702 N N . VAL A 1 355 ? -5.766 -16.852 9.135 1.00 93.75 355 VAL A N 1
ATOM 2703 C CA . VAL A 1 355 ? -6.879 -16.078 9.685 1.00 93.75 355 VAL A CA 1
ATOM 2704 C C . VAL A 1 355 ? -6.431 -15.441 10.991 1.00 93.75 355 VAL A C 1
ATOM 2706 O O . VAL A 1 355 ? -5.868 -16.101 11.864 1.00 93.75 355 VAL A O 1
ATOM 2709 N N . GLN A 1 356 ? -6.706 -14.153 11.134 1.00 96.69 356 GLN A N 1
ATOM 2710 C CA . GLN A 1 356 ? -6.511 -13.407 12.360 1.00 96.69 356 GLN A CA 1
ATOM 2711 C C . GLN A 1 356 ? -7.790 -13.427 13.193 1.00 96.69 356 GLN A C 1
ATOM 2713 O O . GLN A 1 356 ? -8.881 -13.130 12.711 1.00 96.69 356 GLN A O 1
ATOM 2718 N N . VAL A 1 357 ? -7.638 -13.762 14.466 1.00 97.12 357 VAL A N 1
ATOM 2719 C CA . VAL A 1 357 ? -8.679 -13.674 15.482 1.00 97.12 357 VAL A CA 1
ATOM 2720 C C . VAL A 1 357 ? -8.427 -12.408 16.282 1.00 97.12 357 VAL A C 1
ATOM 2722 O O . VAL A 1 357 ? -7.423 -12.314 16.988 1.00 97.12 357 VAL A O 1
ATOM 2725 N N . VAL A 1 358 ? -9.330 -11.438 16.181 1.00 96.81 358 VAL A N 1
ATOM 2726 C CA . VAL A 1 358 ? -9.313 -10.232 17.011 1.00 96.81 358 VAL A CA 1
ATOM 2727 C C . VAL A 1 358 ? -10.312 -10.435 18.137 1.00 96.81 358 VAL A C 1
ATOM 2729 O O . VAL A 1 358 ? -11.509 -10.552 17.894 1.00 96.81 358 VAL A O 1
ATOM 2732 N N . ALA A 1 359 ? -9.846 -10.497 19.376 1.00 93.88 359 ALA A N 1
ATOM 2733 C CA . ALA A 1 359 ? -10.695 -10.706 20.540 1.00 93.88 359 AL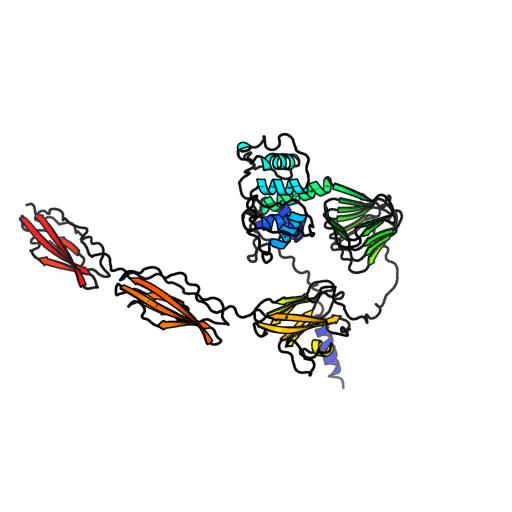A A CA 1
ATOM 2734 C C . ALA A 1 359 ? -10.480 -9.598 21.569 1.00 93.88 359 ALA A C 1
ATOM 2736 O O . ALA A 1 359 ? -9.378 -9.087 21.728 1.00 93.88 359 ALA A O 1
ATOM 2737 N N . LYS A 1 360 ? -11.545 -9.228 22.274 1.00 94.50 360 LYS A N 1
ATOM 2738 C CA . LYS A 1 360 ? -11.520 -8.210 23.324 1.00 94.50 360 LYS A CA 1
ATOM 2739 C C . LYS A 1 360 ? -12.435 -8.690 24.442 1.00 94.50 360 LYS A C 1
ATOM 2741 O O . LYS A 1 360 ? -13.646 -8.781 24.235 1.00 94.50 360 LYS A O 1
ATOM 2746 N N . ALA A 1 361 ? -11.862 -9.020 25.594 1.00 87.44 361 ALA A N 1
ATOM 2747 C CA . ALA A 1 361 ? -12.613 -9.450 26.774 1.00 87.44 361 ALA A CA 1
ATOM 2748 C C . ALA A 1 361 ? -12.576 -8.382 27.879 1.00 87.44 361 ALA A C 1
ATOM 2750 O O . ALA A 1 361 ? -11.817 -7.416 27.787 1.00 87.44 361 ALA A O 1
ATOM 2751 N N . ASN A 1 362 ? -13.448 -8.507 28.875 1.00 88.69 362 ASN A N 1
ATOM 2752 C CA . ASN A 1 362 ? -13.606 -7.541 29.969 1.00 88.69 362 ASN A CA 1
ATOM 2753 C C . ASN A 1 362 ? -12.476 -7.573 31.014 1.00 88.69 362 ASN A C 1
ATOM 2755 O O . ASN A 1 362 ? -12.226 -6.551 31.647 1.00 88.69 362 ASN A O 1
ATOM 2759 N N . GLU A 1 363 ? -11.796 -8.707 31.160 1.00 85.81 363 GLU A N 1
ATOM 2760 C CA . GLU A 1 363 ? -10.745 -8.972 32.151 1.00 85.81 363 GLU A CA 1
ATOM 2761 C C . GLU A 1 363 ? -9.469 -9.449 31.469 1.00 85.81 363 GLU A C 1
ATOM 2763 O O . GLU A 1 363 ? -9.522 -9.894 30.329 1.00 85.81 363 GLU A O 1
ATOM 2768 N N . GLN A 1 364 ? -8.318 -9.333 32.132 1.00 90.06 364 GLN A N 1
ATOM 2769 C CA . GLN A 1 364 ? -7.064 -9.827 31.571 1.00 90.06 364 GLN A CA 1
ATOM 2770 C C . GLN A 1 364 ? -6.971 -11.342 31.711 1.00 90.06 364 GLN A C 1
ATOM 2772 O O . GLN A 1 364 ? -7.524 -11.930 32.639 1.00 90.06 364 GLN A O 1
ATOM 2777 N N . GLY A 1 365 ? -6.203 -11.959 30.825 1.00 93.94 365 GLY A N 1
ATOM 2778 C CA . GLY A 1 365 ? -5.891 -13.367 30.957 1.00 93.94 365 GLY A CA 1
ATOM 2779 C C . GLY A 1 365 ? -5.328 -13.939 29.676 1.00 93.94 365 GLY A C 1
ATOM 2780 O O . GLY A 1 365 ? -4.481 -13.335 29.011 1.00 93.94 365 GLY A O 1
ATOM 2781 N N . ARG A 1 366 ? -5.809 -15.121 29.305 1.00 96.31 366 ARG A N 1
ATOM 2782 C CA . ARG A 1 366 ? -5.353 -15.867 28.140 1.00 96.31 366 ARG A CA 1
ATOM 2783 C C . ARG A 1 366 ? -6.502 -16.207 27.209 1.00 96.31 366 ARG A C 1
ATOM 2785 O O . ARG A 1 366 ? -7.556 -16.674 27.623 1.00 96.31 366 ARG A O 1
ATOM 2792 N N . LEU A 1 367 ? -6.254 -15.999 25.925 1.00 97.38 367 LEU A N 1
ATOM 2793 C CA . LEU A 1 367 ? -7.132 -16.418 24.847 1.00 97.38 367 LEU A CA 1
ATOM 2794 C C . LEU A 1 367 ? -6.610 -17.690 24.212 1.00 97.38 367 LEU A C 1
ATOM 2796 O O . LEU A 1 367 ? -5.401 -17.844 24.033 1.00 97.38 367 LEU A O 1
ATOM 2800 N N . TYR A 1 368 ? -7.545 -18.533 23.804 1.00 97.62 368 TYR A N 1
ATOM 2801 C CA . TYR A 1 368 ? -7.320 -19.760 23.062 1.00 97.62 368 TYR A CA 1
ATOM 2802 C C . TYR A 1 368 ? -8.201 -19.720 21.822 1.00 97.62 368 TYR A C 1
ATOM 2804 O O . TYR A 1 368 ? -9.398 -19.455 21.934 1.00 97.62 368 TYR A O 1
ATOM 2812 N N . ALA A 1 369 ? -7.622 -19.960 20.650 1.00 97.56 369 ALA A N 1
ATOM 2813 C CA . ALA A 1 369 ? -8.347 -20.004 19.390 1.00 97.56 369 ALA A CA 1
ATOM 2814 C C . ALA A 1 369 ? -7.992 -21.272 18.616 1.00 97.56 369 ALA A C 1
ATOM 2816 O O . ALA A 1 369 ? -6.822 -21.643 18.503 1.00 97.56 369 ALA A O 1
ATOM 2817 N N . LEU A 1 370 ? -9.019 -21.915 18.072 1.00 95.94 370 LEU A N 1
ATOM 2818 C CA . LEU A 1 370 ? -8.944 -23.207 17.405 1.00 95.94 370 LEU A CA 1
ATOM 2819 C C . LEU A 1 370 ? -9.700 -23.153 16.080 1.00 95.94 370 LEU A C 1
ATOM 2821 O O . LEU A 1 370 ? -10.863 -22.760 16.083 1.00 95.94 370 LEU A O 1
ATOM 2825 N N . ALA A 1 371 ? -9.085 -23.583 14.979 1.00 95.56 371 ALA A N 1
ATOM 2826 C CA . ALA A 1 371 ? -9.774 -23.763 13.700 1.00 95.56 371 ALA A CA 1
ATOM 2827 C C . ALA A 1 371 ? -10.079 -25.240 13.434 1.00 95.56 371 ALA A C 1
ATOM 2829 O O . ALA A 1 371 ? -9.180 -26.082 13.482 1.00 95.56 371 ALA A O 1
ATOM 2830 N N . VAL A 1 372 ? -11.327 -25.527 13.073 1.00 93.50 372 VAL A N 1
ATOM 2831 C CA . VAL A 1 372 ? -11.796 -26.840 12.607 1.00 93.50 372 VAL A CA 1
ATOM 2832 C C . VAL A 1 372 ? -12.553 -26.684 11.288 1.00 93.50 372 VAL A C 1
ATOM 2834 O O . VAL A 1 372 ? -12.974 -25.574 10.947 1.00 93.50 372 VAL A O 1
ATOM 2837 N N . LEU A 1 373 ? -12.705 -27.762 10.516 1.00 90.25 373 LEU A N 1
ATOM 2838 C CA . LEU A 1 373 ? -13.443 -27.686 9.251 1.00 90.25 373 LEU A CA 1
ATOM 2839 C C . LEU A 1 373 ? -14.901 -27.295 9.514 1.00 90.25 373 LEU A C 1
ATOM 2841 O O . LEU A 1 373 ? -15.504 -27.709 10.508 1.00 90.25 373 LEU A O 1
ATOM 2845 N N . SER A 1 374 ? -15.468 -26.465 8.637 1.00 91.62 374 SER A N 1
ATOM 2846 C CA . SER A 1 374 ? -16.833 -25.987 8.849 1.00 91.62 374 SER A CA 1
ATOM 2847 C C . SER A 1 374 ? -17.842 -27.138 8.841 1.00 91.62 374 SER A C 1
ATOM 2849 O O . SER A 1 374 ? -17.795 -28.026 7.989 1.00 91.62 374 SER A O 1
ATOM 2851 N N . GLY A 1 375 ? -18.766 -27.114 9.804 1.00 85.44 375 GLY A N 1
ATOM 2852 C CA . GLY A 1 375 ? -19.799 -28.143 9.963 1.00 85.44 375 GLY A CA 1
ATOM 2853 C C . GLY A 1 375 ? -19.410 -29.314 10.869 1.00 85.44 375 GLY A C 1
ATOM 2854 O O . GLY A 1 375 ? -20.262 -30.158 11.152 1.00 85.44 375 GLY A O 1
ATOM 2855 N N . GLU A 1 376 ? -18.176 -29.359 11.375 1.00 88.44 376 GLU A N 1
ATOM 2856 C CA . GLU A 1 376 ? -17.804 -30.291 12.441 1.00 88.44 376 GLU A CA 1
ATOM 2857 C C . GLU A 1 376 ? -18.513 -29.950 13.765 1.00 88.44 376 GLU A C 1
ATOM 2859 O O . GLU A 1 376 ? -18.902 -28.807 14.029 1.00 88.44 376 GLU A O 1
ATOM 2864 N N . ALA A 1 377 ? -18.700 -30.963 14.619 1.00 90.38 377 ALA A N 1
ATOM 2865 C CA . ALA A 1 377 ? -19.343 -30.780 15.917 1.00 90.38 377 ALA A CA 1
ATOM 2866 C C . ALA A 1 377 ? -18.536 -29.818 16.806 1.00 90.38 377 ALA A C 1
ATOM 2868 O O . ALA A 1 377 ? -17.303 -29.851 16.816 1.00 90.38 377 ALA A O 1
ATOM 2869 N N . SER A 1 378 ? -19.231 -28.973 17.574 1.00 91.94 378 SER A N 1
ATOM 2870 C CA . SER A 1 378 ? -18.592 -27.939 18.391 1.00 91.94 378 SER A CA 1
ATOM 2871 C C . SER A 1 378 ? -17.781 -28.530 19.555 1.00 91.94 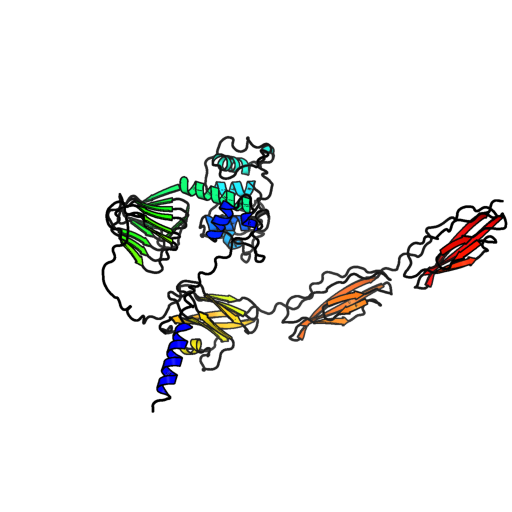378 SER A C 1
ATOM 2873 O O . SER A 1 378 ? -18.327 -29.326 20.323 1.00 91.94 378 SER A O 1
ATOM 2875 N N . PRO A 1 379 ? -16.502 -28.146 19.726 1.00 94.50 379 PRO A N 1
ATOM 2876 C CA . PRO A 1 379 ? -15.705 -28.534 20.885 1.00 94.50 379 PRO A CA 1
ATOM 2877 C C . PRO A 1 379 ? -16.205 -27.840 22.161 1.00 94.50 379 PRO A C 1
ATOM 2879 O O . PRO A 1 379 ? -16.821 -26.776 22.118 1.00 94.50 379 PRO A O 1
ATOM 2882 N N . SER A 1 380 ? -15.914 -28.429 23.319 1.00 96.06 380 SER A N 1
ATOM 2883 C CA . SER A 1 380 ? -16.093 -27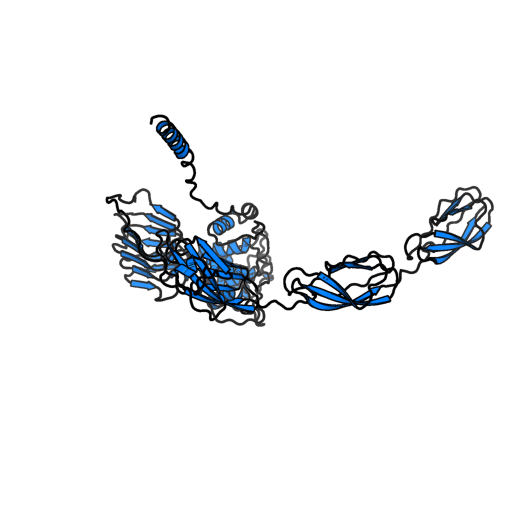.784 24.626 1.00 96.06 380 SER A CA 1
ATOM 2884 C C . SER A 1 380 ? -15.016 -26.726 24.889 1.00 96.06 380 SER A C 1
ATOM 2886 O O . SER A 1 380 ? -13.953 -26.733 24.265 1.00 96.06 380 SER A O 1
ATOM 2888 N N . ALA A 1 381 ? -15.242 -25.842 25.866 1.00 94.50 381 ALA A N 1
ATOM 2889 C CA . ALA A 1 381 ? -14.261 -24.817 26.220 1.00 94.50 381 ALA A CA 1
ATOM 2890 C C . ALA A 1 381 ? -12.907 -25.406 26.667 1.00 94.50 381 ALA A C 1
ATOM 2892 O O . ALA A 1 381 ? -11.854 -24.897 26.288 1.00 94.50 381 ALA A O 1
ATOM 2893 N N . SER A 1 382 ? -12.929 -26.527 27.401 1.00 92.81 382 SER A N 1
ATOM 2894 C CA . SER A 1 382 ? -11.711 -27.249 27.797 1.00 92.81 382 SER A CA 1
ATOM 2895 C C . SER A 1 382 ? -10.976 -27.844 26.597 1.00 92.81 382 SER A C 1
ATOM 2897 O O . SER A 1 382 ? -9.752 -27.807 26.556 1.00 92.81 382 SER A O 1
ATOM 2899 N N . GLN A 1 383 ? -11.702 -28.370 25.605 1.00 93.75 383 GLN A N 1
ATOM 2900 C CA . GLN A 1 383 ? -11.087 -28.890 24.380 1.00 93.75 383 GLN A CA 1
ATOM 2901 C C . GLN A 1 383 ? -10.415 -27.769 23.584 1.00 93.75 383 GLN A C 1
ATOM 2903 O O . GLN A 1 383 ? -9.269 -27.927 23.177 1.00 93.75 383 GLN A O 1
ATOM 2908 N N . VAL A 1 384 ? -11.064 -26.607 23.448 1.00 96.69 384 VAL A N 1
ATOM 2909 C CA . VAL A 1 384 ? -10.456 -25.435 22.795 1.00 96.69 384 VAL A CA 1
ATOM 2910 C C . VAL A 1 384 ? -9.196 -24.980 23.530 1.00 96.69 384 VAL A C 1
ATOM 2912 O O . VAL A 1 384 ? -8.181 -24.754 22.878 1.00 96.69 384 VAL A O 1
ATOM 2915 N N . LYS A 1 385 ? -9.223 -24.905 24.868 1.00 95.12 385 LYS A N 1
ATOM 2916 C CA . LYS A 1 385 ? -8.042 -24.587 25.691 1.00 95.12 385 LYS A CA 1
ATOM 2917 C C . LYS A 1 385 ? -6.875 -25.551 25.441 1.00 95.12 385 LYS A C 1
ATOM 2919 O O . LYS A 1 385 ? -5.730 -25.114 25.344 1.00 95.12 385 LYS A O 1
ATOM 2924 N N . ASP A 1 386 ? -7.172 -26.838 25.282 1.00 90.88 386 ASP A N 1
ATOM 2925 C CA . ASP A 1 386 ? -6.181 -27.889 25.025 1.00 90.88 386 ASP A CA 1
ATOM 2926 C C . ASP A 1 386 ? -5.762 -28.006 23.546 1.00 90.88 386 ASP A C 1
ATOM 2928 O O . ASP A 1 386 ? -4.943 -28.864 23.202 1.00 90.88 386 ASP A O 1
ATOM 2932 N N . GLY A 1 387 ? -6.321 -27.178 22.657 1.00 90.12 387 GLY A N 1
ATOM 2933 C CA . GLY A 1 387 ? -6.049 -27.234 21.221 1.00 90.12 387 GLY A CA 1
ATOM 2934 C C . GLY A 1 387 ? -6.670 -28.441 20.511 1.00 90.12 387 GLY A C 1
ATOM 2935 O O . GLY A 1 387 ? -6.128 -28.915 19.510 1.00 90.12 387 GLY A O 1
ATOM 2936 N N . LYS A 1 388 ? -7.777 -28.968 21.041 1.00 87.50 388 LYS A N 1
ATOM 2937 C CA . LYS A 1 388 ? -8.443 -30.186 20.570 1.00 87.50 388 LYS A CA 1
ATOM 2938 C C . LYS A 1 388 ? -9.828 -29.919 19.990 1.00 87.50 388 LYS A C 1
ATOM 2940 O O . LYS A 1 388 ? -10.560 -29.058 20.470 1.00 87.50 388 LYS A O 1
ATOM 2945 N N . ASP A 1 389 ? -10.196 -30.702 18.985 1.00 89.69 389 ASP A N 1
ATOM 2946 C CA . ASP A 1 389 ? -11.532 -30.729 18.394 1.00 89.69 389 ASP A CA 1
ATOM 2947 C C . ASP A 1 389 ? -12.559 -31.463 19.287 1.00 89.69 389 ASP A C 1
ATOM 2949 O O . ASP A 1 389 ? -12.264 -31.898 20.408 1.00 89.69 389 ASP A O 1
ATOM 2953 N N . SER A 1 390 ? -13.794 -31.604 18.795 1.00 90.94 390 SER A N 1
ATOM 2954 C CA . SER A 1 390 ? -14.893 -32.239 19.533 1.00 90.94 390 SER A CA 1
ATOM 2955 C C . SER A 1 390 ? -14.713 -33.740 19.773 1.00 90.94 390 SER A C 1
ATOM 2957 O O . SER A 1 390 ? -15.301 -34.258 20.725 1.00 90.94 390 SER A O 1
ATOM 2959 N N . ILE A 1 391 ? -13.871 -34.429 18.994 1.00 89.62 391 ILE A N 1
ATOM 2960 C CA . ILE A 1 391 ? -13.541 -35.851 19.189 1.00 89.62 391 ILE A CA 1
ATOM 2961 C C . ILE A 1 391 ? -12.268 -36.053 20.029 1.00 89.62 391 ILE A C 1
ATOM 2963 O O . ILE A 1 391 ? -11.929 -37.184 20.375 1.00 89.62 391 ILE A O 1
ATOM 2967 N N . GLY A 1 392 ? -11.587 -34.966 20.407 1.00 81.50 392 GLY A N 1
ATOM 2968 C CA . GLY A 1 392 ? -10.396 -34.972 21.255 1.00 81.50 392 GLY A CA 1
ATOM 2969 C C . GLY A 1 392 ? -9.072 -35.105 20.497 1.00 81.50 392 GLY A C 1
ATOM 2970 O O . GLY A 1 392 ? -8.037 -35.299 21.144 1.00 81.50 392 GLY A O 1
ATOM 2971 N N . ALA A 1 393 ? -9.079 -34.993 19.167 1.00 79.88 393 ALA A N 1
ATOM 2972 C CA . ALA A 1 393 ? -7.868 -34.918 18.356 1.00 79.88 393 ALA A CA 1
ATOM 2973 C C . ALA A 1 393 ? -7.340 -33.475 18.309 1.00 79.88 393 ALA A C 1
ATOM 2975 O O . ALA A 1 393 ? -8.087 -32.524 18.515 1.00 79.88 393 ALA A O 1
ATOM 2976 N N . TYR A 1 394 ? -6.038 -33.295 18.075 1.00 82.62 394 TYR A N 1
ATOM 2977 C CA . TYR A 1 394 ? -5.460 -31.956 17.916 1.00 82.62 394 TYR A CA 1
ATOM 2978 C C . TYR A 1 394 ? -5.961 -31.316 16.623 1.00 82.62 394 TYR A C 1
ATOM 2980 O O . TYR A 1 394 ? -5.907 -31.950 15.568 1.00 82.62 394 TYR A O 1
ATOM 2988 N N . ALA A 1 395 ? -6.424 -30.068 16.697 1.00 79.56 395 ALA A N 1
ATOM 2989 C CA . ALA A 1 395 ? -6.954 -29.404 15.514 1.00 79.56 395 ALA A CA 1
ATOM 2990 C C . ALA A 1 395 ? -5.852 -28.958 14.545 1.00 79.56 395 ALA A C 1
ATOM 2992 O O . ALA A 1 395 ? -4.683 -28.810 14.907 1.00 79.56 395 ALA A O 1
ATOM 2993 N N . LEU A 1 396 ? -6.269 -28.689 13.306 1.00 72.19 396 LEU A N 1
ATOM 2994 C CA . LEU A 1 396 ? -5.396 -28.286 12.201 1.00 72.19 396 LEU A CA 1
ATOM 2995 C C . LEU A 1 396 ? -4.615 -27.000 12.490 1.00 72.19 396 LEU A C 1
ATOM 2997 O O . LEU A 1 396 ? -3.472 -26.865 12.060 1.00 72.19 396 LEU A O 1
ATOM 3001 N N . SER A 1 397 ? -5.225 -26.057 13.209 1.00 89.38 397 SER A N 1
ATOM 3002 C CA . SER A 1 397 ? -4.566 -24.829 13.639 1.00 89.38 397 SER A CA 1
ATOM 3003 C C . SER A 1 397 ? -5.066 -24.420 15.018 1.00 89.38 397 SER A C 1
ATOM 3005 O O . SER A 1 397 ? -6.272 -24.373 15.271 1.00 89.38 397 SER A O 1
ATOM 3007 N N . PHE A 1 398 ? -4.122 -24.126 15.906 1.00 94.81 398 PHE A N 1
ATOM 3008 C CA . PHE A 1 398 ? -4.367 -23.700 17.276 1.00 94.81 398 PHE A CA 1
ATOM 3009 C C . PHE A 1 398 ? -3.379 -22.605 17.652 1.00 94.81 398 PHE A C 1
ATOM 3011 O O . PHE A 1 398 ? -2.193 -22.674 17.322 1.00 94.81 398 PHE A O 1
ATOM 3018 N N . THR A 1 399 ? -3.861 -21.602 18.373 1.00 95.19 399 THR A N 1
ATOM 3019 C CA . THR A 1 399 ? -3.031 -20.517 18.884 1.00 95.19 399 THR A CA 1
ATOM 3020 C C . THR A 1 399 ? -3.573 -20.016 20.214 1.00 95.19 399 THR A C 1
ATOM 3022 O O . THR A 1 399 ? -4.756 -20.157 20.526 1.00 95.19 399 THR A O 1
ATOM 3025 N N . GLN A 1 400 ? -2.695 -19.421 21.013 1.00 95.94 400 GLN A N 1
ATOM 3026 C CA . GLN A 1 400 ? -3.048 -18.842 22.300 1.00 95.94 400 GLN A CA 1
ATOM 3027 C C . GLN A 1 400 ? -2.203 -17.607 22.580 1.00 95.94 400 GLN A C 1
ATOM 3029 O O . GLN A 1 400 ? -1.085 -17.473 22.078 1.00 95.94 400 GLN A O 1
ATOM 3034 N N . GLY A 1 401 ? -2.700 -16.715 23.427 1.00 91.44 401 GLY A N 1
ATOM 3035 C CA . GLY A 1 401 ? -1.926 -15.550 23.823 1.00 91.44 401 GLY A CA 1
ATOM 3036 C C . GLY A 1 401 ? -2.505 -14.821 25.017 1.00 91.44 401 GLY A C 1
ATOM 3037 O O . GLY A 1 401 ? -3.712 -14.828 25.243 1.00 91.44 401 GLY A O 1
ATOM 3038 N N . LEU A 1 402 ? -1.612 -14.174 25.763 1.00 92.31 402 LEU A N 1
ATOM 3039 C CA . LEU A 1 402 ? -2.002 -13.261 26.827 1.00 92.31 402 LEU A CA 1
ATOM 3040 C C . LEU A 1 402 ? -2.652 -12.012 26.232 1.00 92.31 402 LEU A C 1
ATOM 3042 O O . LEU A 1 402 ? -2.209 -11.510 25.187 1.00 92.31 402 LEU A O 1
ATOM 3046 N N . PHE A 1 403 ? -3.675 -11.517 26.915 1.00 85.44 403 PHE A N 1
ATOM 3047 C CA . PHE A 1 403 ? -4.367 -10.287 26.578 1.00 85.44 403 PHE A CA 1
ATOM 3048 C C . PHE A 1 403 ? -4.639 -9.461 27.834 1.00 85.44 403 PHE A C 1
ATOM 3050 O O . PHE A 1 403 ? -4.866 -10.004 28.913 1.00 85.44 403 PHE A O 1
ATOM 3057 N N . ALA A 1 404 ? -4.603 -8.141 27.674 1.00 85.81 404 ALA A N 1
ATOM 3058 C CA . ALA A 1 404 ? -4.990 -7.206 28.717 1.00 85.81 404 ALA A CA 1
ATOM 3059 C C . ALA A 1 404 ? -6.503 -6.960 28.671 1.00 85.81 404 ALA A C 1
ATOM 3061 O O . ALA A 1 404 ? -7.111 -6.966 27.594 1.00 85.81 404 ALA A O 1
ATOM 3062 N N . ALA A 1 405 ? -7.092 -6.702 29.838 1.00 83.00 405 ALA A N 1
ATOM 3063 C CA . ALA A 1 405 ? -8.499 -6.351 29.967 1.00 83.00 405 ALA A CA 1
ATOM 3064 C C . ALA A 1 405 ? -8.870 -5.215 29.004 1.00 83.00 405 ALA A C 1
ATOM 3066 O O . ALA A 1 405 ? -8.182 -4.201 28.914 1.00 83.00 405 ALA A O 1
ATOM 3067 N N . ASN A 1 406 ? -9.981 -5.371 28.287 1.00 84.69 406 ASN A N 1
ATOM 3068 C CA . ASN A 1 406 ? -10.557 -4.365 27.393 1.00 84.69 406 ASN A CA 1
ATOM 3069 C C . ASN A 1 406 ? -9.662 -3.911 26.228 1.00 84.69 406 ASN A C 1
ATOM 3071 O O . ASN A 1 406 ? -10.052 -3.006 25.482 1.00 84.69 406 ASN A O 1
ATOM 3075 N N . MET A 1 407 ? -8.522 -4.554 25.997 1.00 84.44 407 MET A N 1
ATOM 3076 C CA . MET A 1 407 ? -7.689 -4.326 24.821 1.00 84.44 407 MET A CA 1
ATOM 3077 C C . MET A 1 407 ? -7.975 -5.381 23.754 1.00 84.44 407 MET A C 1
ATOM 3079 O O . MET A 1 407 ? -8.280 -6.534 24.058 1.00 84.44 407 MET A O 1
ATOM 3083 N N . GLU A 1 408 ? -7.915 -4.977 22.485 1.00 93.56 408 GLU A N 1
ATOM 3084 C CA . GLU A 1 408 ? -7.938 -5.947 21.394 1.00 93.56 408 GLU A CA 1
ATOM 3085 C C . GLU A 1 408 ? -6.658 -6.777 21.444 1.00 93.56 408 GLU A C 1
ATOM 3087 O O . GLU A 1 408 ? -5.549 -6.243 21.501 1.00 93.56 408 GLU A O 1
ATOM 3092 N N . LYS A 1 409 ? -6.815 -8.095 21.384 1.00 94.81 409 LYS A N 1
ATOM 3093 C CA . LYS A 1 409 ? -5.737 -9.036 21.145 1.00 94.81 409 LYS A CA 1
ATOM 3094 C C . LYS A 1 409 ? -5.927 -9.674 19.786 1.00 94.81 409 LYS A C 1
ATOM 3096 O O . LYS A 1 409 ? -6.977 -10.245 19.504 1.00 94.81 409 LYS A O 1
ATOM 3101 N N . MET A 1 410 ? -4.871 -9.622 18.988 1.00 94.88 410 MET A N 1
ATOM 3102 C CA . MET A 1 410 ? -4.770 -10.361 17.739 1.00 94.88 410 MET A CA 1
ATOM 3103 C C . MET A 1 410 ? -4.046 -11.680 17.999 1.00 94.88 410 MET A C 1
ATOM 3105 O O . MET A 1 410 ? -2.943 -11.694 18.555 1.00 94.88 410 MET A O 1
ATOM 3109 N N . LEU A 1 411 ? -4.676 -12.783 17.610 1.00 94.38 411 LEU A N 1
ATOM 3110 C CA . LEU A 1 411 ? -4.047 -14.091 17.478 1.00 94.38 411 LEU A CA 1
ATOM 3111 C C . LEU A 1 411 ? -4.074 -14.498 16.009 1.00 94.38 411 LEU A C 1
ATOM 3113 O O . LEU A 1 411 ? -5.020 -14.180 15.296 1.00 94.38 411 LEU A O 1
ATOM 3117 N N . GLN A 1 412 ? -3.056 -15.223 15.562 1.00 95.06 412 GLN A N 1
ATOM 3118 C CA . GLN A 1 412 ? -2.968 -15.681 14.181 1.00 95.06 412 GLN A CA 1
ATOM 3119 C C . GLN A 1 412 ? -3.075 -17.203 14.135 1.00 95.06 412 GLN A C 1
ATOM 3121 O O . GLN A 1 412 ? -2.304 -17.909 14.789 1.00 95.06 412 GLN A O 1
ATOM 3126 N N . LEU A 1 413 ? -4.033 -17.696 13.356 1.00 94.31 413 LEU A N 1
ATOM 3127 C CA . LEU A 1 413 ? -4.149 -19.094 12.960 1.00 94.31 413 LEU A CA 1
ATOM 3128 C C . LEU A 1 413 ? -3.496 -19.232 11.588 1.00 94.31 413 LEU A C 1
ATOM 3130 O O . LEU A 1 413 ? -3.870 -18.535 10.647 1.00 94.31 413 LEU A O 1
ATOM 3134 N N . THR A 1 414 ? -2.501 -20.106 11.481 1.00 92.25 414 THR A N 1
ATOM 3135 C CA . THR A 1 414 ? -1.739 -20.351 10.246 1.00 92.25 414 THR A CA 1
ATOM 3136 C C . THR A 1 414 ? -1.793 -21.830 9.867 1.00 92.25 414 THR A C 1
ATOM 3138 O O . THR A 1 414 ? -2.259 -22.660 10.649 1.00 92.25 414 THR A O 1
ATOM 3141 N N . GLY A 1 415 ? -1.347 -22.168 8.655 1.00 86.69 415 GLY A N 1
ATOM 3142 C CA . GLY A 1 415 ? -1.364 -23.550 8.160 1.00 86.69 415 GLY A CA 1
ATOM 3143 C C . GLY A 1 415 ? -2.748 -24.039 7.724 1.00 86.69 415 GLY A C 1
ATOM 3144 O O . GLY A 1 415 ? -2.953 -25.242 7.585 1.00 86.69 415 GLY A O 1
ATOM 3145 N N . LEU A 1 416 ? -3.697 -23.124 7.509 1.00 90.44 416 LEU A N 1
ATOM 3146 C CA . LEU A 1 416 ? -5.020 -23.446 6.979 1.00 90.44 416 LEU A CA 1
ATOM 3147 C C . LEU A 1 416 ? -4.950 -23.736 5.474 1.00 90.44 416 LEU A C 1
ATOM 3149 O O . LEU A 1 416 ? -4.029 -23.302 4.782 1.00 90.44 416 LEU A O 1
ATOM 3153 N N . THR A 1 417 ? -5.944 -24.455 4.960 1.00 87.38 417 THR A N 1
ATOM 3154 C CA . THR A 1 417 ? -6.064 -24.745 3.525 1.00 87.38 417 THR A CA 1
ATOM 3155 C C . THR A 1 417 ? -6.754 -23.583 2.812 1.00 87.38 417 THR A C 1
ATOM 3157 O O . THR A 1 417 ? -7.724 -23.029 3.326 1.00 87.38 417 THR A O 1
ATOM 3160 N N . ALA A 1 418 ? -6.263 -23.210 1.630 1.00 86.00 418 ALA A N 1
ATOM 3161 C CA . ALA A 1 418 ? -6.829 -22.140 0.808 1.00 86.00 418 ALA A CA 1
ATOM 3162 C C . ALA A 1 418 ? -8.216 -22.469 0.253 1.00 86.00 418 ALA A C 1
ATOM 3164 O O . ALA A 1 418 ? -8.502 -23.621 -0.071 1.00 86.00 418 ALA A O 1
ATOM 3165 N N . GLY A 1 419 ? -9.070 -21.448 0.128 1.00 83.25 419 GLY A N 1
ATOM 3166 C CA . GLY A 1 419 ? -10.445 -21.586 -0.362 1.00 83.25 419 GLY A CA 1
ATOM 3167 C C . GLY A 1 419 ? -11.294 -22.583 0.431 1.00 83.25 419 GLY A C 1
ATOM 3168 O O . GLY A 1 419 ? -12.158 -23.230 -0.154 1.00 83.25 419 GLY A O 1
ATOM 3169 N N . THR A 1 420 ? -11.007 -22.762 1.721 1.00 88.00 420 THR A N 1
ATOM 3170 C CA . THR A 1 420 ? -11.659 -23.751 2.588 1.00 88.00 420 THR A CA 1
ATOM 3171 C C . THR A 1 420 ? -12.443 -23.049 3.691 1.00 88.00 420 THR A C 1
ATOM 3173 O O . THR A 1 420 ? -11.958 -22.085 4.290 1.00 88.00 420 THR A O 1
ATOM 3176 N N . ASP A 1 421 ? -13.654 -23.538 3.956 1.00 93.06 421 ASP A N 1
ATOM 3177 C CA . ASP A 1 421 ? -14.505 -23.053 5.039 1.00 93.06 421 ASP A CA 1
ATOM 3178 C C . ASP A 1 421 ? -14.062 -23.637 6.388 1.00 93.06 421 ASP A C 1
ATOM 3180 O O . ASP A 1 421 ? -13.987 -24.857 6.571 1.00 93.06 421 ASP A O 1
ATOM 3184 N N . TYR A 1 422 ? -13.819 -22.756 7.355 1.00 94.69 422 TYR A N 1
ATOM 3185 C CA . TYR A 1 422 ? -13.450 -23.096 8.725 1.00 94.69 422 TYR A CA 1
ATOM 3186 C C . TYR A 1 422 ? -14.431 -22.501 9.731 1.00 94.69 422 TYR A C 1
ATOM 3188 O O . TYR A 1 422 ? -14.891 -21.364 9.596 1.00 94.69 422 TYR A O 1
ATOM 3196 N N . ASP A 1 423 ? -14.677 -23.260 10.794 1.00 95.88 423 ASP A N 1
ATOM 3197 C CA . ASP A 1 423 ? -15.267 -22.763 12.028 1.00 95.88 423 ASP A CA 1
ATOM 3198 C C . ASP A 1 423 ? -14.146 -22.529 13.049 1.00 95.88 423 ASP A C 1
ATOM 3200 O O . ASP A 1 423 ? -13.361 -23.427 13.358 1.00 95.88 423 ASP A O 1
ATOM 3204 N N . ILE A 1 424 ? -14.061 -21.310 13.574 1.00 97.00 424 ILE A N 1
ATOM 3205 C CA . ILE A 1 424 ? -13.077 -20.897 14.572 1.00 97.00 424 ILE A CA 1
ATOM 3206 C C . ILE A 1 424 ? -13.769 -20.748 15.920 1.00 97.00 424 ILE A C 1
ATOM 3208 O O . ILE A 1 424 ? -14.698 -19.953 16.066 1.00 97.00 424 ILE A O 1
ATOM 3212 N N . TYR A 1 425 ? -13.283 -21.485 16.911 1.00 97.44 425 TYR A N 1
ATOM 3213 C CA . TYR A 1 425 ? -13.765 -21.450 18.286 1.00 97.44 425 TYR A CA 1
ATOM 3214 C C . TYR A 1 425 ? -12.766 -20.708 19.168 1.00 97.44 425 TYR A C 1
ATOM 3216 O O . TYR A 1 425 ? -11.572 -21.005 19.137 1.00 97.44 425 TYR A O 1
ATOM 3224 N N . VAL A 1 426 ? -13.255 -19.751 19.959 1.00 98.00 426 VAL A N 1
ATOM 3225 C CA . VAL A 1 426 ? -12.427 -18.912 20.835 1.00 98.00 426 VAL A CA 1
ATOM 3226 C C . VAL A 1 426 ? -12.944 -18.958 22.263 1.00 98.00 426 VAL A C 1
ATOM 3228 O O . VAL A 1 426 ? -14.152 -18.871 22.494 1.00 98.00 426 VAL A O 1
ATOM 3231 N N . VAL A 1 427 ? -12.020 -19.079 23.210 1.00 97.94 427 VAL A N 1
ATOM 3232 C CA . VAL A 1 427 ? -12.283 -19.139 24.652 1.00 97.94 427 VAL A CA 1
ATOM 3233 C C . VAL A 1 427 ? -11.299 -18.229 25.377 1.00 97.94 427 VAL A C 1
ATOM 3235 O O . VAL A 1 427 ? -10.122 -18.178 25.015 1.00 97.94 427 VAL A O 1
ATOM 3238 N N . ALA A 1 428 ? -11.774 -17.529 26.403 1.00 97.12 428 ALA A N 1
ATOM 3239 C CA . ALA A 1 428 ? -10.950 -16.782 27.345 1.00 97.12 428 ALA A CA 1
ATOM 3240 C C . ALA A 1 428 ? -10.900 -17.468 28.720 1.00 97.12 428 ALA A C 1
ATOM 3242 O O . ALA A 1 428 ? -11.881 -18.065 29.169 1.00 97.12 428 ALA A O 1
ATOM 3243 N N . GLU A 1 429 ? -9.753 -17.351 29.378 1.00 96.88 429 GLU A N 1
ATOM 3244 C CA . GLU A 1 429 ? -9.503 -17.716 30.773 1.00 96.88 429 GLU A CA 1
ATOM 3245 C C . GLU A 1 429 ? -8.854 -16.521 31.462 1.00 96.88 429 GLU A C 1
ATOM 3247 O O . GLU A 1 429 ? -7.955 -15.918 30.873 1.00 96.88 429 GLU A O 1
ATOM 3252 N N . ASP A 1 430 ? -9.290 -16.167 32.665 1.00 92.62 430 ASP A N 1
ATOM 3253 C CA . ASP A 1 430 ? -8.629 -15.122 33.453 1.00 92.62 430 ASP A CA 1
ATOM 3254 C C . ASP A 1 430 ? -7.332 -15.628 34.122 1.00 92.62 430 ASP A C 1
ATOM 3256 O O . ASP A 1 430 ? -6.937 -16.793 34.014 1.00 92.62 430 ASP A O 1
ATOM 3260 N N . ASP A 1 431 ? -6.663 -14.752 34.868 1.00 89.94 431 ASP A N 1
ATOM 3261 C CA . ASP A 1 431 ? -5.463 -15.111 35.634 1.00 89.94 431 ASP A CA 1
ATOM 3262 C C . ASP A 1 431 ? -5.739 -15.928 36.909 1.00 89.94 431 ASP A C 1
ATOM 3264 O O . ASP A 1 431 ? -4.799 -16.396 37.561 1.00 89.94 431 ASP A O 1
ATOM 3268 N N . LYS A 1 432 ? -7.008 -16.097 37.299 1.00 88.06 432 LYS A N 1
ATOM 3269 C CA . LYS A 1 432 ? -7.425 -16.944 38.426 1.00 88.06 432 LYS A CA 1
ATOM 3270 C C . LYS A 1 432 ? -7.837 -18.352 37.980 1.00 88.06 432 LYS A C 1
ATOM 3272 O O . LYS A 1 432 ? -8.036 -19.215 38.835 1.00 88.06 432 LYS A O 1
ATOM 3277 N N . GLY A 1 433 ? -7.873 -18.612 36.672 1.00 89.25 433 GLY A N 1
ATOM 3278 C CA . GLY A 1 433 ? -8.215 -19.898 36.068 1.00 89.25 433 GLY A CA 1
ATOM 3279 C C . GLY A 1 433 ? -9.705 -20.077 35.760 1.00 89.25 433 GLY A C 1
ATOM 3280 O O . GLY A 1 433 ? -10.135 -21.200 35.480 1.00 89.25 433 GLY A O 1
ATOM 3281 N N . ASN A 1 434 ? -10.511 -19.014 35.809 1.00 91.81 434 ASN A N 1
ATOM 3282 C CA . ASN A 1 434 ? -11.921 -19.071 35.446 1.00 91.81 434 ASN A CA 1
ATOM 3283 C C . ASN A 1 434 ? -12.051 -19.079 33.915 1.00 91.81 434 ASN A C 1
ATOM 3285 O O . ASN A 1 434 ? -11.893 -18.066 33.232 1.00 91.81 434 ASN A O 1
ATOM 3289 N N . LEU A 1 435 ? -12.329 -20.260 33.363 1.00 95.19 435 LEU A N 1
ATOM 3290 C CA . LEU A 1 435 ? -12.524 -20.476 31.930 1.00 95.19 435 LEU A CA 1
ATOM 3291 C C . LEU A 1 435 ? -13.970 -20.176 31.527 1.00 95.19 435 LEU A C 1
ATOM 3293 O O . LEU A 1 435 ? -14.908 -20.589 32.213 1.00 95.19 435 LEU A O 1
ATOM 3297 N N . GLN A 1 436 ? -14.169 -19.528 30.378 1.00 94.31 436 GLN A N 1
ATOM 3298 C CA . GLN A 1 436 ? -15.509 -19.389 29.805 1.00 94.31 436 GLN A CA 1
ATOM 3299 C C . GLN A 1 436 ? -16.206 -20.753 29.667 1.00 94.31 436 GLN A C 1
ATOM 3301 O O . GLN A 1 436 ? -15.582 -21.726 29.241 1.00 94.31 436 GLN A O 1
ATOM 3306 N N . PRO A 1 437 ? -17.515 -20.843 29.961 1.00 89.00 437 PRO A N 1
ATOM 3307 C CA . PRO A 1 437 ? -18.232 -22.118 29.935 1.00 89.00 437 PRO A CA 1
ATOM 3308 C C . PRO A 1 437 ? -18.471 -22.646 28.513 1.00 89.00 437 PRO A C 1
ATOM 3310 O O . PRO A 1 437 ? -18.571 -23.856 28.312 1.00 89.00 437 PRO A O 1
ATOM 3313 N N . PHE A 1 438 ? -18.545 -21.752 27.521 1.00 92.19 438 PHE A N 1
ATOM 3314 C CA . PHE A 1 438 ? -18.787 -22.097 26.122 1.00 92.19 438 PHE A CA 1
ATOM 3315 C C . PHE A 1 438 ? -17.855 -21.306 25.202 1.00 92.19 438 PHE A C 1
ATOM 3317 O O . PHE A 1 438 ? -17.676 -20.104 25.416 1.00 92.19 438 PHE A O 1
ATOM 3324 N N . PRO A 1 439 ? -17.290 -21.939 24.161 1.00 96.06 439 PRO A N 1
ATOM 3325 C CA . PRO A 1 439 ? -16.541 -21.218 23.147 1.00 96.06 439 PRO A CA 1
ATOM 3326 C C . PRO A 1 439 ? -17.457 -20.345 22.293 1.00 96.06 439 PRO A C 1
ATOM 3328 O O . PRO A 1 439 ? -18.578 -20.727 21.953 1.00 96.06 439 PRO A O 1
ATOM 3331 N N . THR A 1 440 ? -16.938 -19.195 21.873 1.00 96.94 440 THR A N 1
ATOM 3332 C CA . THR A 1 440 ? -17.593 -18.362 20.862 1.00 96.94 440 THR A CA 1
ATOM 3333 C C . THR A 1 440 ? -17.123 -18.780 19.473 1.00 96.94 440 THR A C 1
ATOM 3335 O O . THR A 1 440 ? -15.920 -18.884 19.236 1.00 96.94 440 THR A O 1
ATOM 3338 N N . LYS A 1 441 ? -18.067 -19.032 18.558 1.00 95.31 441 LYS A N 1
ATOM 3339 C CA . LYS A 1 441 ? -17.798 -19.464 17.179 1.00 95.31 441 LYS A CA 1
ATOM 3340 C C . LYS A 1 441 ? -17.817 -18.279 16.208 1.00 95.31 441 LYS A C 1
ATOM 3342 O O . LYS A 1 441 ? -18.766 -17.500 16.211 1.00 95.31 441 LYS A O 1
ATOM 3347 N N . GLY A 1 442 ? -16.830 -18.212 15.320 1.00 93.69 442 GLY A N 1
ATOM 3348 C CA . GLY A 1 442 ? -16.870 -17.426 14.085 1.00 93.69 442 GLY A CA 1
ATOM 3349 C C . GLY A 1 442 ? -16.564 -18.315 12.882 1.00 93.69 442 GLY A C 1
ATOM 3350 O O . GLY A 1 442 ? -15.740 -19.213 12.992 1.00 93.69 442 GLY A O 1
ATOM 3351 N N . SER A 1 443 ? -17.213 -18.087 11.743 1.00 93.44 443 SER A N 1
ATOM 3352 C CA . SER A 1 443 ? -16.971 -18.865 10.517 1.00 93.44 443 SER A CA 1
ATOM 3353 C C . SER A 1 443 ? -16.277 -18.007 9.465 1.00 93.44 443 SER A C 1
ATOM 3355 O O . SER A 1 443 ? -16.585 -16.821 9.329 1.00 93.44 443 SER A O 1
ATOM 3357 N N . VAL A 1 444 ? -15.345 -18.605 8.726 1.00 92.75 444 VAL A N 1
ATOM 3358 C CA . VAL A 1 444 ? -14.560 -17.932 7.685 1.00 92.75 444 VAL A CA 1
ATOM 3359 C C . VAL A 1 444 ? -14.301 -18.844 6.499 1.00 92.75 444 VAL A C 1
ATOM 3361 O O . VAL A 1 444 ? -14.051 -20.031 6.669 1.00 92.75 444 VAL A O 1
ATOM 3364 N N . LEU A 1 445 ? -14.276 -18.248 5.312 1.00 91.00 445 LEU A N 1
ATOM 3365 C CA . LEU A 1 445 ? -13.728 -18.849 4.103 1.00 91.00 445 LEU A CA 1
ATOM 3366 C C . LEU A 1 445 ? -12.335 -18.258 3.882 1.00 91.00 445 LEU A C 1
ATOM 3368 O O . LEU A 1 445 ? -12.214 -17.045 3.701 1.00 91.00 445 LEU A O 1
ATOM 3372 N N . THR A 1 446 ? -11.284 -19.078 3.910 1.00 87.50 446 THR A N 1
ATOM 3373 C CA . THR A 1 446 ? -9.941 -18.598 3.548 1.00 87.50 446 THR A CA 1
ATOM 3374 C C . THR A 1 446 ? -9.917 -18.137 2.093 1.00 87.50 446 THR A C 1
ATOM 3376 O O . THR A 1 446 ? -10.676 -18.625 1.251 1.00 87.50 446 THR A O 1
ATOM 3379 N N . ASN A 1 447 ? -9.036 -17.189 1.763 1.00 82.12 447 ASN A N 1
ATOM 3380 C CA . ASN A 1 447 ? -8.941 -16.720 0.385 1.00 82.12 447 ASN A CA 1
ATOM 3381 C C . ASN A 1 447 ? -8.575 -17.886 -0.547 1.00 82.12 447 ASN A C 1
ATOM 3383 O O . ASN A 1 447 ? -7.737 -18.729 -0.226 1.00 82.12 447 ASN A O 1
ATOM 3387 N N . GLY A 1 448 ? -9.202 -17.935 -1.722 1.00 75.75 448 GLY A N 1
ATOM 3388 C CA . GLY A 1 448 ? -8.771 -18.849 -2.774 1.00 75.75 448 GLY A CA 1
ATOM 3389 C C . GLY A 1 448 ? -7.376 -18.475 -3.277 1.00 75.75 448 GLY A C 1
ATOM 3390 O O . GLY A 1 448 ? -6.989 -17.304 -3.262 1.00 75.75 448 GLY A O 1
ATOM 3391 N N . VAL A 1 449 ? -6.628 -19.459 -3.776 1.00 75.50 449 VAL A N 1
ATOM 3392 C CA . VAL A 1 449 ? -5.344 -19.193 -4.434 1.00 75.50 449 VAL A CA 1
ATOM 3393 C C . VAL A 1 449 ? -5.612 -18.390 -5.708 1.00 75.50 449 VAL A C 1
ATOM 3395 O O . VAL A 1 449 ? -6.296 -18.862 -6.620 1.00 75.50 449 VAL A O 1
ATOM 3398 N N . ALA A 1 450 ? -5.074 -17.171 -5.791 1.00 79.56 450 ALA A N 1
ATOM 3399 C CA . ALA A 1 450 ? -5.165 -16.377 -7.013 1.00 79.56 450 ALA A CA 1
ATOM 3400 C C . ALA A 1 450 ? -4.533 -17.153 -8.188 1.00 79.56 450 ALA A C 1
ATOM 3402 O O . ALA A 1 450 ? -3.453 -17.731 -8.021 1.00 79.56 450 ALA A O 1
ATOM 3403 N N . PRO A 1 451 ? -5.151 -17.165 -9.384 1.00 84.31 451 PRO A N 1
ATOM 3404 C CA . PRO A 1 451 ? -4.669 -17.979 -10.493 1.00 84.31 451 PRO A CA 1
ATOM 3405 C C . PRO A 1 451 ? -3.251 -17.568 -10.894 1.00 84.31 451 PRO A C 1
ATOM 3407 O O . PRO A 1 451 ? -2.951 -16.378 -11.037 1.00 84.31 451 PRO A O 1
ATOM 3410 N N . LEU A 1 452 ? -2.384 -18.564 -11.081 1.00 90.81 452 LEU A N 1
ATOM 3411 C CA . LEU A 1 452 ? -1.013 -18.350 -11.529 1.00 90.81 452 LEU A CA 1
ATOM 3412 C C . LEU A 1 452 ? -1.020 -17.686 -12.913 1.00 90.81 452 LEU A C 1
ATOM 3414 O O . LEU A 1 452 ? -1.673 -18.165 -13.839 1.00 90.81 452 LEU A O 1
ATOM 3418 N N . LYS A 1 453 ? -0.280 -16.586 -13.065 1.00 93.62 453 LYS A N 1
ATOM 3419 C CA . LYS A 1 453 ? -0.112 -15.883 -14.345 1.00 93.62 453 LYS A CA 1
ATOM 3420 C C . LYS A 1 453 ? 1.253 -15.217 -14.457 1.00 93.62 453 LYS A C 1
ATOM 3422 O O . LYS A 1 453 ? 1.809 -14.758 -13.460 1.00 93.62 453 LYS A O 1
ATOM 3427 N N . ILE A 1 454 ? 1.757 -15.099 -15.680 1.00 94.81 454 ILE A N 1
ATOM 3428 C CA . ILE A 1 454 ? 2.949 -14.304 -16.008 1.00 94.81 454 ILE A CA 1
ATOM 3429 C C . ILE A 1 454 ? 2.533 -12.824 -16.134 1.00 94.81 454 ILE A C 1
ATOM 3431 O O . ILE A 1 454 ? 1.424 -12.527 -16.574 1.00 94.81 454 ILE A O 1
ATOM 3435 N N . VAL A 1 455 ? 3.376 -11.895 -15.666 1.00 90.44 455 VAL A N 1
ATOM 3436 C CA . VAL A 1 455 ? 3.061 -10.449 -15.546 1.00 90.44 455 VAL A CA 1
ATOM 3437 C C . VAL A 1 455 ? 3.925 -9.581 -16.478 1.00 90.44 455 VAL A C 1
ATOM 3439 O O . VAL A 1 455 ? 3.744 -8.369 -16.560 1.00 90.44 455 VAL A O 1
ATOM 3442 N N . ALA A 1 456 ? 4.856 -10.177 -17.223 1.00 80.94 456 ALA A N 1
ATOM 3443 C CA . ALA A 1 456 ? 5.711 -9.429 -18.140 1.00 80.94 456 ALA A CA 1
ATOM 3444 C C . ALA A 1 456 ? 4.919 -8.862 -19.337 1.00 80.94 456 ALA A C 1
ATOM 3446 O O . ALA A 1 456 ? 4.184 -9.587 -20.010 1.00 80.94 456 ALA A O 1
ATOM 3447 N N . ALA A 1 457 ? 5.105 -7.565 -19.610 1.00 69.19 457 ALA A N 1
ATOM 3448 C CA . ALA A 1 457 ? 4.365 -6.839 -20.644 1.00 69.19 457 ALA A CA 1
ATOM 3449 C C . ALA A 1 457 ? 4.907 -7.087 -22.065 1.00 69.19 457 ALA A C 1
ATOM 3451 O O . ALA A 1 457 ? 4.129 -7.327 -22.985 1.00 69.19 457 ALA A O 1
ATOM 3452 N N . SER A 1 458 ? 6.228 -7.040 -22.255 1.00 87.06 458 SER A N 1
ATOM 3453 C CA . SER A 1 458 ? 6.904 -7.324 -23.528 1.00 87.06 458 SER A CA 1
ATOM 3454 C C . SER A 1 458 ? 8.418 -7.439 -23.322 1.00 87.06 458 SER A C 1
ATOM 3456 O O . SER A 1 458 ? 8.940 -7.045 -22.279 1.00 87.06 458 SER A O 1
ATOM 3458 N N . LEU A 1 459 ? 9.123 -7.986 -24.314 1.00 93.56 459 LEU A N 1
ATOM 3459 C CA . LEU A 1 459 ? 10.584 -7.985 -24.358 1.00 93.56 459 LEU A CA 1
ATOM 3460 C C . LEU A 1 459 ? 11.053 -6.978 -25.424 1.00 93.56 459 LEU A C 1
ATOM 3462 O O . LEU A 1 459 ? 10.529 -7.000 -26.542 1.00 93.56 459 LEU A O 1
ATOM 3466 N N . PRO A 1 460 ? 12.009 -6.085 -25.113 1.00 95.69 460 PRO A N 1
ATOM 3467 C CA . PRO A 1 460 ? 12.514 -5.114 -26.077 1.00 95.69 460 PRO A CA 1
ATOM 3468 C C . PRO A 1 460 ? 13.274 -5.785 -27.228 1.00 95.69 460 PRO A C 1
ATOM 3470 O O . PRO A 1 460 ? 13.734 -6.925 -27.134 1.00 95.69 460 PRO A O 1
ATOM 3473 N N . LYS A 1 461 ? 13.438 -5.065 -28.336 1.00 95.44 461 LYS A N 1
ATOM 3474 C CA . LYS A 1 461 ? 14.279 -5.532 -29.441 1.00 95.44 461 LYS A CA 1
ATOM 3475 C C . LYS A 1 461 ? 15.757 -5.584 -29.039 1.00 95.44 461 LYS A C 1
ATOM 3477 O O . LYS A 1 461 ? 16.217 -4.761 -28.248 1.00 95.44 461 LYS A O 1
ATOM 3482 N N . GLY A 1 462 ? 16.485 -6.546 -29.592 1.00 94.94 462 GLY A N 1
ATOM 3483 C CA . GLY A 1 462 ? 17.934 -6.688 -29.461 1.00 94.94 462 GLY A CA 1
ATOM 3484 C C . GLY A 1 462 ? 18.646 -6.400 -30.778 1.00 94.94 462 GLY A C 1
ATOM 3485 O O . GLY A 1 462 ? 18.006 -6.170 -31.802 1.00 94.94 462 GLY A O 1
ATOM 3486 N N . LYS A 1 463 ? 19.975 -6.446 -30.765 1.00 93.69 463 LYS A N 1
ATOM 3487 C CA . LYS A 1 463 ? 20.809 -6.251 -31.951 1.00 93.69 463 LYS A CA 1
ATOM 3488 C C . LYS A 1 463 ? 22.011 -7.179 -31.903 1.00 93.69 463 LYS A C 1
ATOM 3490 O O . LYS A 1 463 ? 22.551 -7.395 -30.820 1.00 93.69 463 LYS A O 1
ATOM 3495 N N . ILE A 1 464 ? 22.410 -7.736 -33.049 1.00 93.38 464 ILE A N 1
ATOM 3496 C CA . ILE A 1 464 ? 23.555 -8.657 -33.112 1.00 93.38 464 ILE A CA 1
ATOM 3497 C C . ILE A 1 464 ? 24.795 -8.021 -32.473 1.00 93.38 464 ILE A C 1
ATOM 3499 O O . ILE A 1 464 ? 25.171 -6.904 -32.824 1.00 93.38 464 ILE A O 1
ATOM 3503 N N . GLY A 1 465 ? 25.458 -8.781 -31.600 1.00 84.44 465 GLY A N 1
ATOM 3504 C CA . GLY A 1 465 ? 26.742 -8.417 -30.997 1.00 84.44 465 GLY A CA 1
ATOM 3505 C C . GLY A 1 465 ? 26.648 -7.467 -29.802 1.00 84.44 465 GLY A C 1
ATOM 3506 O O . GLY A 1 465 ? 27.597 -7.404 -29.022 1.00 84.44 465 GLY A O 1
ATOM 3507 N N . ASP A 1 466 ? 25.513 -6.793 -29.611 1.00 89.94 466 ASP A N 1
ATOM 3508 C CA . ASP A 1 466 ? 25.280 -5.955 -28.437 1.00 89.94 466 ASP A CA 1
ATOM 3509 C C . ASP A 1 466 ? 24.902 -6.821 -27.225 1.00 89.94 466 ASP A C 1
ATOM 3511 O O . ASP A 1 466 ? 24.285 -7.883 -27.345 1.00 89.94 466 ASP A O 1
ATOM 3515 N N . VAL A 1 467 ? 25.260 -6.371 -26.021 1.00 93.44 467 VAL A N 1
ATOM 3516 C CA . VAL A 1 467 ? 24.785 -7.003 -24.783 1.00 93.44 467 VAL A CA 1
ATOM 3517 C C . VAL A 1 467 ? 23.312 -6.659 -24.598 1.00 93.44 467 VAL A C 1
ATOM 3519 O O . VAL A 1 467 ? 22.940 -5.493 -24.468 1.00 93.44 467 VAL A O 1
ATOM 3522 N N . TYR A 1 468 ? 22.466 -7.681 -24.561 1.00 93.88 468 TYR A N 1
ATOM 3523 C CA . TYR A 1 468 ? 21.050 -7.524 -24.285 1.00 93.88 468 TYR A CA 1
ATOM 3524 C C . TYR A 1 468 ? 20.844 -7.315 -22.782 1.00 93.88 468 TYR A C 1
ATOM 3526 O O . TYR A 1 468 ? 21.179 -8.180 -21.967 1.00 93.88 468 TYR A O 1
ATOM 3534 N N . ALA A 1 469 ? 20.298 -6.154 -22.413 1.00 91.12 469 ALA A N 1
ATOM 3535 C CA . ALA A 1 469 ? 20.052 -5.797 -21.020 1.00 91.12 469 ALA A CA 1
ATOM 3536 C C . ALA A 1 469 ? 19.175 -6.848 -20.325 1.00 91.12 469 ALA A C 1
ATOM 3538 O O . ALA A 1 469 ? 18.175 -7.293 -20.886 1.00 91.12 469 ALA A O 1
ATOM 3539 N N . LEU A 1 470 ? 19.535 -7.205 -19.092 1.00 92.62 470 LEU A N 1
ATOM 3540 C CA . LEU A 1 470 ? 18.849 -8.226 -18.304 1.00 92.62 470 LEU A CA 1
ATOM 3541 C C . LEU A 1 470 ? 17.357 -7.897 -18.161 1.00 92.62 470 LEU A C 1
ATOM 3543 O O . LEU A 1 470 ? 17.001 -6.862 -17.600 1.00 92.62 470 LEU A O 1
ATOM 3547 N N . GLN A 1 471 ? 16.495 -8.787 -18.655 1.00 94.38 471 GLN A N 1
ATOM 3548 C CA . GLN A 1 471 ? 15.044 -8.685 -18.498 1.00 94.38 471 GLN A CA 1
ATOM 3549 C C . GLN A 1 471 ? 14.553 -9.737 -17.511 1.00 94.38 471 GLN A C 1
ATOM 3551 O O . GLN A 1 471 ? 14.894 -10.914 -17.633 1.00 94.38 471 GLN A O 1
ATOM 3556 N N . THR A 1 472 ? 13.720 -9.324 -16.560 1.00 94.06 472 THR A N 1
ATOM 3557 C CA . THR A 1 472 ? 13.109 -10.231 -15.584 1.00 94.06 472 THR A CA 1
ATOM 3558 C C . THR A 1 472 ? 11.649 -10.463 -15.946 1.00 94.06 472 THR A C 1
ATOM 3560 O O . THR A 1 472 ? 10.827 -9.550 -15.887 1.00 94.06 472 THR A O 1
ATOM 3563 N N . ILE A 1 473 ? 11.319 -11.703 -16.289 1.00 94.94 473 ILE A N 1
ATOM 3564 C CA . ILE A 1 473 ? 9.949 -12.173 -16.464 1.00 94.94 473 ILE A CA 1
ATOM 3565 C C . ILE A 1 473 ? 9.435 -12.622 -15.098 1.00 94.94 473 ILE A C 1
ATOM 3567 O O . ILE A 1 473 ? 9.963 -13.554 -14.498 1.00 94.94 473 ILE A O 1
ATOM 3571 N N . SER A 1 474 ? 8.402 -11.949 -14.601 1.00 92.94 474 SER A N 1
ATOM 3572 C CA . SER A 1 474 ? 7.794 -12.229 -13.301 1.00 92.94 474 SER A CA 1
ATOM 3573 C C . SER A 1 474 ? 6.425 -12.895 -13.440 1.00 92.94 474 SER A C 1
ATOM 3575 O O . SER A 1 474 ? 5.795 -12.875 -14.501 1.00 92.94 474 SER A O 1
ATOM 3577 N N . ALA A 1 475 ? 5.956 -13.492 -12.347 1.00 93.19 475 ALA A N 1
ATOM 3578 C CA . ALA A 1 475 ? 4.644 -14.114 -12.239 1.00 93.19 475 ALA A CA 1
ATOM 3579 C C . ALA A 1 475 ? 3.944 -13.684 -10.942 1.00 93.19 475 ALA A C 1
ATOM 3581 O O . ALA A 1 475 ? 4.589 -13.260 -9.984 1.00 93.19 475 ALA A O 1
ATOM 3582 N N . SER A 1 476 ? 2.621 -13.803 -10.923 1.00 89.62 476 SER A N 1
ATOM 3583 C CA . SER A 1 476 ? 1.753 -13.532 -9.770 1.00 89.62 476 SER A CA 1
ATOM 3584 C C . SER A 1 476 ? 0.731 -14.658 -9.605 1.00 89.62 476 SER A C 1
ATOM 3586 O O . SER A 1 476 ? 0.510 -15.419 -10.547 1.00 89.62 476 SER A O 1
ATOM 3588 N N . GLY A 1 477 ? 0.118 -14.759 -8.423 1.00 87.19 477 GLY A N 1
ATOM 3589 C CA . GLY A 1 477 ? -0.731 -15.898 -8.065 1.00 87.19 477 GLY A CA 1
ATOM 3590 C C . GLY A 1 477 ? 0.068 -17.186 -7.834 1.00 87.19 477 GLY A C 1
ATOM 3591 O O . GLY A 1 477 ? 1.297 -17.140 -7.670 1.00 87.19 477 GLY A O 1
ATOM 3592 N N . GLY A 1 478 ? -0.647 -18.312 -7.822 1.00 86.06 478 GLY A N 1
ATOM 3593 C CA . GLY A 1 478 ? -0.118 -19.644 -7.516 1.00 86.06 478 GLY A CA 1
ATOM 3594 C C . GLY A 1 478 ? 0.366 -19.800 -6.072 1.00 86.06 478 GLY A C 1
ATOM 3595 O O . GLY A 1 478 ? 0.371 -18.845 -5.294 1.00 86.06 478 GLY A O 1
ATOM 3596 N N . VAL A 1 479 ? 0.800 -21.010 -5.727 1.00 80.25 479 VAL A N 1
ATOM 3597 C CA . VAL A 1 479 ? 1.266 -21.375 -4.382 1.00 80.25 479 VAL A CA 1
ATOM 3598 C C . VAL A 1 479 ? 2.790 -21.481 -4.344 1.00 80.25 479 VAL A C 1
ATOM 3600 O O . VAL A 1 479 ? 3.399 -22.171 -5.158 1.00 80.25 479 VAL A O 1
ATOM 3603 N N . GLY A 1 480 ? 3.414 -20.831 -3.363 1.00 81.38 480 GLY A N 1
ATOM 3604 C CA . GLY A 1 480 ? 4.836 -21.002 -3.060 1.00 81.38 480 GLY A CA 1
ATOM 3605 C C . GLY A 1 480 ? 5.805 -20.523 -4.151 1.00 81.38 480 GLY A C 1
ATOM 3606 O O . GLY A 1 480 ? 5.571 -19.529 -4.846 1.00 81.38 480 GLY A O 1
ATOM 3607 N N . ALA A 1 481 ? 6.961 -21.188 -4.231 1.00 86.12 481 ALA A N 1
ATOM 3608 C CA . ALA A 1 481 ? 8.056 -20.801 -5.119 1.00 86.12 481 ALA A CA 1
ATOM 3609 C C . ALA A 1 481 ? 7.690 -20.998 -6.598 1.00 86.12 481 ALA A C 1
ATOM 3611 O O . ALA A 1 481 ? 7.076 -21.996 -6.966 1.00 86.12 481 ALA A O 1
ATOM 3612 N N . ARG A 1 482 ? 8.115 -20.060 -7.456 1.00 94.00 482 ARG A N 1
ATOM 3613 C CA . ARG A 1 482 ? 7.876 -20.113 -8.905 1.00 94.00 482 ARG A CA 1
ATOM 3614 C C . ARG A 1 482 ? 9.141 -20.499 -9.653 1.00 94.00 482 ARG A C 1
ATOM 3616 O O . ARG A 1 482 ? 10.196 -19.913 -9.423 1.00 94.00 482 ARG A O 1
ATOM 3623 N N . THR A 1 483 ? 9.007 -21.433 -10.585 1.00 97.06 483 THR A N 1
ATOM 3624 C CA . THR A 1 483 ? 10.080 -21.863 -11.484 1.00 97.06 483 THR A CA 1
ATOM 3625 C C . THR A 1 483 ? 9.670 -21.645 -12.932 1.00 97.06 483 THR A C 1
ATOM 3627 O O . THR A 1 483 ? 8.576 -22.023 -13.357 1.00 97.06 483 THR A O 1
ATOM 3630 N N . PHE A 1 484 ? 10.546 -21.002 -13.695 1.00 97.75 484 PHE A N 1
ATOM 3631 C CA . PHE A 1 484 ? 10.320 -20.703 -15.101 1.00 97.75 484 PHE A CA 1
ATOM 3632 C C . PHE A 1 484 ? 11.032 -21.709 -16.004 1.00 97.75 484 PHE A C 1
ATOM 3634 O O . PHE A 1 484 ? 12.091 -22.240 -15.675 1.00 97.75 484 PHE A O 1
ATOM 3641 N N . SER A 1 485 ? 10.451 -21.969 -17.169 1.00 97.38 485 SER A N 1
ATOM 3642 C CA . SER A 1 485 ? 11.041 -22.827 -18.195 1.00 97.38 485 SER A CA 1
ATOM 3643 C C . SER A 1 485 ? 10.593 -22.404 -19.589 1.00 97.38 485 SER A C 1
ATOM 3645 O O . SER A 1 485 ? 9.555 -21.761 -19.763 1.00 97.38 485 SER A O 1
ATOM 3647 N N . LEU A 1 486 ? 11.381 -22.776 -20.595 1.00 97.19 486 LEU A N 1
ATOM 3648 C CA . LEU A 1 486 ? 10.982 -22.670 -21.992 1.00 97.19 486 LEU A CA 1
ATOM 3649 C C . LEU A 1 486 ? 10.023 -23.824 -22.313 1.00 97.19 486 LEU A C 1
ATOM 3651 O O . LEU A 1 486 ? 10.417 -24.985 -22.268 1.00 97.19 486 LEU A O 1
ATOM 3655 N N . ALA A 1 487 ? 8.764 -23.507 -22.610 1.00 97.19 487 ALA A N 1
ATOM 3656 C CA . ALA A 1 487 ? 7.740 -24.501 -22.923 1.00 97.19 487 ALA A CA 1
ATOM 3657 C C . ALA A 1 487 ? 7.794 -24.938 -24.393 1.00 97.19 487 ALA A C 1
ATOM 3659 O O . ALA A 1 487 ? 7.625 -26.116 -24.697 1.00 97.19 487 ALA A O 1
ATOM 3660 N N . SER A 1 488 ? 8.017 -23.982 -25.301 1.00 97.00 488 SER A N 1
ATOM 3661 C CA . SER A 1 488 ? 8.114 -24.217 -26.745 1.00 97.00 488 SER A CA 1
ATOM 3662 C C . SER A 1 488 ? 8.807 -23.061 -27.471 1.00 97.00 488 SER A C 1
ATOM 3664 O O . SER A 1 488 ? 8.890 -21.946 -26.954 1.00 97.00 488 SER A O 1
ATOM 3666 N N . GLY A 1 489 ? 9.250 -23.316 -28.704 1.00 95.44 489 GLY A N 1
ATOM 3667 C CA . GLY A 1 489 ? 10.015 -22.368 -29.517 1.00 95.44 489 GLY A CA 1
ATOM 3668 C C . GLY A 1 489 ? 11.514 -22.421 -29.219 1.00 95.44 489 GLY A C 1
ATOM 3669 O O . GLY A 1 489 ? 11.988 -23.305 -28.509 1.00 95.44 489 GLY A O 1
ATOM 3670 N N . ALA A 1 490 ? 12.260 -21.474 -29.779 1.00 95.12 490 ALA A N 1
ATOM 3671 C CA . ALA A 1 490 ? 13.695 -21.339 -29.557 1.00 95.12 490 ALA A CA 1
ATOM 3672 C C . ALA A 1 490 ? 14.025 -19.895 -29.176 1.00 95.12 490 ALA A C 1
ATOM 3674 O O . ALA A 1 490 ? 13.449 -18.952 -29.723 1.00 95.12 490 ALA A O 1
ATOM 3675 N N . LEU A 1 491 ? 14.960 -19.729 -28.239 1.00 96.94 491 LEU A N 1
ATOM 3676 C CA . LEU A 1 491 ? 15.531 -18.418 -27.942 1.00 96.94 491 LEU A CA 1
ATOM 3677 C C . LEU A 1 491 ? 16.412 -17.964 -29.120 1.00 96.94 491 LEU A C 1
ATOM 3679 O O . LEU A 1 491 ? 16.949 -18.819 -29.834 1.00 96.94 491 LEU A O 1
ATOM 3683 N N . PRO A 1 492 ? 16.617 -16.648 -29.316 1.00 97.62 492 PRO A N 1
ATOM 3684 C CA . PRO A 1 492 ? 17.610 -16.178 -30.273 1.00 97.62 492 PRO A CA 1
ATOM 3685 C C . PRO A 1 492 ? 18.995 -16.783 -29.965 1.00 97.62 492 PRO A C 1
ATOM 3687 O O . PRO A 1 492 ? 19.384 -16.819 -28.794 1.00 97.62 492 PRO A O 1
ATOM 3690 N N . PRO A 1 493 ? 19.769 -17.242 -30.965 1.00 96.75 493 PRO A N 1
ATOM 3691 C CA . PRO A 1 493 ? 21.128 -17.730 -30.742 1.00 96.75 493 PRO A CA 1
ATOM 3692 C C . PRO A 1 493 ? 21.976 -16.704 -29.981 1.00 96.75 493 PRO A C 1
ATOM 3694 O O . PRO A 1 493 ? 21.970 -15.527 -30.334 1.00 96.75 493 PRO A O 1
ATOM 3697 N N . GLY A 1 494 ? 22.681 -17.143 -28.934 1.00 94.88 494 GLY A N 1
ATOM 3698 C CA . GLY A 1 494 ? 23.454 -16.270 -28.035 1.00 94.88 494 GLY A CA 1
ATOM 3699 C C . GLY A 1 494 ? 22.671 -15.706 -26.840 1.00 94.88 494 GLY A C 1
ATOM 3700 O O . GLY A 1 494 ? 23.256 -15.035 -25.989 1.00 94.88 494 GLY A O 1
ATOM 3701 N N . MET A 1 495 ? 21.372 -16.008 -26.742 1.00 97.12 495 MET A N 1
ATOM 3702 C CA . MET A 1 495 ? 20.524 -15.667 -25.596 1.00 97.12 495 MET A CA 1
ATOM 3703 C C . MET A 1 495 ? 20.315 -16.864 -24.666 1.00 97.12 495 MET A C 1
ATOM 3705 O O . MET A 1 495 ? 20.291 -18.016 -25.100 1.00 97.12 495 MET A O 1
ATOM 3709 N N . ALA A 1 496 ? 20.106 -16.577 -23.384 1.00 96.00 496 ALA A N 1
ATOM 3710 C CA . ALA A 1 496 ? 19.814 -17.546 -22.339 1.00 96.00 496 ALA A CA 1
ATOM 3711 C C . ALA A 1 496 ? 18.564 -17.140 -21.544 1.00 96.00 496 ALA A C 1
ATOM 3713 O O . ALA A 1 496 ? 18.219 -15.961 -21.437 1.00 96.00 496 ALA A O 1
ATOM 3714 N N . PHE A 1 497 ? 17.899 -18.141 -20.967 1.00 97.06 497 PHE A N 1
ATOM 3715 C CA . PHE A 1 497 ? 16.781 -17.961 -20.051 1.00 97.06 497 PHE A CA 1
ATOM 3716 C C . PHE A 1 497 ? 16.970 -18.844 -18.818 1.00 97.06 497 PHE A C 1
ATOM 3718 O O . PHE A 1 497 ? 17.263 -20.033 -18.953 1.00 97.06 497 PHE A O 1
ATOM 3725 N N . THR A 1 498 ? 16.826 -18.274 -17.624 1.00 96.69 498 THR A N 1
ATOM 3726 C CA . THR A 1 498 ? 17.039 -18.996 -16.362 1.00 96.69 498 THR A CA 1
ATOM 3727 C C . THR A 1 498 ? 15.726 -19.410 -15.705 1.00 96.69 498 THR A C 1
ATOM 3729 O O . THR A 1 498 ? 14.666 -18.834 -15.957 1.00 96.69 498 THR A O 1
ATOM 3732 N N . SER A 1 499 ? 15.799 -20.374 -14.784 1.00 95.06 499 SER A N 1
ATOM 3733 C CA . SER A 1 499 ? 14.647 -20.821 -13.991 1.00 95.06 499 SER A CA 1
ATOM 3734 C C . SER A 1 499 ? 14.086 -19.757 -13.042 1.00 95.06 499 SER A C 1
ATOM 3736 O O . SER A 1 499 ? 12.947 -19.888 -12.599 1.00 95.06 499 SER A O 1
ATOM 3738 N N . SER A 1 500 ? 14.837 -18.683 -12.782 1.00 92.19 500 SER A N 1
ATOM 3739 C CA . SER A 1 500 ? 14.383 -17.508 -12.024 1.00 92.19 500 SER A CA 1
ATOM 3740 C C . SER A 1 500 ? 13.691 -16.453 -12.897 1.00 92.19 500 SER A C 1
ATOM 3742 O O . SER A 1 500 ? 13.375 -15.373 -12.406 1.00 92.19 500 SER A O 1
ATOM 3744 N N . GLY A 1 501 ? 13.479 -16.732 -14.188 1.00 94.88 501 GLY A N 1
ATOM 3745 C CA . GLY A 1 501 ? 12.797 -15.822 -15.108 1.00 94.88 501 GLY A CA 1
ATOM 3746 C C . GLY A 1 501 ? 13.701 -14.765 -15.744 1.00 94.88 501 GLY A C 1
ATOM 3747 O O . GLY A 1 501 ? 13.195 -13.781 -16.277 1.00 94.88 501 GLY A O 1
ATOM 3748 N N . ILE A 1 502 ? 15.027 -14.927 -15.701 1.00 95.56 502 ILE A N 1
ATOM 3749 C CA . ILE A 1 502 ? 15.961 -13.949 -16.275 1.00 95.56 502 ILE A CA 1
ATOM 3750 C C . ILE A 1 502 ? 16.237 -14.284 -17.741 1.00 95.56 502 ILE A C 1
ATOM 3752 O O . ILE A 1 502 ? 16.697 -15.385 -18.034 1.00 95.56 502 ILE A O 1
ATOM 3756 N N . PHE A 1 503 ? 16.012 -13.322 -18.636 1.00 96.62 503 PHE A N 1
ATOM 3757 C CA . PHE A 1 503 ? 16.339 -13.377 -20.062 1.00 96.62 503 PHE A CA 1
ATOM 3758 C C . PHE A 1 503 ? 17.470 -12.389 -20.389 1.00 96.62 503 PHE A C 1
ATOM 3760 O O . PHE A 1 503 ? 17.333 -11.183 -20.164 1.00 96.62 503 PHE A O 1
ATOM 3767 N N . SER A 1 504 ? 18.600 -12.888 -20.893 1.00 96.19 504 SER A N 1
ATOM 3768 C CA . SER A 1 504 ? 19.800 -12.083 -21.175 1.00 96.19 504 SER A CA 1
ATOM 3769 C C . SER A 1 504 ? 20.755 -12.787 -22.148 1.00 96.19 504 SER A C 1
ATOM 3771 O O . SER A 1 504 ? 20.585 -13.967 -22.451 1.00 96.19 504 SER A O 1
ATOM 3773 N N . GLY A 1 505 ? 21.758 -12.067 -22.659 1.00 96.06 505 GLY A N 1
ATOM 3774 C CA . GLY A 1 505 ? 22.795 -12.625 -23.534 1.00 96.06 505 GLY A CA 1
ATOM 3775 C C . GLY A 1 505 ? 23.307 -11.626 -24.569 1.00 96.06 505 GLY A C 1
ATOM 3776 O O . GLY A 1 505 ? 23.073 -10.425 -24.446 1.00 96.06 505 GLY A O 1
ATOM 3777 N N . SER A 1 506 ? 23.986 -12.133 -25.595 1.00 93.31 506 SER A N 1
ATOM 3778 C CA . SER A 1 506 ? 24.445 -11.352 -26.749 1.00 93.31 506 SER A CA 1
ATOM 3779 C C . SER A 1 506 ? 24.023 -12.083 -28.018 1.00 93.31 506 SER A C 1
ATOM 3781 O O . SER A 1 506 ? 24.625 -13.104 -28.359 1.00 93.31 506 SER A O 1
ATOM 3783 N N . PRO A 1 507 ? 22.967 -11.622 -28.706 1.00 94.88 507 PRO A N 1
ATOM 3784 C CA . PRO A 1 507 ? 22.397 -12.359 -29.816 1.00 94.88 507 PRO A CA 1
ATOM 3785 C C . PRO A 1 507 ? 23.351 -12.360 -31.019 1.00 94.88 507 PRO A C 1
ATOM 3787 O O . PRO A 1 507 ? 24.052 -11.379 -31.275 1.00 94.88 507 PRO A O 1
ATOM 3790 N N . THR A 1 508 ? 23.369 -13.456 -31.778 1.00 92.81 508 THR A N 1
ATOM 3791 C CA . THR A 1 508 ? 24.307 -13.648 -32.902 1.00 92.81 508 THR A CA 1
ATOM 3792 C C . THR A 1 508 ? 23.635 -13.742 -34.268 1.00 92.81 508 THR A C 1
ATOM 3794 O O . THR A 1 508 ? 24.308 -13.603 -35.285 1.00 92.81 508 THR A O 1
ATOM 3797 N N . VAL A 1 509 ? 22.313 -13.939 -34.313 1.00 93.56 509 VAL A N 1
ATOM 3798 C CA . VAL A 1 509 ? 21.555 -14.105 -35.562 1.00 93.56 509 VAL A CA 1
ATOM 3799 C C . VAL A 1 509 ? 20.315 -13.214 -35.555 1.00 93.56 509 VAL A C 1
ATOM 3801 O O . VAL A 1 509 ? 19.488 -13.287 -34.644 1.00 93.56 509 VAL A O 1
ATOM 3804 N N . ALA A 1 510 ? 20.178 -12.389 -36.592 1.00 94.38 510 ALA A N 1
ATOM 3805 C CA . ALA A 1 510 ? 19.067 -11.465 -36.769 1.00 94.38 510 ALA A CA 1
ATOM 3806 C C . ALA A 1 510 ? 17.797 -12.230 -37.142 1.00 94.38 510 ALA A C 1
ATOM 3808 O O . ALA A 1 510 ? 17.849 -13.268 -37.800 1.00 94.38 510 ALA A O 1
ATOM 3809 N N . GLY A 1 511 ? 16.651 -11.709 -36.725 1.00 96.25 511 GLY A N 1
ATOM 3810 C CA . GLY A 1 511 ? 15.367 -12.355 -36.957 1.00 96.25 511 GLY A CA 1
ATOM 3811 C C . GLY A 1 511 ? 14.361 -12.046 -35.864 1.00 96.25 511 GLY A C 1
ATOM 3812 O O . GLY A 1 511 ? 14.682 -11.428 -34.852 1.00 96.25 511 GLY A O 1
ATOM 3813 N N . THR A 1 512 ? 13.124 -12.484 -36.077 1.00 97.19 512 THR A N 1
ATOM 3814 C CA . THR A 1 512 ? 12.078 -12.429 -35.052 1.00 97.19 512 THR A CA 1
ATOM 3815 C C . THR A 1 512 ? 11.897 -13.819 -34.468 1.00 97.19 512 THR A C 1
ATOM 3817 O O . THR A 1 512 ? 11.613 -14.765 -35.198 1.00 97.19 512 THR A O 1
ATOM 3820 N N . TYR A 1 513 ? 12.065 -13.932 -33.155 1.00 97.56 513 TYR A N 1
ATOM 3821 C CA . TYR A 1 513 ? 11.988 -15.193 -32.429 1.00 97.56 513 TYR A CA 1
ATOM 3822 C C . TYR A 1 513 ? 10.758 -15.185 -31.537 1.00 97.56 513 TYR A C 1
ATOM 3824 O O . TYR A 1 513 ? 10.640 -14.348 -30.642 1.00 97.56 513 TYR A O 1
ATOM 3832 N N . THR A 1 514 ? 9.857 -16.133 -31.777 1.00 97.38 514 THR A N 1
ATOM 3833 C CA . THR A 1 514 ? 8.675 -16.360 -30.946 1.00 97.38 514 THR A CA 1
ATOM 3834 C C . THR A 1 514 ? 8.864 -17.612 -30.105 1.00 97.38 514 THR A C 1
ATOM 3836 O O . THR A 1 514 ? 9.158 -18.683 -30.640 1.00 97.38 514 THR A O 1
ATOM 3839 N N . PHE A 1 515 ? 8.666 -17.493 -28.798 1.00 97.25 515 PHE A N 1
ATOM 3840 C CA . PHE A 1 515 ? 8.806 -18.601 -27.859 1.00 97.25 515 PHE A CA 1
ATOM 3841 C C . PHE A 1 515 ? 7.807 -18.480 -26.712 1.00 97.25 515 PHE A C 1
ATOM 3843 O O . PHE A 1 515 ? 7.331 -17.392 -26.399 1.00 97.25 515 PHE A O 1
ATOM 3850 N N . THR A 1 516 ? 7.483 -19.598 -26.074 1.00 97.50 516 THR A N 1
ATOM 3851 C CA . THR A 1 516 ? 6.513 -19.650 -24.978 1.00 97.50 516 THR A CA 1
ATOM 3852 C C . THR A 1 516 ? 7.227 -20.000 -23.688 1.00 97.50 516 THR A C 1
ATOM 3854 O O . THR A 1 516 ? 7.926 -21.010 -23.608 1.00 97.50 516 THR A O 1
ATOM 3857 N N . ILE A 1 517 ? 7.034 -19.172 -22.668 1.00 97.94 517 ILE A N 1
ATOM 3858 C CA . ILE A 1 517 ? 7.545 -19.412 -21.322 1.00 97.94 517 ILE A CA 1
ATOM 3859 C C . ILE A 1 517 ? 6.435 -20.023 -20.475 1.00 97.94 517 ILE A C 1
ATOM 3861 O O . ILE A 1 517 ? 5.291 -19.568 -20.520 1.00 97.94 517 ILE A O 1
ATOM 3865 N N . ARG A 1 518 ? 6.790 -21.039 -19.688 1.00 97.94 518 ARG A N 1
ATOM 3866 C CA . ARG A 1 518 ? 5.960 -21.625 -18.636 1.00 97.94 518 ARG A CA 1
ATOM 3867 C C . ARG A 1 518 ? 6.478 -21.182 -17.279 1.00 97.94 518 ARG A C 1
ATOM 3869 O O . ARG A 1 518 ? 7.682 -21.226 -17.036 1.00 97.94 518 ARG A O 1
ATOM 3876 N N . VAL A 1 519 ? 5.561 -20.831 -16.389 1.00 97.94 519 VAL A N 1
ATOM 3877 C CA . VAL A 1 519 ? 5.812 -20.737 -14.952 1.00 97.94 519 VAL A CA 1
ATOM 3878 C C . VAL A 1 519 ? 5.075 -21.869 -14.245 1.00 97.94 519 VAL A C 1
ATOM 3880 O O . VAL A 1 519 ? 3.905 -22.110 -14.540 1.00 97.94 519 VAL A O 1
ATOM 3883 N N . THR A 1 520 ? 5.776 -22.549 -13.341 1.00 96.19 520 THR A N 1
ATOM 3884 C CA . THR A 1 520 ? 5.255 -23.615 -12.475 1.00 96.19 520 THR A CA 1
ATOM 3885 C C . THR A 1 520 ? 5.381 -23.162 -11.029 1.00 96.19 520 THR A C 1
ATOM 3887 O O . THR A 1 520 ? 6.443 -22.664 -10.644 1.00 96.19 520 THR A O 1
ATOM 3890 N N . ASP A 1 521 ? 4.330 -23.315 -10.237 1.00 94.19 521 ASP A N 1
ATOM 3891 C CA . ASP A 1 521 ? 4.371 -23.051 -8.797 1.00 94.19 521 ASP A CA 1
ATOM 3892 C C . ASP A 1 521 ? 4.743 -24.316 -7.990 1.00 94.19 521 ASP A C 1
ATOM 3894 O O . ASP A 1 521 ? 4.989 -25.380 -8.566 1.00 94.19 521 ASP A O 1
ATOM 3898 N N . SER A 1 522 ? 4.827 -24.230 -6.658 1.00 87.00 522 SER A N 1
ATOM 3899 C CA . SER A 1 522 ? 5.317 -25.347 -5.835 1.00 87.00 522 SER A CA 1
ATOM 3900 C C . SER A 1 522 ? 4.352 -26.529 -5.741 1.00 87.00 522 SER A C 1
ATOM 3902 O O . SER A 1 522 ? 4.755 -27.599 -5.292 1.00 87.00 522 SER A O 1
ATOM 3904 N N . VAL A 1 523 ? 3.091 -26.351 -6.142 1.00 83.38 523 VAL A N 1
ATOM 3905 C CA . VAL A 1 523 ? 2.074 -27.416 -6.159 1.00 83.38 523 VAL A CA 1
ATOM 3906 C C . VAL A 1 523 ? 1.853 -27.981 -7.567 1.00 83.38 523 VAL A C 1
ATOM 3908 O O . VAL A 1 523 ? 0.994 -28.835 -7.766 1.00 83.38 523 VAL A O 1
ATOM 3911 N N . GLY A 1 524 ? 2.652 -27.544 -8.547 1.00 87.38 524 GLY A N 1
ATOM 3912 C CA . GLY A 1 524 ? 2.615 -28.041 -9.922 1.00 87.38 524 GLY A CA 1
ATOM 3913 C C . GLY A 1 524 ? 1.598 -27.339 -10.824 1.00 87.38 524 GLY A C 1
ATOM 3914 O O . GLY A 1 524 ? 1.422 -27.755 -11.973 1.00 87.38 524 GLY A O 1
ATOM 3915 N N . THR A 1 525 ? 0.951 -26.267 -10.357 1.00 91.06 525 THR A N 1
ATOM 3916 C CA . THR A 1 525 ? 0.091 -25.432 -11.205 1.00 91.06 525 THR A CA 1
ATOM 3917 C C . THR A 1 525 ? 0.954 -24.711 -12.227 1.00 91.06 525 THR A C 1
ATOM 3919 O O . THR A 1 525 ? 2.038 -24.223 -11.911 1.00 91.06 525 THR A O 1
ATOM 3922 N N . ASN A 1 526 ? 0.468 -24.627 -13.466 1.00 96.00 526 ASN A N 1
ATOM 3923 C CA . ASN A 1 526 ? 1.220 -24.069 -14.581 1.00 96.00 526 ASN A CA 1
ATOM 3924 C C . ASN A 1 526 ? 0.458 -22.951 -15.290 1.00 96.00 526 ASN A C 1
ATOM 3926 O O . ASN A 1 526 ? -0.732 -23.084 -15.563 1.00 96.00 526 ASN A O 1
ATOM 3930 N N . ALA A 1 527 ? 1.178 -21.900 -15.681 1.00 96.81 527 ALA A N 1
ATOM 3931 C CA . ALA A 1 527 ? 0.698 -20.867 -16.594 1.00 96.81 527 ALA A CA 1
ATOM 3932 C C . ALA A 1 527 ? 1.718 -20.628 -17.710 1.00 96.81 527 ALA A C 1
ATOM 3934 O O . ALA A 1 527 ? 2.918 -20.834 -17.517 1.00 96.81 527 ALA A O 1
ATOM 3935 N N . GLN A 1 528 ? 1.251 -20.214 -18.888 1.00 97.06 528 GLN A N 1
ATOM 3936 C CA . GLN A 1 528 ? 2.104 -20.006 -20.058 1.00 97.06 528 GLN A CA 1
ATOM 3937 C C . GLN A 1 528 ? 1.820 -18.663 -20.727 1.00 97.06 528 GLN A C 1
ATOM 3939 O O . GLN A 1 528 ? 0.680 -18.206 -20.746 1.00 97.06 528 GLN A O 1
ATOM 3944 N N . GLN A 1 529 ? 2.857 -18.053 -21.300 1.00 96.50 529 GLN A N 1
ATOM 3945 C CA . GLN A 1 529 ? 2.745 -16.834 -22.096 1.00 96.50 529 GLN A CA 1
ATOM 3946 C C . GLN A 1 529 ? 3.741 -16.868 -23.254 1.00 96.50 529 GLN A C 1
ATOM 3948 O O . GLN A 1 529 ? 4.904 -17.245 -23.083 1.00 96.50 529 GLN A O 1
ATOM 3953 N N . SER A 1 530 ? 3.275 -16.470 -24.436 1.00 96.56 530 SER A N 1
ATOM 3954 C CA . SER A 1 530 ? 4.114 -16.320 -25.623 1.00 96.56 530 SER A CA 1
ATOM 3955 C C . SER A 1 530 ? 4.785 -14.952 -25.647 1.00 96.56 530 SER A C 1
ATOM 3957 O O . SER A 1 530 ? 4.154 -13.928 -25.388 1.00 96.56 530 SER A O 1
ATOM 3959 N N . PHE A 1 531 ? 6.061 -14.949 -26.006 1.00 96.69 531 PHE A N 1
ATOM 3960 C CA . PHE A 1 531 ? 6.899 -13.776 -26.187 1.00 96.69 531 PHE A CA 1
ATOM 3961 C C . PHE A 1 531 ? 7.414 -13.727 -27.622 1.00 96.69 531 PHE A C 1
ATOM 3963 O O . PHE A 1 531 ? 7.574 -14.757 -28.279 1.00 96.69 531 PHE A O 1
ATOM 3970 N N . SER A 1 532 ? 7.684 -12.513 -28.093 1.00 95.81 532 SER A N 1
ATOM 3971 C CA . SER A 1 532 ? 8.331 -12.250 -29.374 1.00 95.81 532 SER A CA 1
ATOM 3972 C C . SER A 1 532 ? 9.463 -11.255 -29.157 1.00 95.81 532 SER A C 1
ATOM 3974 O O . SER A 1 532 ? 9.255 -10.224 -28.516 1.00 95.81 532 SER A O 1
ATOM 3976 N N . VAL A 1 533 ? 10.650 -11.570 -29.673 1.00 97.31 533 VAL A N 1
ATOM 3977 C CA . VAL A 1 533 ? 11.827 -10.693 -29.640 1.00 97.31 533 VAL A CA 1
ATOM 3978 C C . VAL A 1 533 ? 12.358 -10.531 -31.055 1.00 97.31 533 VAL A C 1
ATOM 3980 O O . VAL A 1 533 ? 12.689 -11.515 -31.716 1.00 97.31 533 VAL A O 1
ATOM 3983 N N . ALA A 1 534 ? 12.472 -9.284 -31.505 1.00 97.50 534 ALA A N 1
ATOM 3984 C CA . ALA A 1 534 ? 13.160 -8.942 -32.743 1.00 97.50 534 ALA A CA 1
ATOM 3985 C C . ALA A 1 534 ? 14.646 -8.683 -32.462 1.00 97.50 534 ALA A C 1
ATOM 3987 O O . ALA A 1 534 ? 14.976 -7.908 -31.564 1.00 97.50 534 ALA A O 1
ATOM 3988 N N . ILE A 1 535 ? 15.528 -9.327 -33.225 1.00 97.62 535 ILE A N 1
ATOM 3989 C CA . ILE A 1 535 ? 16.969 -9.077 -33.243 1.00 97.62 535 ILE A CA 1
ATOM 3990 C C . ILE A 1 535 ? 17.320 -8.378 -34.554 1.00 97.62 535 ILE A C 1
ATOM 3992 O O . ILE A 1 535 ? 17.237 -8.977 -35.629 1.00 97.62 535 ILE A O 1
ATOM 3996 N N . ASP A 1 536 ? 17.730 -7.119 -34.440 1.00 95.56 536 ASP A N 1
ATOM 3997 C CA . ASP A 1 536 ? 18.157 -6.286 -35.557 1.00 95.56 536 ASP A CA 1
ATOM 3998 C C . ASP A 1 536 ? 19.572 -6.702 -36.034 1.00 95.56 536 ASP A C 1
ATOM 4000 O O . ASP A 1 536 ? 20.416 -7.112 -35.223 1.00 95.56 536 ASP A O 1
ATOM 4004 N N . PRO A 1 537 ? 19.875 -6.589 -37.342 1.00 91.19 537 PRO A N 1
ATOM 4005 C CA . PRO A 1 537 ? 21.234 -6.761 -37.852 1.00 91.19 537 PRO A CA 1
ATOM 4006 C C . PRO A 1 537 ? 22.193 -5.698 -37.279 1.00 91.19 537 PRO A C 1
ATOM 4008 O O . PRO A 1 537 ? 21.747 -4.647 -36.798 1.00 91.19 537 PRO A O 1
ATOM 4011 N N . PRO A 1 538 ? 23.521 -5.922 -37.327 1.00 89.19 538 PRO A N 1
ATOM 4012 C CA . PRO A 1 538 ? 24.473 -4.914 -36.884 1.00 89.19 538 PRO A CA 1
ATOM 4013 C C . PRO A 1 538 ? 24.410 -3.673 -37.782 1.00 89.19 538 PRO A C 1
ATOM 4015 O O . PRO A 1 538 ? 23.944 -3.727 -38.922 1.00 89.19 538 PRO A O 1
ATOM 4018 N N . ASN A 1 539 ? 24.913 -2.538 -37.283 1.00 89.56 539 ASN A N 1
ATOM 4019 C CA . ASN A 1 539 ? 25.103 -1.380 -38.158 1.00 89.56 539 ASN A CA 1
ATOM 4020 C C . ASN A 1 539 ? 26.104 -1.755 -39.264 1.00 89.56 539 ASN A C 1
ATOM 4022 O O . ASN A 1 539 ? 27.118 -2.375 -38.935 1.00 89.56 539 ASN A O 1
ATOM 4026 N N . PRO A 1 540 ? 25.876 -1.369 -40.531 1.00 90.06 540 PRO A N 1
ATOM 4027 C CA . PRO A 1 540 ? 26.813 -1.653 -41.612 1.00 90.06 540 PRO A CA 1
ATOM 4028 C C . PRO A 1 540 ? 28.221 -1.152 -41.285 1.00 90.06 540 PRO A C 1
ATOM 4030 O O . PRO A 1 540 ? 28.383 -0.029 -40.807 1.00 90.06 540 PRO A O 1
ATOM 4033 N N . LEU A 1 541 ? 29.230 -1.985 -41.540 1.00 93.38 541 LEU A N 1
ATOM 4034 C CA . LEU A 1 541 ? 30.629 -1.588 -41.422 1.00 93.38 541 LEU A CA 1
ATOM 4035 C C . LEU A 1 541 ? 30.955 -0.569 -42.522 1.00 93.38 541 LEU A C 1
ATOM 4037 O O . LEU A 1 541 ? 30.724 -0.841 -43.699 1.00 93.38 541 LEU A O 1
ATOM 4041 N N . ALA A 1 542 ? 31.485 0.594 -42.151 1.00 94.38 542 ALA A N 1
ATOM 4042 C CA . ALA A 1 542 ? 31.791 1.668 -43.095 1.00 94.38 542 ALA A CA 1
ATOM 4043 C C . ALA A 1 542 ? 32.998 2.504 -42.652 1.00 94.38 542 ALA A C 1
ATOM 4045 O O . ALA A 1 542 ? 33.249 2.665 -41.457 1.00 94.38 542 ALA A O 1
ATOM 4046 N N . PHE A 1 543 ? 33.717 3.081 -43.616 1.00 95.44 543 PHE A N 1
ATOM 4047 C CA . PHE A 1 543 ? 34.766 4.066 -43.347 1.00 95.44 543 PHE A CA 1
ATOM 4048 C C . PHE A 1 543 ? 34.164 5.435 -43.039 1.00 95.44 543 PHE A C 1
ATOM 4050 O O . PHE A 1 543 ? 33.256 5.892 -43.728 1.00 95.44 543 PHE A O 1
ATOM 4057 N N . PHE A 1 544 ? 34.700 6.089 -42.012 1.00 94.12 544 PHE A N 1
ATOM 4058 C CA . PHE A 1 544 ? 34.467 7.505 -41.745 1.00 94.12 544 PHE A CA 1
ATOM 4059 C C . PHE A 1 544 ? 35.586 8.357 -42.355 1.00 94.12 544 PHE A C 1
ATOM 4061 O O . PHE A 1 544 ? 35.329 9.398 -42.954 1.00 94.12 544 PHE A O 1
ATOM 4068 N N . THR A 1 545 ? 36.834 7.880 -42.289 1.00 93.69 545 THR A N 1
ATOM 4069 C CA . THR A 1 545 ? 37.954 8.513 -42.991 1.00 93.69 545 THR A CA 1
ATOM 4070 C C . THR A 1 545 ? 37.847 8.269 -44.494 1.00 93.69 545 THR A C 1
ATOM 4072 O O . THR A 1 545 ? 38.013 7.144 -44.960 1.00 93.69 545 THR A O 1
ATOM 4075 N N . THR A 1 546 ? 37.617 9.332 -45.264 1.00 94.31 546 THR A N 1
ATOM 4076 C CA . THR A 1 546 ? 37.484 9.278 -46.732 1.00 94.31 546 THR A CA 1
ATOM 4077 C C . THR A 1 546 ? 38.687 9.859 -47.479 1.00 94.31 546 THR A C 1
ATOM 4079 O O . THR A 1 546 ? 38.827 9.650 -48.682 1.00 94.31 546 THR A O 1
ATOM 4082 N N . SER A 1 547 ? 39.587 10.557 -46.782 1.00 94.25 547 SER A N 1
ATOM 4083 C CA . SER A 1 547 ? 40.784 11.175 -47.360 1.00 94.25 547 SER A CA 1
ATOM 4084 C C . SER A 1 547 ? 41.963 11.143 -46.393 1.00 94.25 547 SER A C 1
ATOM 4086 O O . SER A 1 547 ? 41.768 11.168 -45.180 1.00 94.25 547 SER A O 1
ATOM 4088 N N . LEU A 1 548 ? 43.178 11.161 -46.938 1.00 95.69 548 LEU A N 1
ATOM 4089 C CA . LEU A 1 548 ? 44.426 11.255 -46.184 1.00 95.69 548 LEU A CA 1
ATOM 4090 C C . LEU A 1 548 ? 45.184 12.536 -46.584 1.00 95.69 548 LEU A C 1
ATOM 4092 O O . LEU A 1 548 ? 45.143 12.912 -47.759 1.00 95.69 548 LEU A O 1
ATOM 4096 N N . PRO A 1 549 ? 45.876 13.214 -45.648 1.00 96.69 549 PRO A N 1
ATOM 4097 C CA . PRO A 1 549 ? 46.688 14.392 -45.954 1.00 96.69 549 PRO A CA 1
ATOM 4098 C C . PRO A 1 549 ? 47.787 14.128 -46.991 1.00 96.69 549 PRO A C 1
ATOM 4100 O O . PRO A 1 549 ? 48.255 13.000 -47.159 1.00 96.69 549 PRO A O 1
ATOM 4103 N N . LYS A 1 550 ? 48.261 15.190 -47.646 1.00 96.44 550 LYS A N 1
ATOM 4104 C CA . LYS A 1 550 ? 49.463 15.117 -48.489 1.00 96.44 550 LYS A CA 1
ATOM 4105 C C . LYS A 1 550 ? 50.713 14.860 -47.643 1.00 96.44 550 LYS A C 1
ATOM 4107 O O . LYS A 1 550 ? 50.773 15.268 -46.485 1.00 96.44 550 LYS A O 1
ATOM 4112 N N . GLY A 1 551 ? 51.699 14.190 -48.229 1.00 96.00 551 GLY A N 1
ATOM 4113 C CA . GLY A 1 551 ? 53.022 13.975 -47.639 1.00 96.00 551 GLY A CA 1
ATOM 4114 C C . GLY A 1 551 ? 54.111 14.744 -48.383 1.00 96.00 551 GLY A C 1
ATOM 4115 O O . GLY A 1 551 ? 53.862 15.299 -49.448 1.00 96.00 551 GLY A O 1
ATOM 4116 N N . LYS A 1 552 ? 55.330 14.740 -47.839 1.00 96.75 552 LYS A N 1
ATOM 4117 C CA . LYS A 1 552 ? 56.520 15.328 -48.467 1.00 96.75 552 LYS A CA 1
ATOM 4118 C C . LYS A 1 552 ? 57.691 14.353 -48.394 1.00 96.75 552 LYS A C 1
ATOM 4120 O O . LYS A 1 552 ? 57.881 13.736 -47.343 1.00 96.75 552 LYS A O 1
ATOM 4125 N N . VAL A 1 553 ? 58.468 14.222 -49.471 1.00 97.56 553 VAL A N 1
ATOM 4126 C CA . VAL A 1 553 ? 59.626 13.312 -49.518 1.00 97.56 553 VAL A CA 1
ATOM 4127 C C . VAL A 1 553 ? 60.584 13.571 -48.347 1.00 97.56 553 VAL A C 1
ATOM 4129 O O . VAL A 1 553 ? 60.881 14.711 -47.987 1.00 97.56 553 VAL A O 1
ATOM 4132 N N . GLY A 1 554 ? 61.033 12.489 -47.706 1.00 94.31 554 GLY A N 1
ATOM 4133 C CA . GLY A 1 554 ? 61.991 12.500 -46.596 1.00 94.31 554 GLY A CA 1
ATOM 4134 C C . GLY A 1 554 ? 61.452 13.039 -45.265 1.00 94.31 554 GLY A C 1
ATOM 4135 O O . GLY A 1 554 ? 62.134 12.922 -44.249 1.00 94.31 554 GLY A O 1
ATOM 4136 N N . SER A 1 555 ? 60.238 13.598 -45.240 1.00 96.94 555 SER A N 1
ATOM 4137 C CA . SER A 1 555 ? 59.600 14.105 -44.021 1.00 96.94 555 SER A CA 1
ATOM 4138 C C . SER A 1 555 ? 58.780 13.010 -43.342 1.00 96.94 555 SER A C 1
ATOM 4140 O O . SER A 1 555 ? 58.126 12.216 -44.014 1.00 96.94 555 SER A O 1
ATOM 4142 N N . VAL A 1 556 ? 58.773 12.981 -42.007 1.00 97.44 556 VAL A N 1
ATOM 4143 C CA . VAL A 1 556 ? 57.926 12.040 -41.260 1.00 97.44 556 VAL A CA 1
ATOM 4144 C C . VAL A 1 556 ? 56.458 12.370 -41.514 1.00 97.44 556 VAL A C 1
ATOM 4146 O O . VAL A 1 556 ? 55.999 13.480 -41.245 1.00 97.44 556 VAL A O 1
ATOM 4149 N N . TYR A 1 557 ? 55.714 11.390 -42.008 1.00 96.62 557 TYR A N 1
ATOM 4150 C CA . TYR A 1 557 ? 54.274 11.465 -42.170 1.00 96.62 557 TYR A CA 1
ATOM 4151 C C . TYR A 1 557 ? 53.599 11.101 -40.845 1.00 96.62 557 TYR A C 1
ATOM 4153 O O . TYR A 1 557 ? 53.721 9.971 -40.359 1.00 96.62 557 TYR A O 1
ATOM 4161 N N . ALA A 1 558 ? 52.896 12.066 -40.248 1.00 95.69 558 ALA A N 1
ATOM 4162 C CA . ALA A 1 558 ? 52.206 11.875 -38.976 1.00 95.69 558 ALA A CA 1
ATOM 4163 C C . ALA A 1 558 ? 51.205 10.714 -39.063 1.00 95.69 558 ALA A C 1
ATOM 4165 O O . ALA A 1 558 ? 50.421 10.646 -40.011 1.00 95.69 558 ALA A O 1
ATOM 4166 N N . ALA A 1 559 ? 51.219 9.825 -38.067 1.00 96.12 559 ALA A N 1
ATOM 4167 C CA . ALA A 1 559 ? 50.385 8.630 -38.061 1.00 96.12 559 ALA A CA 1
ATOM 4168 C C . ALA A 1 559 ? 48.893 8.978 -38.172 1.00 96.12 559 ALA A C 1
ATOM 4170 O O . ALA A 1 559 ? 48.346 9.675 -37.320 1.00 96.12 559 ALA A O 1
ATOM 4171 N N . GLN A 1 560 ? 48.247 8.475 -39.222 1.00 96.69 560 GLN A N 1
ATOM 4172 C CA . GLN A 1 560 ? 46.814 8.630 -39.454 1.00 96.69 560 GLN A CA 1
ATOM 4173 C C . GLN A 1 560 ? 46.117 7.326 -39.091 1.00 96.69 560 GLN A C 1
ATOM 4175 O O . GLN A 1 560 ? 46.444 6.278 -39.646 1.00 96.69 560 GLN A O 1
ATOM 4180 N N . THR A 1 561 ? 45.159 7.387 -38.171 1.00 96.50 561 THR A N 1
ATOM 4181 C CA . THR A 1 561 ? 44.311 6.237 -37.838 1.00 96.50 561 THR A CA 1
ATOM 4182 C C . THR A 1 561 ? 43.035 6.325 -38.660 1.00 96.50 561 THR A C 1
ATOM 4184 O O . THR A 1 561 ? 42.371 7.358 -38.648 1.00 96.50 561 THR A O 1
ATOM 4187 N N . LEU A 1 562 ? 42.695 5.260 -39.386 1.00 95.81 562 LEU A N 1
ATOM 4188 C CA . LEU A 1 562 ? 41.451 5.205 -40.145 1.00 95.81 562 LEU A CA 1
ATOM 4189 C C . LEU A 1 562 ? 40.274 4.963 -39.201 1.00 95.81 562 LEU A C 1
ATOM 4191 O O . LEU A 1 562 ? 40.169 3.918 -38.558 1.00 95.81 562 LEU A O 1
ATOM 4195 N N . GLU A 1 563 ? 39.366 5.928 -39.155 1.00 95.00 563 GLU A N 1
ATOM 4196 C CA . GLU A 1 563 ? 38.129 5.834 -38.399 1.00 95.00 563 GLU A CA 1
ATOM 4197 C C . GLU A 1 563 ? 37.057 5.110 -39.211 1.00 95.00 563 GLU A C 1
ATOM 4199 O O . GLU A 1 563 ? 36.896 5.301 -40.421 1.00 95.00 563 GLU A O 1
ATOM 4204 N N . ILE A 1 564 ? 36.305 4.267 -38.516 1.00 94.69 564 ILE A N 1
ATOM 4205 C CA . ILE A 1 564 ? 35.284 3.381 -39.072 1.00 94.69 564 ILE A CA 1
ATOM 4206 C C . ILE A 1 564 ? 34.074 3.344 -38.136 1.00 94.69 564 ILE A C 1
ATOM 4208 O O . ILE A 1 564 ? 34.199 3.435 -36.912 1.00 94.69 564 ILE A O 1
ATOM 4212 N N . SER A 1 565 ? 32.897 3.147 -38.714 1.00 92.00 565 SER A N 1
ATOM 4213 C CA . SER A 1 565 ? 31.620 3.015 -38.014 1.00 92.00 565 SER A CA 1
ATOM 4214 C C . SER A 1 565 ? 30.996 1.638 -38.269 1.00 92.00 565 SER A C 1
ATOM 4216 O O . SER A 1 565 ? 31.337 0.967 -39.242 1.00 92.00 565 SER A O 1
ATOM 4218 N N . GLY A 1 566 ? 30.108 1.200 -37.370 1.00 89.56 566 GLY A N 1
ATOM 4219 C CA . GLY A 1 566 ? 29.387 -0.075 -37.491 1.00 89.56 566 GLY A CA 1
ATOM 4220 C C . GLY A 1 566 ? 30.256 -1.338 -37.403 1.00 89.56 566 GLY A C 1
ATOM 4221 O O . GLY A 1 566 ? 31.367 -1.306 -36.876 1.00 89.56 566 GLY A O 1
ATOM 4222 N N . GLY A 1 567 ? 29.734 -2.466 -37.877 1.00 88.62 567 GLY A N 1
ATOM 4223 C CA . GLY A 1 567 ? 30.333 -3.793 -37.708 1.00 88.62 567 GLY A CA 1
ATOM 4224 C C . GLY A 1 567 ? 30.254 -4.331 -36.276 1.00 88.62 567 GLY A C 1
ATOM 4225 O O . GLY A 1 567 ? 29.767 -3.659 -35.365 1.00 88.62 567 GLY A O 1
ATOM 4226 N N . VAL A 1 568 ? 30.732 -5.560 -36.091 1.00 87.62 568 VAL A N 1
ATOM 4227 C CA . VAL A 1 568 ? 30.702 -6.287 -34.812 1.00 87.62 568 VAL A CA 1
ATOM 4228 C C . VAL A 1 568 ? 32.110 -6.706 -34.397 1.00 87.62 568 VAL A C 1
ATOM 4230 O O . VAL A 1 568 ? 32.885 -7.205 -35.208 1.00 87.62 568 VAL A O 1
ATOM 4233 N N . GLY A 1 569 ? 32.427 -6.530 -33.113 1.00 86.19 569 GLY A N 1
ATOM 4234 C CA . GLY A 1 569 ? 33.665 -7.023 -32.511 1.00 86.19 569 GLY A CA 1
ATOM 4235 C C . GLY A 1 569 ? 34.947 -6.386 -33.062 1.00 86.19 569 GLY A C 1
ATOM 4236 O O . GLY A 1 569 ? 34.981 -5.207 -33.425 1.00 86.19 569 GLY A O 1
ATOM 4237 N N . ALA A 1 570 ? 36.035 -7.161 -33.052 1.00 89.62 570 ALA A N 1
ATOM 4238 C CA . ALA A 1 570 ? 37.360 -6.697 -33.460 1.00 89.62 570 ALA A CA 1
ATOM 4239 C C . ALA A 1 570 ? 37.430 -6.417 -34.971 1.00 89.62 570 ALA A C 1
ATOM 4241 O O . ALA A 1 570 ? 36.877 -7.165 -35.775 1.00 89.62 570 ALA A O 1
ATOM 4242 N N . ARG A 1 571 ? 38.151 -5.356 -35.352 1.00 93.25 571 ARG A N 1
ATOM 4243 C CA . ARG A 1 571 ? 38.335 -4.928 -36.746 1.00 93.25 571 ARG A CA 1
ATOM 4244 C C . ARG A 1 571 ? 39.782 -5.139 -37.188 1.00 93.25 571 ARG A C 1
ATOM 4246 O O . ARG A 1 571 ? 40.703 -4.773 -36.463 1.00 93.25 571 ARG A O 1
ATOM 4253 N N . THR A 1 572 ? 39.973 -5.695 -38.381 1.00 95.81 572 THR A N 1
ATOM 4254 C CA . THR A 1 572 ? 41.291 -5.934 -38.987 1.00 95.81 572 THR A CA 1
ATOM 4255 C C . THR A 1 572 ? 41.381 -5.269 -40.351 1.00 95.81 572 THR A C 1
ATOM 4257 O O . THR A 1 572 ? 40.493 -5.420 -41.192 1.00 95.81 572 THR A O 1
ATOM 4260 N N . PHE A 1 573 ? 42.454 -4.514 -40.571 1.00 97.12 573 PHE A N 1
ATOM 4261 C CA . PHE A 1 573 ? 42.669 -3.779 -41.810 1.00 97.12 573 PHE A CA 1
ATOM 4262 C C . PHE A 1 573 ? 43.711 -4.461 -42.700 1.00 97.12 573 PHE A C 1
ATOM 4264 O O . PHE A 1 573 ? 44.664 -5.072 -42.220 1.00 97.12 573 PHE A O 1
ATOM 4271 N N . SER A 1 574 ? 43.539 -4.345 -44.014 1.00 96.38 574 SER A N 1
ATOM 4272 C CA . SER A 1 574 ? 44.458 -4.889 -45.016 1.00 96.38 574 SER A CA 1
ATOM 4273 C C . SER A 1 574 ? 44.466 -4.035 -46.282 1.00 96.38 574 SER A C 1
ATOM 4275 O O . SER A 1 574 ? 43.499 -3.331 -46.582 1.00 96.38 574 SER A O 1
ATOM 4277 N N . LEU A 1 575 ? 45.559 -4.102 -47.042 1.00 96.44 575 LEU A N 1
ATOM 4278 C CA . LEU A 1 575 ? 45.632 -3.516 -48.376 1.00 96.44 575 LEU A CA 1
ATOM 4279 C C . LEU A 1 575 ? 44.876 -4.424 -49.356 1.00 96.44 575 LEU A C 1
ATOM 4281 O O . LEU A 1 575 ? 45.268 -5.568 -49.569 1.00 96.44 575 LEU A O 1
ATOM 4285 N N . ALA A 1 576 ? 43.785 -3.923 -49.932 1.00 96.94 576 ALA A N 1
ATOM 4286 C CA . ALA A 1 576 ? 42.956 -4.671 -50.874 1.00 96.94 576 ALA A CA 1
ATOM 4287 C C . ALA A 1 576 ? 43.486 -4.582 -52.311 1.00 96.94 576 ALA A C 1
ATOM 4289 O O . ALA A 1 576 ? 43.424 -5.562 -53.051 1.00 96.94 576 ALA A O 1
ATOM 4290 N N . SER A 1 577 ? 43.981 -3.408 -52.715 1.00 96.75 577 SER A N 1
ATOM 4291 C CA . SER A 1 577 ? 44.555 -3.165 -54.043 1.00 96.75 577 SER A CA 1
ATOM 4292 C C . SER A 1 577 ? 45.424 -1.901 -54.076 1.00 96.75 577 SER A C 1
ATOM 4294 O O . SER A 1 577 ? 45.324 -1.041 -53.197 1.00 96.75 577 SER A O 1
ATOM 4296 N N . GLY A 1 578 ? 46.258 -1.777 -55.113 1.00 95.12 578 GLY A N 1
ATOM 4297 C CA . GLY A 1 578 ? 47.201 -0.668 -55.289 1.00 95.12 578 GLY A CA 1
ATOM 4298 C C . GLY A 1 578 ? 48.512 -0.870 -54.529 1.00 95.12 578 GLY A C 1
ATOM 4299 O O . GLY A 1 578 ? 48.817 -1.972 -54.073 1.00 95.12 578 GLY A O 1
ATOM 4300 N N . ALA A 1 579 ? 49.296 0.198 -54.406 1.00 94.31 579 ALA A N 1
ATOM 4301 C CA . ALA A 1 579 ? 50.553 0.204 -53.665 1.00 94.31 579 ALA A CA 1
ATOM 4302 C C . ALA A 1 579 ? 50.634 1.451 -52.781 1.00 94.31 579 ALA A C 1
ATOM 4304 O O . ALA A 1 579 ? 50.219 2.540 -53.183 1.00 94.31 579 ALA A O 1
ATOM 4305 N N . LEU A 1 580 ? 51.177 1.287 -51.573 1.00 96.56 580 LEU A N 1
ATOM 4306 C CA . LEU A 1 580 ? 51.490 2.420 -50.705 1.00 96.56 580 LEU A CA 1
ATOM 4307 C C . LEU A 1 580 ? 52.670 3.215 -51.299 1.00 96.56 580 LEU A C 1
ATOM 4309 O O . LEU A 1 580 ? 53.510 2.616 -51.981 1.00 96.56 580 LEU A O 1
ATOM 4313 N N . PRO A 1 581 ? 52.785 4.530 -51.029 1.00 97.12 581 PRO A N 1
ATOM 4314 C CA . PRO A 1 581 ? 53.986 5.275 -51.387 1.00 97.12 581 PRO A CA 1
ATOM 4315 C C . PRO A 1 581 ? 55.244 4.594 -50.812 1.00 97.12 581 PRO A C 1
ATOM 4317 O O . PRO A 1 581 ? 55.221 4.176 -49.651 1.00 97.12 581 PRO A O 1
ATOM 4320 N N . PRO A 1 582 ? 56.351 4.480 -51.567 1.00 97.38 582 PRO A N 1
ATOM 4321 C CA . PRO A 1 582 ? 57.600 3.922 -51.055 1.00 97.38 582 PRO A CA 1
ATOM 4322 C C . PRO A 1 582 ? 58.036 4.621 -49.762 1.00 97.38 582 PRO A C 1
ATOM 4324 O O . PRO A 1 582 ? 58.047 5.847 -49.708 1.00 97.38 582 PRO A O 1
ATOM 4327 N N . GLY A 1 583 ? 58.366 3.849 -48.722 1.00 95.94 583 GLY A N 1
ATOM 4328 C CA . GLY A 1 583 ? 58.700 4.369 -47.386 1.00 95.94 583 GLY A CA 1
ATOM 4329 C C . GLY A 1 583 ? 57.505 4.560 -46.438 1.00 95.94 583 GLY A C 1
ATOM 4330 O O . GLY A 1 583 ? 57.704 4.911 -45.273 1.00 95.94 583 GLY A O 1
ATOM 4331 N N . MET A 1 584 ? 56.281 4.290 -46.902 1.00 97.31 584 MET A N 1
ATOM 4332 C CA . MET A 1 584 ? 55.066 4.268 -46.081 1.00 97.31 584 MET A CA 1
ATOM 4333 C C . MET A 1 584 ? 54.670 2.841 -45.692 1.00 97.31 584 MET A C 1
ATOM 4335 O O . MET A 1 584 ? 54.884 1.889 -46.442 1.00 97.31 584 MET A O 1
ATOM 4339 N N . ALA A 1 585 ? 54.038 2.708 -44.530 1.00 95.38 585 ALA A N 1
ATOM 4340 C CA . ALA A 1 585 ? 53.509 1.463 -43.995 1.00 95.38 585 ALA A CA 1
ATOM 4341 C C . ALA A 1 585 ? 52.050 1.630 -43.554 1.00 95.38 585 ALA A C 1
ATOM 4343 O O . ALA A 1 585 ? 51.588 2.725 -43.223 1.00 95.38 585 ALA A O 1
ATOM 4344 N N . PHE A 1 586 ? 51.328 0.512 -43.535 1.00 96.31 586 PHE A N 1
ATOM 4345 C CA . PHE A 1 586 ? 49.967 0.435 -43.029 1.00 96.31 586 PHE A CA 1
ATOM 4346 C C . PHE A 1 586 ? 49.821 -0.784 -42.121 1.00 96.31 586 PHE A C 1
ATOM 4348 O O . PHE A 1 586 ? 50.196 -1.893 -42.503 1.00 96.31 586 PHE A O 1
ATOM 4355 N N . THR A 1 587 ? 49.308 -0.580 -40.910 1.00 96.31 587 THR A N 1
ATOM 4356 C CA . THR A 1 587 ? 49.180 -1.648 -39.911 1.00 96.31 587 THR A CA 1
ATOM 4357 C C . THR A 1 587 ? 47.812 -2.323 -39.972 1.00 96.31 587 THR A C 1
ATOM 4359 O O . THR A 1 587 ? 46.819 -1.731 -40.394 1.00 96.31 587 THR A O 1
ATOM 4362 N N . SER A 1 588 ? 47.725 -3.553 -39.456 1.00 94.31 588 SER A N 1
ATOM 4363 C CA . SER A 1 588 ? 46.456 -4.284 -39.320 1.00 94.31 588 SER A CA 1
ATOM 4364 C C . SER A 1 588 ? 45.457 -3.623 -38.364 1.00 94.31 588 SER A C 1
ATOM 4366 O O . SER A 1 588 ? 44.283 -3.987 -38.376 1.00 94.31 588 SER A O 1
ATOM 4368 N N . SER A 1 589 ? 45.905 -2.651 -37.562 1.00 93.19 589 SER A N 1
ATOM 4369 C CA . SER A 1 589 ? 45.073 -1.835 -36.668 1.00 93.19 589 SER A CA 1
ATOM 4370 C C . SER A 1 589 ? 44.577 -0.540 -37.321 1.00 93.19 589 SER A C 1
ATOM 4372 O O . SER A 1 589 ? 43.947 0.270 -36.649 1.00 93.19 589 SER A O 1
ATOM 4374 N N . GLY A 1 590 ? 44.858 -0.326 -38.611 1.00 95.00 590 GLY A N 1
ATOM 4375 C CA . GLY A 1 590 ? 44.340 0.820 -39.358 1.00 95.00 590 GLY A CA 1
ATOM 4376 C C . GLY A 1 590 ? 45.200 2.080 -39.281 1.00 95.00 590 GLY A C 1
ATOM 4377 O O . GLY A 1 590 ? 44.678 3.168 -39.508 1.00 95.00 590 GLY A O 1
ATOM 4378 N N . ILE A 1 591 ? 46.494 1.962 -38.957 1.00 96.75 591 ILE A N 1
ATOM 4379 C CA . ILE A 1 591 ? 47.405 3.113 -38.847 1.00 96.75 591 ILE A CA 1
ATOM 4380 C C . ILE A 1 591 ? 48.257 3.226 -40.112 1.00 96.75 591 ILE A C 1
ATOM 4382 O O . ILE A 1 591 ? 48.975 2.287 -40.453 1.00 96.75 591 ILE A O 1
ATOM 4386 N N . PHE A 1 592 ? 48.209 4.383 -40.772 1.00 97.50 592 PHE A N 1
ATOM 4387 C CA . PHE A 1 592 ? 49.029 4.754 -41.926 1.00 97.50 592 PHE A CA 1
ATOM 4388 C C . PHE A 1 592 ? 50.119 5.755 -41.515 1.00 97.50 592 PHE A C 1
ATOM 4390 O O . PHE A 1 592 ? 49.808 6.835 -41.006 1.00 97.50 592 PHE A O 1
ATOM 4397 N N . SER A 1 593 ? 51.394 5.411 -41.708 1.00 97.50 593 SER A N 1
ATOM 4398 C CA . SER A 1 593 ? 52.539 6.242 -41.294 1.00 97.50 593 SER A CA 1
ATOM 4399 C C . SER A 1 593 ? 53.827 5.871 -42.039 1.00 97.50 593 SER A C 1
ATOM 4401 O O . SER A 1 593 ? 53.882 4.858 -42.732 1.00 97.50 593 SER A O 1
ATOM 4403 N N . GLY A 1 594 ? 54.873 6.690 -41.912 1.00 97.12 594 GLY A N 1
ATOM 4404 C CA . GLY A 1 594 ? 56.192 6.413 -42.491 1.00 97.12 594 GLY A CA 1
ATOM 4405 C C . GLY A 1 594 ? 56.918 7.677 -42.936 1.00 97.12 594 GLY A C 1
ATOM 4406 O O . GLY A 1 594 ? 56.550 8.777 -42.531 1.00 97.12 594 GLY A O 1
ATOM 4407 N N . SER A 1 595 ? 57.931 7.514 -43.784 1.00 97.06 595 SER A N 1
ATOM 4408 C CA . SER A 1 595 ? 58.665 8.618 -44.411 1.00 97.06 595 SER A CA 1
ATOM 4409 C C . SER A 1 595 ? 58.762 8.338 -45.910 1.00 97.06 595 SER A C 1
ATOM 4411 O O . SER A 1 595 ? 59.550 7.477 -46.309 1.00 97.06 595 SER A O 1
ATOM 4413 N N . PRO A 1 596 ? 57.955 9.003 -46.753 1.00 97.12 596 PRO A N 1
ATOM 4414 C CA . PRO A 1 596 ? 57.878 8.676 -48.166 1.00 97.12 596 PRO A CA 1
ATOM 4415 C C . PRO A 1 596 ? 59.183 9.052 -48.880 1.00 97.12 596 PRO A C 1
ATOM 4417 O O . PRO A 1 596 ? 59.786 10.083 -48.585 1.00 97.12 596 PRO A O 1
ATOM 4420 N N . THR A 1 597 ? 59.626 8.233 -49.831 1.00 97.56 597 THR A N 1
ATOM 4421 C CA . THR A 1 597 ? 60.929 8.406 -50.501 1.00 97.56 597 THR A CA 1
ATOM 4422 C C . THR A 1 597 ? 60.829 8.852 -51.956 1.00 97.56 597 THR A C 1
ATOM 4424 O O . THR A 1 597 ? 61.825 9.301 -52.517 1.00 97.56 597 THR A O 1
ATOM 4427 N N . ILE A 1 598 ? 59.647 8.755 -52.575 1.00 97.38 598 ILE A N 1
ATOM 4428 C CA . ILE A 1 598 ? 59.432 9.093 -53.989 1.00 97.38 598 ILE A CA 1
ATOM 4429 C C . ILE A 1 598 ? 58.175 9.959 -54.132 1.00 97.38 598 ILE A C 1
ATOM 4431 O O . ILE A 1 598 ? 57.078 9.531 -53.761 1.00 97.38 598 ILE A O 1
ATOM 4435 N N . ALA A 1 599 ? 58.336 11.157 -54.701 1.00 96.88 599 ALA A N 1
ATOM 4436 C CA . ALA A 1 599 ? 57.233 12.061 -55.020 1.00 96.88 599 ALA A CA 1
ATOM 4437 C C . ALA A 1 599 ? 56.294 11.443 -56.066 1.00 96.88 599 ALA A C 1
ATOM 4439 O O . ALA A 1 599 ? 56.726 10.720 -56.964 1.00 96.88 599 ALA A O 1
ATOM 4440 N N . GLY A 1 600 ? 55.000 11.723 -55.959 1.00 96.62 600 GLY A N 1
ATOM 4441 C CA . GLY A 1 600 ? 53.992 11.141 -56.842 1.00 96.62 600 GLY A CA 1
ATOM 4442 C C . GLY A 1 600 ? 52.611 11.084 -56.205 1.00 96.62 600 GLY A C 1
ATOM 4443 O O . GLY A 1 600 ? 52.446 11.346 -55.016 1.00 96.62 600 GLY A O 1
ATOM 4444 N N . THR A 1 601 ? 51.606 10.738 -57.006 1.00 97.19 601 THR A N 1
ATOM 4445 C CA . THR A 1 601 ? 50.250 10.471 -56.509 1.00 97.19 601 THR A CA 1
ATOM 4446 C C . THR A 1 601 ? 50.020 8.970 -56.476 1.00 97.19 601 THR A C 1
ATOM 4448 O O . THR A 1 601 ? 50.075 8.312 -57.513 1.00 97.19 601 THR A O 1
ATOM 4451 N N . TYR A 1 602 ? 49.757 8.438 -55.287 1.00 97.50 602 TYR A N 1
ATOM 4452 C CA . TYR A 1 602 ? 49.557 7.011 -55.061 1.00 97.50 602 TYR A CA 1
ATOM 4453 C C . TYR A 1 602 ? 48.098 6.748 -54.720 1.00 97.50 602 TYR A C 1
ATOM 4455 O O . TYR A 1 602 ? 47.551 7.365 -53.804 1.00 97.50 602 TYR A O 1
ATOM 4463 N N . THR A 1 603 ? 47.483 5.818 -55.450 1.00 97.62 603 THR A N 1
ATOM 4464 C CA . THR A 1 603 ? 46.116 5.362 -55.198 1.00 97.62 603 THR A CA 1
ATOM 4465 C C . THR A 1 603 ? 46.132 3.928 -54.690 1.00 97.62 603 THR A C 1
ATOM 4467 O O . THR A 1 603 ? 46.803 3.055 -55.244 1.00 97.62 603 THR A O 1
ATOM 4470 N N . PHE A 1 604 ? 45.415 3.686 -53.598 1.00 97.69 604 PHE A N 1
ATOM 4471 C CA . PHE A 1 604 ? 45.320 2.371 -52.976 1.00 97.69 604 PHE A CA 1
ATOM 4472 C C . PHE A 1 604 ? 43.975 2.199 -52.279 1.00 97.69 604 PHE A C 1
ATOM 4474 O O . PHE A 1 604 ? 43.347 3.171 -51.865 1.00 97.69 604 PHE A O 1
ATOM 4481 N N . THR A 1 605 ? 43.525 0.954 -52.146 1.00 97.94 605 THR A N 1
ATOM 4482 C CA . THR A 1 605 ? 42.260 0.626 -51.482 1.00 97.94 605 THR A CA 1
ATOM 4483 C C . THR A 1 605 ? 42.535 -0.169 -50.223 1.00 97.94 605 THR A C 1
ATOM 4485 O O . THR A 1 605 ? 43.200 -1.204 -50.269 1.00 97.94 605 THR A O 1
ATOM 4488 N N . ILE A 1 606 ? 42.003 0.298 -49.098 1.00 98.06 606 ILE A N 1
ATOM 4489 C CA . ILE A 1 606 ? 42.069 -0.405 -47.820 1.00 98.06 606 ILE A CA 1
ATOM 4490 C C . ILE A 1 606 ? 40.763 -1.158 -47.597 1.00 98.06 606 ILE A C 1
ATOM 4492 O O . ILE A 1 606 ? 39.682 -0.615 -47.820 1.00 98.06 606 ILE A O 1
ATOM 4496 N N . ARG A 1 607 ? 40.868 -2.404 -47.132 1.00 97.56 607 ARG A N 1
ATOM 4497 C CA . ARG A 1 607 ? 39.756 -3.218 -46.636 1.00 97.56 607 ARG A CA 1
ATOM 4498 C C . ARG A 1 607 ? 39.797 -3.266 -45.118 1.00 97.56 607 ARG A C 1
ATOM 4500 O O . ARG A 1 607 ? 40.863 -3.474 -44.544 1.00 97.56 607 ARG A O 1
ATOM 4507 N N . VAL A 1 608 ? 38.632 -3.162 -44.491 1.00 97.38 608 VAL A N 1
ATOM 4508 C CA . VAL A 1 608 ? 38.427 -3.536 -43.092 1.00 97.38 608 VAL A CA 1
ATOM 4509 C C . VAL A 1 608 ? 37.485 -4.732 -43.006 1.00 97.38 608 VAL A C 1
ATOM 4511 O O . VAL A 1 608 ? 36.473 -4.755 -43.703 1.00 97.38 608 VAL A O 1
ATOM 4514 N N . THR A 1 609 ? 37.833 -5.700 -42.159 1.00 95.31 609 THR A N 1
ATOM 4515 C CA . THR A 1 609 ? 37.037 -6.897 -41.847 1.00 95.31 609 THR A CA 1
ATOM 4516 C C . THR A 1 609 ? 36.678 -6.888 -40.366 1.00 95.31 609 THR A C 1
ATOM 4518 O O . THR A 1 609 ? 37.570 -6.681 -39.539 1.00 95.31 609 THR A O 1
ATOM 4521 N N . ASP A 1 610 ? 35.413 -7.110 -40.018 1.00 93.56 610 ASP A N 1
ATOM 4522 C CA . ASP A 1 610 ? 34.979 -7.277 -38.624 1.00 93.56 610 ASP A CA 1
ATOM 4523 C C . ASP A 1 610 ? 35.010 -8.750 -38.163 1.00 93.56 610 ASP A C 1
ATOM 4525 O O . ASP A 1 610 ? 35.362 -9.648 -38.934 1.00 93.56 610 ASP A O 1
ATOM 4529 N N . SER A 1 611 ? 34.649 -9.030 -36.904 1.00 88.69 611 SER A N 1
ATOM 4530 C CA . SER A 1 611 ? 34.735 -10.391 -36.351 1.00 88.69 611 SER A CA 1
ATOM 4531 C C . SER A 1 611 ? 33.702 -11.368 -36.920 1.00 88.69 611 SER A C 1
ATOM 4533 O O . SER A 1 611 ? 33.814 -12.568 -36.682 1.00 88.69 611 SER A O 1
ATOM 4535 N N . LEU A 1 612 ? 32.695 -10.878 -37.650 1.00 84.81 612 LEU A N 1
ATOM 4536 C CA . LEU A 1 612 ? 31.719 -11.704 -38.367 1.00 84.81 612 LEU A CA 1
ATOM 4537 C C . LEU A 1 612 ? 32.118 -11.928 -39.835 1.00 84.81 612 LEU A C 1
ATOM 4539 O O . LEU A 1 612 ? 31.372 -12.556 -40.583 1.00 84.81 612 LEU A O 1
ATOM 4543 N N . GLY A 1 613 ? 33.285 -11.431 -40.260 1.00 88.00 613 GLY A N 1
ATOM 4544 C CA . GLY A 1 613 ? 33.749 -11.526 -41.643 1.00 88.00 613 GLY A CA 1
ATOM 4545 C C . GLY A 1 613 ? 33.097 -10.508 -42.582 1.00 88.00 613 GLY A C 1
ATOM 4546 O O . GLY A 1 613 ? 33.280 -10.597 -43.799 1.00 88.00 613 GLY A O 1
ATOM 4547 N N . THR A 1 614 ? 32.355 -9.530 -42.052 1.00 90.69 614 THR A N 1
ATOM 4548 C CA . THR A 1 614 ? 31.795 -8.433 -42.850 1.00 90.69 614 THR A CA 1
ATOM 4549 C C . THR A 1 614 ? 32.926 -7.514 -43.281 1.00 90.69 614 THR A C 1
ATOM 4551 O O . THR A 1 614 ? 33.797 -7.177 -42.481 1.00 90.69 614 THR A O 1
ATOM 4554 N N . ASN A 1 615 ? 32.916 -7.098 -44.548 1.00 94.62 615 ASN A N 1
ATOM 4555 C CA . ASN A 1 615 ? 33.985 -6.301 -45.135 1.00 94.62 615 ASN A CA 1
ATOM 4556 C C . ASN A 1 615 ? 33.481 -4.958 -45.664 1.00 94.62 615 ASN A C 1
ATOM 4558 O O . ASN A 1 615 ? 32.441 -4.904 -46.316 1.00 94.62 615 ASN A O 1
ATOM 4562 N N . ALA A 1 616 ? 34.277 -3.905 -45.476 1.00 96.94 616 ALA A N 1
ATOM 4563 C CA . ALA A 1 616 ? 34.119 -2.614 -46.144 1.00 96.94 616 ALA A CA 1
ATOM 4564 C C . ALA A 1 616 ? 35.437 -2.203 -46.809 1.00 96.94 616 ALA A C 1
ATOM 4566 O O . ALA A 1 616 ? 36.511 -2.618 -46.369 1.00 96.94 616 ALA A O 1
ATOM 4567 N N . GLN A 1 617 ? 35.372 -1.401 -47.872 1.00 97.12 617 GLN A N 1
ATOM 4568 C CA . GLN A 1 617 ? 36.552 -0.916 -48.590 1.00 97.12 617 GLN A CA 1
ATOM 4569 C C . GLN A 1 617 ? 36.481 0.595 -48.809 1.00 97.12 617 GLN A C 1
ATOM 4571 O O . GLN A 1 617 ? 35.398 1.128 -49.034 1.00 97.12 617 GLN A O 1
ATOM 4576 N N . GLN A 1 618 ? 37.635 1.262 -48.772 1.00 97.62 618 GLN A N 1
ATOM 4577 C CA . GLN A 1 618 ? 37.777 2.683 -49.084 1.00 97.62 618 GLN A CA 1
ATOM 4578 C C . GLN A 1 618 ? 39.031 2.908 -49.926 1.00 97.62 618 GLN A C 1
ATOM 4580 O O . GLN A 1 618 ? 40.123 2.460 -49.567 1.00 97.62 618 GLN A O 1
ATOM 4585 N N . SER A 1 619 ? 38.870 3.619 -51.041 1.00 97.69 619 SER A N 1
ATOM 4586 C CA . SER A 1 619 ? 39.988 4.065 -51.869 1.00 97.69 619 SER A CA 1
ATOM 4587 C C . SER A 1 619 ? 40.531 5.395 -51.354 1.00 97.69 619 SER A C 1
ATOM 4589 O O . SER A 1 619 ? 39.773 6.324 -51.073 1.00 97.69 619 SER A O 1
ATOM 4591 N N . PHE A 1 620 ? 41.851 5.487 -51.262 1.00 97.31 620 PHE A N 1
ATOM 4592 C CA . PHE A 1 620 ? 42.582 6.686 -50.880 1.00 97.31 620 PHE A CA 1
ATOM 4593 C C . PHE A 1 620 ? 43.510 7.116 -52.011 1.00 97.31 620 PHE A C 1
ATOM 4595 O O . PHE A 1 620 ? 44.042 6.286 -52.751 1.00 97.31 620 PHE A O 1
ATOM 4602 N N . SER A 1 621 ? 43.718 8.426 -52.116 1.00 96.75 621 SER A N 1
ATOM 4603 C CA . SER A 1 621 ? 44.698 9.037 -53.008 1.00 96.75 621 SER A CA 1
ATOM 4604 C C . SER A 1 621 ? 45.581 9.965 -52.188 1.00 96.75 621 SER A C 1
ATOM 4606 O O . SER A 1 621 ? 45.091 10.951 -51.638 1.00 96.75 621 SER A O 1
ATOM 4608 N N . VAL A 1 622 ? 46.871 9.652 -52.103 1.00 97.06 622 VAL A N 1
ATOM 4609 C CA . VAL A 1 622 ? 47.853 10.438 -51.347 1.00 97.06 622 VAL A CA 1
ATOM 4610 C C . VAL A 1 622 ? 48.848 11.047 -52.323 1.00 97.06 622 VAL A C 1
ATOM 4612 O O . VAL A 1 622 ? 49.533 10.326 -53.049 1.00 97.06 622 VAL A O 1
ATOM 4615 N N . ALA A 1 623 ? 48.933 12.377 -52.333 1.00 97.19 623 ALA A N 1
ATOM 4616 C CA . ALA A 1 623 ? 49.982 13.093 -53.048 1.00 97.19 623 ALA A CA 1
ATOM 4617 C C . ALA A 1 623 ? 51.209 13.251 -52.144 1.00 97.19 623 ALA A C 1
ATOM 4619 O O . ALA A 1 623 ? 51.083 13.687 -50.997 1.00 97.19 623 ALA A O 1
ATOM 4620 N N . ILE A 1 624 ? 52.376 12.885 -52.668 1.00 97.75 624 ILE A N 1
ATOM 4621 C CA . ILE A 1 624 ? 53.682 13.117 -52.060 1.00 97.75 624 ILE A CA 1
ATOM 4622 C C . ILE A 1 624 ? 54.368 14.227 -52.847 1.00 97.75 624 ILE A C 1
ATOM 4624 O O . ILE A 1 624 ? 54.745 14.027 -54.005 1.00 97.75 624 ILE A O 1
ATOM 4628 N N . ASP A 1 625 ? 54.508 15.379 -52.204 1.00 96.31 625 ASP A N 1
ATOM 4629 C CA . ASP A 1 625 ? 55.207 16.535 -52.746 1.00 96.31 625 ASP A CA 1
ATOM 4630 C C . ASP A 1 625 ? 56.741 16.330 -52.651 1.00 96.31 625 ASP A C 1
ATOM 4632 O O . ASP A 1 625 ? 57.197 15.579 -51.777 1.00 96.31 625 ASP A O 1
ATOM 4636 N N . PRO A 1 626 ? 57.538 16.957 -53.540 1.00 93.00 626 PRO A N 1
ATOM 4637 C CA . PRO A 1 626 ? 58.999 16.826 -53.567 1.00 93.00 626 PRO A CA 1
ATOM 4638 C C . PRO A 1 626 ? 59.729 17.241 -52.286 1.00 93.00 626 PRO A C 1
ATOM 4640 O O . PRO A 1 626 ? 59.260 18.160 -51.569 1.00 93.00 626 PRO A O 1
#

Secondary structure (DSSP, 8-state):
--SHHHHHHHHHHHHTTSSSS---------PPPPHHHHTSTTHHHHHHHHHTTSS---TTS---TTSBPBHHHHHHHHHHHHT--------BTTB-TTSTTHHHHHHHHHTTS----TTS---TTSBPBHHHHHHHHHHHHT----SSSSTTSTTGGGS-HHHHHHHHHHHHTTSS---TTS---TTSBPBHHHHHHHHHHHHHHHHHH-EEEE-SSSEEE-SSS-PEEESEEEE-SSSEEEEEEEEES-EEEEETT--SEEEEEEEEEEEEEEEEE--SEEEEES-EEEEEEEE-SSS--EEEEESS-EES-EEE-TT---------PPPP---PPP-BPTT-SEEEE-SSS-EEEEE-BSS-EEEEEEEEETTSPPPPHHHHHTTB-TTSPBPSEEEEEEE-TTS-EEEEE-SPPTT-EEEEEEEEEETT--B-SSPEEEEEEPPPPPPPEE-------EETTSPEEEEE--EESSSS--EEEEEEE-PPTTEEE-TTSEEEE---S-EEEEEEEEEE-TT--EEEEEEEEEEEPPPPPEES------EETTS-EEEEEPPEE--SS--EEEEEEE-PPTTEEE-TTSEEEE---S-EEEEEEEEEE-TT--EEEEEEEEEEE-

pLDDT: mean 85.44, std 15.74, range [29.03, 98.12]

InterPro domains:
  IPR001119 S-layer homology domain [PF00395] (36-75)
  IPR001119 S-layer homology domain [PF00395] (92-134)
  IPR001119 S-layer homology domain [PF00395] (152-195)
  IPR001119 S-layer homology domain [PS51272] (29-87)
  IPR001119 S-layer homology domain [PS51272] (88-148)
  IPR001119 S-layer homology domain [PS51272] (150-213)
  IPR013783 Immunoglobulin-like fold [G3DSA:2.60.40.10] (443-536)
  IPR013783 Immunoglobulin-like fold [G3DSA:2.60.40.10] (537-625)
  IPR015919 Cadherin-like superfamily [SSF49313] (482-539)
  IPR015919 Cadherin-like superfamily [SSF49313] (572-624)
  IPR051465 Cell Envelope Structural Component [PTHR43308] (10-86)

Organism: NCBI:txid456490